Protein AF-0000000066252227 (afdb_homodimer)

pLDDT: mean 91.84, std 10.35, range [28.05, 98.81]

Secondary structure (DSSP, 8-state):
-B-GGG----GGG---------HHHHHHHHHHTTSS-TT-HHHHHHHHHHHTHHHHH-TT--HHHHHHHHHHHHHHHHHHHHHHTS-S-HHHHHHHHHHHHHHHHH----TT--HHHHHHHHHHHHHHHHHTTTTHHHHHHHHHHHHHHHHHHHHHHGGGGGSS--HHHHHHHHHHHT-HHHHHHHHHHH--S---GGGTT-HHHHHHHHHHHHHHHHHHHHHTHHHHHHHHTTTT-HHHHHHHHH---HHHHHHHHHHHHHHHHHHHHHHHHHHHHHSPPPSSHHHHHHHHHHHHHHHHHHHHHHHHHHH-GGG--TT-SBGGGSHHHHHHHHHS--/-B-GGG----GGG---------HHHHHHHHHHTTSS-TT-HHHHHHHHHHHTHHHHH-TT--HHHHHHHHHHHHHHHHHHHHHHTS-S-HHHHHHHHHHHHHHHHH----TT--HHHHHHHHHHHHHHHHHTTTTHHHHHHHHHHHHHHHHHHHHHHGGGGGSS--HHHHHHHHHHHT-HHHHHHHHHHH--S---GGGTT-HHHHHHHHHHHHHHHHHHHHHTHHHHHHHHTTTT-HHHHHHHHH---HHHHHHHHHHHHHHHHHHHHHHHHHHHHHSPPPSSHHHHHHHHHHHHHHHHHHHHHHHHHHH-GGG--TT-SBGGGSHHHHHHHHHS--

InterPro domains:
  IPR008949 Isoprenoid synthase domain superfamily [G3DSA:1.10.600.10] (2-325)
  IPR008949 Isoprenoid synthase domain superfamily [SSF48576] (2-320)
  IPR034686 Terpene cyclase-l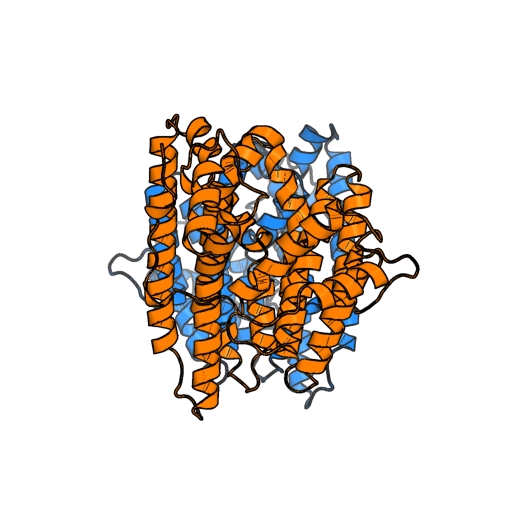ike 2 [PTHR35201] (10-331)

Structure (mmCIF, N/CA/C/O backbone):
data_AF-0000000066252227-model_v1
#
loop_
_entity.id
_entity.type
_entity.pdbx_description
1 polymer 'Terpene synthase 1'
#
loop_
_atom_site.group_PDB
_atom_site.id
_atom_site.type_symbol
_atom_site.label_atom_id
_atom_site.label_alt_id
_atom_site.label_comp_id
_atom_site.label_asym_id
_atom_site.label_entity_id
_atom_site.label_seq_id
_atom_site.pdbx_PDB_ins_code
_atom_site.Cartn_x
_atom_site.Cartn_y
_atom_site.Cartn_z
_atom_site.occupancy
_atom_site.B_iso_or_equiv
_atom_site.auth_seq_id
_atom_site.auth_comp_id
_atom_site.auth_asym_id
_atom_site.auth_atom_id
_atom_site.pdbx_PDB_model_num
ATOM 1 N N . MET A 1 1 ? 24.656 -29.297 1.901 1 84.44 1 MET A N 1
ATOM 2 C CA . MET A 1 1 ? 23.594 -28.812 1.021 1 84.44 1 MET A CA 1
ATOM 3 C C . MET A 1 1 ? 22.375 -28.375 1.827 1 84.44 1 MET A C 1
ATOM 5 O O . MET A 1 1 ? 22.078 -28.938 2.877 1 84.44 1 MET A O 1
ATOM 9 N N . LEU A 1 2 ? 21.781 -27.312 1.463 1 93.44 2 LEU A N 1
ATOM 10 C CA . LEU A 1 2 ? 20.609 -26.781 2.148 1 93.44 2 LEU A CA 1
ATOM 11 C C . LEU A 1 2 ? 19.328 -27.453 1.64 1 93.44 2 LEU A C 1
ATOM 13 O O . LEU A 1 2 ? 19.328 -28.047 0.558 1 93.44 2 LEU A O 1
ATOM 17 N N . SER A 1 3 ? 18.297 -27.406 2.525 1 93.56 3 SER A N 1
ATOM 18 C CA . SER A 1 3 ? 17.047 -28.031 2.133 1 93.56 3 SER A CA 1
ATOM 19 C C . SER A 1 3 ? 15.852 -27.109 2.379 1 93.56 3 SER A C 1
ATOM 21 O O . SER A 1 3 ? 15.719 -26.547 3.465 1 93.56 3 SER A O 1
ATOM 23 N N . LEU A 1 4 ? 15.016 -27.047 1.395 1 92.88 4 LEU A N 1
ATOM 24 C CA . LEU A 1 4 ? 13.812 -26.234 1.499 1 92.88 4 LEU A CA 1
ATOM 25 C C . LEU A 1 4 ? 12.766 -26.922 2.375 1 92.88 4 LEU A C 1
ATOM 27 O O . LEU A 1 4 ? 11.82 -26.281 2.836 1 92.88 4 LEU A O 1
ATOM 31 N N . ASN A 1 5 ? 12.953 -28.172 2.658 1 89.62 5 ASN A N 1
ATOM 32 C CA . ASN A 1 5 ? 11.992 -28.938 3.445 1 89.62 5 ASN A CA 1
ATOM 33 C C . ASN A 1 5 ? 12.117 -28.625 4.934 1 89.62 5 ASN A C 1
ATOM 35 O O . ASN A 1 5 ? 11.273 -29.047 5.73 1 89.62 5 ASN A O 1
ATOM 39 N N . GLU A 1 6 ? 13.078 -27.859 5.277 1 89.12 6 GLU A N 1
ATOM 40 C CA . GLU A 1 6 ? 13.211 -27.375 6.652 1 89.12 6 GLU A CA 1
ATOM 41 C C . GLU A 1 6 ? 12.141 -26.344 6.988 1 89.12 6 GLU A C 1
ATOM 43 O O . GLU A 1 6 ? 11.852 -26.109 8.164 1 89.12 6 GLU A O 1
ATOM 48 N N . ILE A 1 7 ? 11.656 -25.703 5.965 1 93.25 7 ILE A N 1
ATOM 49 C CA . ILE A 1 7 ? 10.578 -24.734 6.164 1 93.25 7 ILE A CA 1
ATOM 50 C C . ILE A 1 7 ? 9.258 -25.469 6.367 1 93.25 7 ILE A C 1
ATOM 52 O O . ILE A 1 7 ? 8.781 -26.172 5.473 1 93.25 7 ILE A O 1
ATOM 56 N N . LYS A 1 8 ? 8.695 -25.234 7.512 1 91.38 8 LYS A N 1
ATOM 57 C CA . LYS A 1 8 ? 7.477 -25.969 7.852 1 91.38 8 LYS A CA 1
ATOM 58 C C . LYS A 1 8 ? 6.277 -25.031 7.945 1 91.38 8 LYS A C 1
ATOM 60 O O . LYS A 1 8 ? 6.387 -23.922 8.5 1 91.38 8 LYS A O 1
ATOM 65 N N . PHE A 1 9 ? 5.203 -25.469 7.336 1 94.81 9 PHE A N 1
ATOM 66 C CA . PHE A 1 9 ? 3.914 -24.797 7.449 1 94.81 9 PHE A CA 1
ATOM 67 C C . PHE A 1 9 ? 2.902 -25.688 8.172 1 94.81 9 PHE A C 1
ATOM 69 O O . PHE A 1 9 ? 3.088 -26.906 8.266 1 94.81 9 PHE A O 1
ATOM 76 N N . PRO A 1 10 ? 1.893 -25.141 8.789 1 95.38 10 PRO A N 1
ATOM 77 C CA . PRO A 1 10 ? 0.848 -25.969 9.398 1 95.38 10 PRO A CA 1
ATOM 78 C C . PRO A 1 10 ? 0.289 -27.016 8.438 1 95.38 10 PRO A C 1
ATOM 80 O O . PRO A 1 10 ? 0.124 -26.734 7.246 1 95.38 10 PRO A O 1
ATOM 83 N N . VAL A 1 11 ? -0.108 -28.094 8.938 1 93.81 11 VAL A N 1
ATOM 84 C CA . VAL A 1 11 ? -0.539 -29.234 8.148 1 93.81 11 VAL A CA 1
ATOM 85 C C . VAL A 1 11 ? -1.815 -28.891 7.387 1 93.81 11 VAL A C 1
ATOM 87 O O . VAL A 1 11 ? -2.004 -29.328 6.25 1 93.81 11 VAL A O 1
ATOM 90 N N . HIS A 1 12 ? -2.576 -28.109 7.98 1 93.31 12 HIS A N 1
ATOM 91 C CA . HIS A 1 12 ? -3.869 -27.812 7.375 1 93.31 12 HIS A CA 1
ATOM 92 C C . HIS A 1 12 ? -3.719 -26.875 6.188 1 93.31 12 HIS A C 1
ATOM 94 O O . HIS A 1 12 ? -4.695 -26.578 5.496 1 93.31 12 HIS A O 1
ATOM 100 N N . TRP A 1 13 ? -2.469 -26.422 5.918 1 96.12 13 TRP A N 1
ATOM 101 C CA . TRP A 1 13 ? -2.215 -25.594 4.738 1 96.12 13 TRP A CA 1
ATOM 102 C C . TRP A 1 13 ? -1.919 -26.469 3.521 1 96.12 13 TRP A C 1
ATOM 104 O O . TRP A 1 13 ? -1.823 -25.969 2.398 1 96.12 13 TRP A O 1
ATOM 114 N N . ASN A 1 14 ? -1.814 -27.797 3.697 1 93.69 14 ASN A N 1
ATOM 115 C CA . ASN A 1 14 ? -1.529 -28.703 2.59 1 93.69 14 ASN A CA 1
ATOM 116 C C . ASN A 1 14 ? -2.637 -28.672 1.54 1 93.69 14 ASN A C 1
ATOM 118 O O . ASN A 1 14 ? -3.809 -28.484 1.874 1 93.69 14 ASN A O 1
ATOM 122 N N . LEU A 1 15 ? -2.195 -28.828 0.284 1 94.81 15 LEU A N 1
ATOM 123 C CA . LEU A 1 15 ? -3.178 -28.781 -0.792 1 94.81 15 LEU A CA 1
ATOM 124 C C . LEU A 1 15 ? -2.951 -29.891 -1.799 1 94.81 15 LEU A C 1
ATOM 126 O O . LEU A 1 15 ? -1.868 -30.484 -1.849 1 94.81 15 LEU A O 1
ATOM 130 N N . LYS A 1 16 ? -4.004 -30.25 -2.424 1 96.31 16 LYS A N 1
ATOM 131 C CA . LYS A 1 16 ? -3.965 -31.062 -3.637 1 96.31 16 LYS A CA 1
ATOM 132 C C . LYS A 1 16 ? -4.305 -30.219 -4.867 1 96.31 16 LYS A C 1
ATOM 134 O O . LYS A 1 16 ? -5.371 -29.609 -4.926 1 96.31 16 LYS A O 1
ATOM 139 N N . PRO A 1 17 ? -3.377 -30.203 -5.793 1 97 17 PRO A N 1
ATOM 140 C CA . PRO A 1 17 ? -3.637 -29.344 -6.953 1 97 17 PRO A CA 1
ATOM 141 C C . PRO A 1 17 ? -4.953 -29.672 -7.648 1 97 17 PRO A C 1
ATOM 143 O O . PRO A 1 17 ? -5.387 -30.828 -7.641 1 97 17 PRO A O 1
ATOM 146 N N . ASN A 1 18 ? -5.555 -28.672 -8.203 1 98 18 ASN A N 1
ATOM 147 C CA . ASN A 1 18 ? -6.773 -28.859 -8.984 1 98 18 ASN A CA 1
ATOM 148 C C . ASN A 1 18 ? -6.535 -29.812 -10.156 1 98 18 ASN A C 1
ATOM 150 O O . ASN A 1 18 ? -5.664 -29.562 -10.992 1 98 18 ASN A O 1
ATOM 154 N N . PRO A 1 19 ? -7.25 -30.859 -10.289 1 96.31 19 PRO A N 1
ATOM 155 C CA . PRO A 1 19 ? -6.996 -31.859 -11.328 1 96.31 19 PRO A CA 1
ATOM 156 C C . PRO A 1 19 ? -7.574 -31.469 -12.688 1 96.31 19 PRO A C 1
ATOM 158 O O . PRO A 1 19 ? -7.309 -32.125 -13.695 1 96.31 19 PRO A O 1
ATOM 161 N N . THR A 1 20 ? -8.344 -30.453 -12.75 1 94.19 20 THR A N 1
ATOM 162 C CA . THR A 1 20 ? -9.047 -30.047 -13.953 1 94.19 20 THR A CA 1
ATOM 163 C C . THR A 1 20 ? -8.055 -29.656 -15.055 1 94.19 20 THR A C 1
ATOM 165 O O . THR A 1 20 ? -7.066 -28.969 -14.789 1 94.19 20 THR A O 1
ATOM 168 N N . SER A 1 21 ? -8.312 -30.047 -16.312 1 95.94 21 SER A N 1
ATOM 169 C CA . SER A 1 21 ? -7.496 -29.703 -17.469 1 95.94 21 SER A CA 1
ATOM 170 C C . SER A 1 21 ? -7.922 -28.359 -18.062 1 95.94 21 SER A C 1
ATOM 172 O O . SER A 1 21 ? -8.984 -28.266 -18.688 1 95.94 21 SER A O 1
ATOM 174 N N . TYR A 1 22 ? -7.199 -27.297 -17.875 1 97.56 22 TYR A N 1
ATOM 175 C CA . TYR A 1 22 ? -7.562 -25.953 -18.297 1 97.56 22 TYR A CA 1
ATOM 176 C C . TYR A 1 22 ? -6.406 -25.281 -19.047 1 97.56 22 TYR A C 1
ATOM 178 O O . TYR A 1 22 ? -6.598 -24.266 -19.719 1 97.56 22 TYR A O 1
ATOM 186 N N . VAL A 1 23 ? -5.23 -25.812 -18.969 1 97.5 23 VAL A N 1
ATOM 187 C CA . VAL A 1 23 ? -4 -25.188 -19.438 1 97.5 23 VAL A CA 1
ATOM 188 C C . VAL A 1 23 ? -4.062 -24.969 -20.938 1 97.5 23 VAL A C 1
ATOM 190 O O . VAL A 1 23 ? -3.713 -23.906 -21.438 1 97.5 23 VAL A O 1
ATOM 193 N N . ASP A 1 24 ? -4.594 -25.953 -21.641 1 96.5 24 ASP A N 1
ATOM 194 C CA . ASP A 1 24 ? -4.707 -25.859 -23.094 1 96.5 24 ASP A CA 1
ATOM 195 C C . ASP A 1 24 ? -5.703 -24.766 -23.5 1 96.5 24 ASP A C 1
ATOM 197 O O . ASP A 1 24 ? -5.52 -24.094 -24.516 1 96.5 24 ASP A O 1
ATOM 201 N N . HIS A 1 25 ? -6.766 -24.719 -22.75 1 97.69 25 HIS A N 1
ATOM 202 C CA . HIS A 1 25 ? -7.758 -23.672 -23.016 1 97.69 25 HIS A CA 1
ATOM 203 C C . HIS A 1 25 ? -7.137 -22.281 -22.938 1 97.69 25 HIS A C 1
ATOM 205 O O . HIS A 1 25 ? -7.348 -21.453 -23.812 1 97.69 25 HIS A O 1
ATOM 211 N N . VAL A 1 26 ? -6.367 -22.031 -21.938 1 98.31 26 VAL A N 1
ATOM 212 C CA . VAL A 1 26 ? -5.723 -20.734 -21.734 1 98.31 26 VAL A CA 1
ATOM 213 C C . VAL A 1 26 ? -4.648 -20.516 -22.797 1 98.31 26 VAL A C 1
ATOM 215 O O . VAL A 1 26 ? -4.414 -19.391 -23.25 1 98.31 26 VAL A O 1
ATOM 218 N N . TYR A 1 27 ? -4.023 -21.609 -23.219 1 97.81 27 TYR A N 1
ATOM 219 C CA . TYR A 1 27 ? -3.025 -21.516 -24.281 1 97.81 27 TYR A CA 1
ATOM 220 C C . TYR A 1 27 ? -3.652 -21 -25.562 1 97.81 27 TYR A C 1
ATOM 222 O O . TYR A 1 27 ? -3.084 -20.141 -26.25 1 97.81 27 TYR A O 1
ATOM 230 N N . GLN A 1 28 ? -4.801 -21.531 -25.891 1 97.38 28 GLN A N 1
ATOM 231 C CA . GLN A 1 28 ? -5.496 -21.109 -27.109 1 97.38 28 GLN A CA 1
ATOM 232 C C . GLN A 1 28 ? -5.859 -19.625 -27.047 1 97.38 28 GLN A C 1
ATOM 234 O O . GLN A 1 28 ? -5.742 -18.906 -28.031 1 97.38 28 GLN A O 1
ATOM 239 N N . GLU A 1 29 ? -6.234 -19.188 -25.906 1 97.06 29 GLU A N 1
ATOM 240 C CA . GLU A 1 29 ? -6.484 -17.75 -25.719 1 97.06 29 GLU A CA 1
ATOM 241 C C . GLU A 1 29 ? -5.211 -16.938 -25.922 1 97.06 29 GLU A C 1
ATOM 243 O O . GLU A 1 29 ? -5.238 -15.883 -26.562 1 97.06 29 GLU A O 1
ATOM 248 N N . GLY A 1 30 ? -4.129 -17.453 -25.375 1 97.44 30 GLY A N 1
ATOM 249 C CA . GLY A 1 30 ? -2.846 -16.781 -25.547 1 97.44 30 GLY A CA 1
ATOM 250 C C . GLY A 1 30 ? -2.436 -16.672 -27 1 97.44 30 GLY A C 1
ATOM 251 O O . GLY A 1 30 ? -1.85 -15.656 -27.406 1 97.44 30 GLY A O 1
ATOM 252 N N . LEU A 1 31 ? -2.791 -17.672 -27.75 1 97.38 31 LEU A N 1
ATOM 253 C CA . LEU A 1 31 ? -2.518 -17.641 -29.188 1 97.38 31 LEU A CA 1
ATOM 254 C C . LEU A 1 31 ? -3.396 -16.594 -29.875 1 97.38 31 LEU A C 1
ATOM 256 O O . LEU A 1 31 ? -2.908 -15.797 -30.672 1 97.38 31 LEU A O 1
ATOM 260 N N . GLU A 1 32 ? -4.621 -16.594 -29.547 1 96.88 32 GLU A N 1
ATOM 261 C CA . GLU A 1 32 ? -5.59 -15.68 -30.141 1 96.88 32 GLU A CA 1
ATOM 262 C C . GLU A 1 32 ? -5.227 -14.227 -29.875 1 96.88 32 GLU A C 1
ATOM 264 O O . GLU A 1 32 ? -5.379 -13.367 -30.75 1 96.88 32 GLU A O 1
ATOM 269 N N . PHE A 1 33 ? -4.664 -13.961 -28.688 1 97.06 33 PHE A N 1
ATOM 270 C CA . PHE A 1 33 ? -4.383 -12.602 -28.266 1 97.06 33 PHE A CA 1
ATOM 271 C C . PHE A 1 33 ? -2.973 -12.188 -28.688 1 97.06 33 PHE A C 1
ATOM 273 O O . PHE A 1 33 ? -2.57 -11.039 -28.484 1 97.06 33 PHE A O 1
ATOM 280 N N . GLY A 1 34 ? -2.213 -13.148 -29.203 1 95.62 34 GLY A N 1
ATOM 281 C CA . GLY A 1 34 ? -0.873 -12.828 -29.656 1 95.62 34 GLY A CA 1
ATOM 282 C C . GLY A 1 34 ? 0.153 -12.797 -28.547 1 95.62 34 GLY A C 1
ATOM 283 O O . GLY A 1 34 ? 1.187 -12.133 -28.672 1 95.62 34 GLY A O 1
ATOM 284 N N . VAL A 1 35 ? -0.156 -13.43 -27.422 1 96.44 35 VAL A N 1
ATOM 285 C CA . VAL A 1 35 ? 0.813 -13.555 -26.344 1 96.44 35 VAL A CA 1
ATOM 286 C C . VAL A 1 35 ? 1.912 -14.531 -26.734 1 96.44 35 VAL A C 1
ATOM 288 O O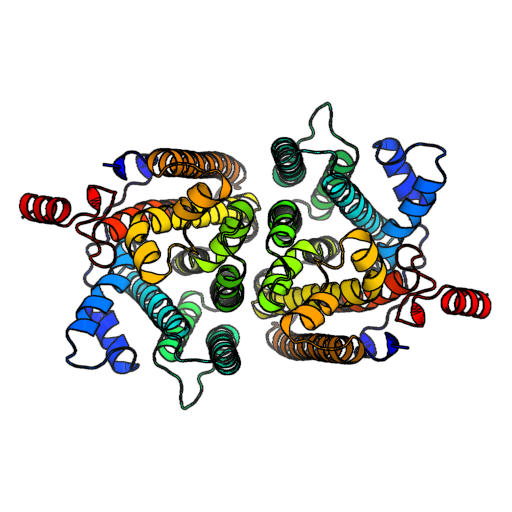 . VAL A 1 35 ? 3.096 -14.281 -26.5 1 96.44 35 VAL A O 1
ATOM 291 N N . TRP A 1 36 ? 1.39 -15.641 -27.266 1 95.88 36 TRP A N 1
ATOM 292 C CA . TRP A 1 36 ? 2.299 -16.703 -27.688 1 95.88 36 TRP A CA 1
ATOM 293 C C . TRP A 1 36 ? 2.344 -16.812 -29.203 1 95.88 36 TRP A C 1
ATOM 295 O O . TRP A 1 36 ? 1.38 -16.469 -29.891 1 95.88 36 TRP A O 1
ATOM 305 N N . ARG A 1 37 ? 3.514 -17.344 -29.75 1 92.56 37 ARG A N 1
ATOM 306 C CA . ARG A 1 37 ? 3.656 -17.641 -31.172 1 92.56 37 ARG A CA 1
ATOM 307 C C . ARG A 1 37 ? 3.145 -19.031 -31.484 1 92.56 37 ARG A C 1
ATOM 309 O O . ARG A 1 37 ? 3.375 -19.984 -30.719 1 92.56 37 ARG A O 1
ATOM 316 N N . PRO A 1 38 ? 2.482 -19.172 -32.469 1 91.88 38 PRO A N 1
ATOM 317 C CA . PRO A 1 38 ? 2.014 -20.5 -32.812 1 91.88 38 PRO A CA 1
ATOM 318 C C . PRO A 1 38 ? 3.16 -21.484 -33.062 1 91.88 38 PRO A C 1
ATOM 320 O O . PRO A 1 38 ? 4.195 -21.094 -33.625 1 91.88 38 PRO A O 1
ATOM 323 N N . ASP A 1 39 ? 3.01 -22.688 -32.719 1 90.56 39 ASP A N 1
ATOM 324 C CA . ASP A 1 39 ? 3.898 -23.812 -33 1 90.56 39 ASP A CA 1
ATOM 325 C C . ASP A 1 39 ? 5.301 -23.547 -32.438 1 90.56 39 ASP A C 1
ATOM 327 O O . ASP A 1 39 ? 6.297 -23.891 -33.094 1 90.56 39 ASP A O 1
ATOM 331 N N . ASN A 1 40 ? 5.383 -22.828 -31.422 1 94.06 40 ASN A N 1
ATOM 332 C CA . ASN A 1 40 ? 6.648 -22.578 -30.75 1 94.06 40 ASN A CA 1
ATOM 333 C C . ASN A 1 40 ? 6.773 -23.375 -29.453 1 94.06 40 ASN A C 1
ATOM 335 O O . ASN A 1 40 ? 6.102 -23.094 -28.469 1 94.06 40 ASN A O 1
ATOM 339 N N . LYS A 1 41 ? 7.668 -24.297 -29.438 1 92.69 41 LYS A N 1
ATOM 340 C CA . LYS A 1 41 ? 7.816 -25.25 -28.344 1 92.69 41 LYS A CA 1
ATOM 341 C C . LYS A 1 41 ? 8.227 -24.531 -27.062 1 92.69 41 LYS A C 1
ATOM 343 O O . LYS A 1 41 ? 7.77 -24.891 -25.969 1 92.69 41 LYS A O 1
ATOM 348 N N . ARG A 1 42 ? 9.023 -23.578 -27.188 1 90.94 42 ARG A N 1
ATOM 349 C CA . ARG A 1 42 ? 9.461 -22.828 -26.031 1 90.94 42 ARG A CA 1
ATOM 350 C C . ARG A 1 42 ? 8.297 -22.094 -25.375 1 90.94 42 ARG A C 1
ATOM 352 O O . ARG A 1 42 ? 8.195 -22.047 -24.156 1 90.94 42 ARG A O 1
ATOM 359 N N . ASP A 1 43 ? 7.457 -21.562 -26.234 1 93.56 43 ASP A N 1
ATOM 360 C CA . ASP A 1 43 ? 6.289 -20.844 -25.719 1 93.56 43 ASP A CA 1
ATOM 361 C C . ASP A 1 43 ? 5.312 -21.797 -25.047 1 93.56 43 ASP A C 1
ATOM 363 O O . ASP A 1 43 ? 4.703 -21.438 -24.031 1 93.56 43 ASP A O 1
ATOM 367 N N . ILE A 1 44 ? 5.23 -22.969 -25.562 1 94.25 44 ILE A N 1
ATOM 368 C CA . ILE A 1 44 ? 4.344 -23.969 -24.969 1 94.25 44 ILE A CA 1
ATOM 369 C C . ILE A 1 44 ? 4.848 -24.344 -23.594 1 94.25 44 ILE A C 1
ATOM 371 O O . ILE A 1 44 ? 4.066 -24.422 -22.641 1 94.25 44 ILE A O 1
ATOM 375 N N . VAL A 1 45 ? 6.09 -24.531 -23.453 1 91.25 45 VAL A N 1
ATOM 376 C CA . VAL A 1 45 ? 6.699 -24.906 -22.188 1 91.25 45 VAL A CA 1
ATOM 377 C C . VAL A 1 45 ? 6.535 -23.75 -21.188 1 91.25 45 VAL A C 1
ATOM 379 O O . VAL A 1 45 ? 6.152 -23.969 -20.031 1 91.25 45 VAL A O 1
ATOM 382 N N . ALA A 1 46 ? 6.789 -22.594 -21.672 1 91.5 46 ALA A N 1
ATOM 383 C CA . ALA A 1 46 ? 6.637 -21.406 -20.812 1 91.5 46 ALA A CA 1
ATOM 384 C C . ALA A 1 46 ? 5.195 -21.266 -20.344 1 91.5 46 ALA A C 1
ATOM 386 O O . ALA A 1 46 ? 4.945 -21.031 -19.156 1 91.5 46 ALA A O 1
ATOM 387 N N . HIS A 1 47 ? 4.32 -21.469 -21.266 1 95.38 47 HIS A N 1
ATOM 388 C CA . HIS A 1 47 ? 2.896 -21.375 -20.953 1 95.38 47 HIS A CA 1
ATOM 389 C C . HIS A 1 47 ? 2.492 -22.391 -19.891 1 95.38 47 HIS A C 1
ATOM 391 O O . HIS A 1 47 ? 1.852 -22.031 -18.906 1 95.38 47 HIS A O 1
ATOM 397 N N . ASN A 1 48 ? 2.867 -23.594 -20.109 1 93.75 48 ASN A N 1
ATOM 398 C CA . ASN A 1 48 ? 2.516 -24.656 -19.172 1 93.75 48 ASN A CA 1
ATOM 399 C C . ASN A 1 48 ? 3.064 -24.375 -17.766 1 93.75 48 ASN A C 1
ATOM 401 O O . ASN A 1 48 ? 2.383 -24.609 -16.766 1 93.75 48 ASN A O 1
ATOM 405 N N . ASN A 1 49 ? 4.191 -23.875 -17.75 1 91.31 49 ASN A N 1
ATOM 406 C CA . ASN A 1 49 ? 4.84 -23.578 -16.469 1 91.31 49 ASN A CA 1
ATOM 407 C C . ASN A 1 49 ? 4.109 -22.469 -15.711 1 91.31 49 ASN A C 1
ATOM 409 O O . ASN A 1 49 ? 3.783 -22.625 -14.531 1 91.31 49 ASN A O 1
ATOM 413 N N . VAL A 1 50 ? 3.768 -21.422 -16.375 1 94.25 50 VAL A N 1
ATOM 414 C CA . VAL A 1 50 ? 3.256 -20.266 -15.664 1 94.25 50 VAL A CA 1
ATOM 415 C C . VAL A 1 50 ? 1.771 -20.453 -15.359 1 94.25 50 VAL A C 1
ATOM 417 O O . VAL A 1 50 ? 1.306 -20.125 -14.266 1 94.25 50 VAL A O 1
ATOM 420 N N . VAL A 1 51 ? 1.03 -21.062 -16.25 1 97.5 51 VAL A N 1
ATOM 421 C CA . VAL A 1 51 ? -0.416 -21.172 -16.109 1 97.5 51 VAL A CA 1
ATOM 422 C C . VAL A 1 51 ? -0.739 -22.266 -15.086 1 97.5 51 VAL A C 1
ATOM 424 O O . VAL A 1 51 ? -1.73 -22.172 -14.352 1 97.5 51 VAL A O 1
ATOM 427 N N . SER A 1 52 ? 0.175 -23.234 -14.977 1 96.5 52 SER A N 1
ATOM 428 C CA . SER A 1 52 ? -0.072 -24.344 -14.07 1 96.5 52 SER A CA 1
ATOM 429 C C . SER A 1 52 ? -0.057 -23.891 -12.617 1 96.5 52 SER A C 1
ATOM 431 O O . SER A 1 52 ? -0.578 -24.578 -11.734 1 96.5 52 SER A O 1
ATOM 433 N N . LEU A 1 53 ? 0.486 -22.766 -12.32 1 97.44 53 LEU A N 1
ATOM 434 C CA . LEU A 1 53 ? 0.532 -22.234 -10.961 1 97.44 53 LEU A CA 1
ATOM 435 C C . LEU A 1 53 ? -0.874 -22.078 -10.391 1 97.44 53 LEU A C 1
ATOM 437 O O . LEU A 1 53 ? -1.083 -22.266 -9.188 1 97.44 53 LEU A O 1
ATOM 441 N N . SER A 1 54 ? -1.853 -21.812 -11.234 1 98.31 54 SER A N 1
ATOM 442 C CA . SER A 1 54 ? -3.211 -21.516 -10.789 1 98.31 54 SER A CA 1
ATOM 443 C C . SER A 1 54 ? -3.863 -22.75 -10.164 1 98.31 54 SER A C 1
ATOM 445 O O . SER A 1 54 ? -4.691 -22.625 -9.258 1 98.31 54 SER A O 1
ATOM 447 N N . LYS A 1 55 ? -3.492 -23.938 -10.57 1 98.12 55 LYS A N 1
ATOM 448 C CA . LYS A 1 55 ? -4.125 -25.141 -10.008 1 98.12 55 LYS A CA 1
ATOM 449 C C . LYS A 1 55 ? -3.715 -25.344 -8.555 1 98.12 55 LYS A C 1
ATOM 451 O O . LYS A 1 55 ? -4.395 -26.047 -7.809 1 98.12 55 LYS A O 1
ATOM 456 N N . PHE A 1 56 ? -2.592 -24.75 -8.195 1 98.19 56 PHE A N 1
ATOM 457 C CA . PHE A 1 56 ? -2.133 -24.828 -6.812 1 98.19 56 PHE A CA 1
ATOM 458 C C . PHE A 1 56 ? -2.791 -23.734 -5.965 1 98.19 56 PHE A C 1
ATOM 460 O O . PHE A 1 56 ? -3.066 -23.953 -4.785 1 98.19 56 PHE A O 1
ATOM 467 N N . PHE A 1 57 ? -3.055 -22.578 -6.523 1 98.5 57 PHE A N 1
ATOM 468 C CA . PHE A 1 57 ? -3.66 -21.469 -5.801 1 98.5 57 PHE A CA 1
ATOM 469 C C . PHE A 1 57 ? -5.156 -21.688 -5.617 1 98.5 57 PHE A C 1
ATOM 471 O O . PHE A 1 57 ? -5.738 -21.234 -4.629 1 98.5 57 PHE A O 1
ATOM 478 N N . TRP A 1 58 ? -5.773 -22.359 -6.582 1 98.56 58 TRP A N 1
ATOM 479 C CA . TRP A 1 58 ? -7.215 -22.578 -6.547 1 98.56 58 TRP A CA 1
ATOM 480 C C . TRP A 1 58 ? -7.539 -24.047 -6.781 1 98.56 58 TRP A C 1
ATOM 482 O O . TRP A 1 58 ? -8.18 -24.406 -7.773 1 98.56 58 TRP A O 1
ATOM 492 N N . PRO A 1 59 ? -7.242 -24.859 -5.816 1 98.06 59 PRO A N 1
ATOM 493 C CA . PRO A 1 59 ? -7.367 -26.312 -5.992 1 98.06 59 PRO A CA 1
ATOM 494 C C . PRO A 1 59 ? -8.82 -26.781 -6.016 1 98.06 59 PRO A C 1
ATOM 496 O O . PRO A 1 59 ? -9.102 -27.922 -6.398 1 98.06 59 PRO A O 1
ATOM 499 N N . THR A 1 60 ? -9.828 -25.953 -5.652 1 96.94 60 THR A N 1
ATOM 500 C CA . THR A 1 60 ? -11.172 -26.469 -5.445 1 96.94 60 THR A CA 1
ATOM 501 C C . THR A 1 60 ? -12.18 -25.75 -6.328 1 96.94 60 THR A C 1
ATOM 503 O O . THR A 1 60 ? -13.391 -25.953 -6.207 1 96.94 60 THR A O 1
ATOM 506 N N . VAL A 1 61 ? -11.742 -24.859 -7.137 1 98.06 61 VAL A N 1
ATOM 507 C CA . VAL A 1 61 ? -12.695 -24.062 -7.906 1 98.06 61 VAL A CA 1
ATOM 508 C C . VAL A 1 61 ? -13.078 -24.812 -9.18 1 98.06 61 VAL A C 1
ATOM 510 O O . VAL A 1 61 ? -12.398 -25.766 -9.586 1 98.06 61 VAL A O 1
ATOM 513 N N . ASP A 1 62 ? -14.148 -24.375 -9.805 1 97.69 62 ASP A N 1
ATOM 514 C CA . ASP A 1 62 ? -14.609 -25 -11.039 1 97.69 62 ASP A CA 1
ATOM 515 C C . ASP A 1 62 ? -13.797 -24.531 -12.242 1 97.69 62 ASP A C 1
ATOM 517 O O . ASP A 1 62 ? -12.875 -23.719 -12.094 1 97.69 62 ASP A O 1
ATOM 521 N N . PHE A 1 63 ? -14.07 -25 -13.398 1 98.31 63 PHE A N 1
ATOM 522 C CA . PHE A 1 63 ? -13.312 -24.797 -14.625 1 98.31 63 PHE A CA 1
ATOM 523 C C . PHE A 1 63 ? -13.227 -23.312 -14.969 1 98.31 63 PHE A C 1
ATOM 525 O O . PHE A 1 63 ? -12.141 -22.781 -15.227 1 98.31 63 PHE A O 1
ATOM 532 N N . GLU A 1 64 ? -14.336 -22.609 -14.945 1 97.81 64 GLU A N 1
ATOM 533 C CA . GLU A 1 64 ? -14.383 -21.203 -15.344 1 97.81 64 GLU A CA 1
ATOM 534 C C . GLU A 1 64 ? -13.477 -20.359 -14.461 1 97.81 64 GLU A C 1
ATOM 536 O O . GLU A 1 64 ? -12.695 -19.547 -14.961 1 97.81 64 GLU A O 1
ATOM 541 N N . ARG A 1 65 ? -13.57 -20.609 -13.195 1 98.31 65 ARG A N 1
ATOM 542 C CA . ARG A 1 65 ? -12.758 -19.875 -12.227 1 98.31 65 ARG A CA 1
ATOM 543 C C . ARG A 1 65 ? -11.289 -20.25 -12.352 1 98.31 65 ARG A C 1
ATOM 545 O O . ARG A 1 65 ? -10.414 -19.391 -12.266 1 98.31 65 ARG A O 1
ATOM 552 N N . LEU A 1 66 ? -11.055 -21.453 -12.57 1 98.75 66 LEU A N 1
ATOM 553 C CA . LEU A 1 66 ? -9.68 -21.906 -12.734 1 98.75 66 LEU A CA 1
ATOM 554 C C . LEU A 1 66 ? -9.047 -21.297 -13.984 1 98.75 66 LEU A C 1
ATOM 556 O O . LEU A 1 66 ? -7.879 -20.906 -13.969 1 98.75 66 LEU A O 1
ATOM 560 N N . VAL A 1 67 ? -9.797 -21.203 -15.055 1 98.56 67 VAL A N 1
ATOM 561 C CA . VAL A 1 67 ? -9.344 -20.547 -16.281 1 98.56 67 VAL A CA 1
ATOM 562 C C . VAL A 1 67 ? -8.977 -19.094 -15.984 1 98.56 67 VAL A C 1
ATOM 564 O O . VAL A 1 67 ? -7.934 -18.625 -16.438 1 98.56 67 VAL A O 1
ATOM 567 N N . MET A 1 68 ? -9.805 -18.422 -15.211 1 98.75 68 MET A N 1
ATOM 568 C CA . MET A 1 68 ? -9.516 -17.047 -14.852 1 98.75 68 MET A CA 1
ATOM 569 C C . MET A 1 68 ? -8.219 -16.953 -14.055 1 98.75 68 MET A C 1
ATOM 571 O O . MET A 1 68 ? -7.434 -16.016 -14.242 1 98.75 68 MET A O 1
ATOM 575 N N . GLY A 1 69 ? -8.008 -17.938 -13.172 1 98.75 69 GLY A N 1
ATOM 576 C CA . GLY A 1 69 ? -6.727 -18 -12.492 1 98.75 69 GLY A CA 1
ATOM 577 C C . GLY A 1 69 ? -5.555 -18.172 -13.438 1 98.75 69 GLY A C 1
ATOM 578 O O . GLY A 1 69 ? -4.52 -17.516 -13.281 1 98.75 69 GLY A O 1
ATOM 579 N N . GLY A 1 70 ? -5.73 -19.031 -14.391 1 98.62 70 GLY A N 1
ATOM 580 C CA . GLY A 1 70 ? -4.715 -19.234 -15.414 1 98.62 70 GLY A CA 1
ATOM 581 C C . GLY A 1 70 ? -4.441 -17.984 -16.234 1 98.62 70 GLY A C 1
ATOM 582 O O . GLY A 1 70 ? -3.291 -17.688 -16.562 1 98.62 70 GLY A O 1
ATOM 583 N N . GLU A 1 71 ? -5.488 -17.297 -16.594 1 98.69 71 GLU A N 1
ATOM 584 C CA . GLU A 1 71 ? -5.355 -16.047 -17.328 1 98.69 71 GLU A CA 1
ATOM 585 C C . GLU A 1 71 ? -4.59 -15 -16.516 1 98.69 71 GLU A C 1
ATOM 587 O O . GLU A 1 71 ? -3.773 -14.258 -17.062 1 98.69 71 GLU A O 1
ATOM 592 N N . LEU A 1 72 ? -4.875 -14.945 -15.211 1 98.81 72 LEU A N 1
ATOM 593 C CA . LEU A 1 72 ? -4.152 -14.031 -14.328 1 98.81 72 LEU A CA 1
ATOM 594 C C . LEU A 1 72 ? -2.658 -14.336 -14.336 1 98.81 72 LEU A C 1
ATOM 596 O O . LEU A 1 72 ? -1.833 -13.422 -14.438 1 98.81 72 LEU A O 1
ATOM 600 N N . MET A 1 73 ? -2.303 -15.609 -14.258 1 98.38 73 MET A N 1
ATOM 601 C CA . MET A 1 73 ? -0.896 -16 -14.273 1 98.38 73 MET A CA 1
ATOM 602 C C . MET A 1 73 ? -0.254 -15.672 -15.609 1 98.38 73 MET A C 1
ATOM 604 O O . MET A 1 73 ? 0.87 -15.172 -15.664 1 98.38 73 MET A O 1
ATOM 608 N N . LEU A 1 74 ? -0.994 -15.969 -16.625 1 98.19 74 LEU A N 1
ATOM 609 C CA . LEU A 1 74 ? -0.5 -15.641 -17.969 1 98.19 74 LEU A CA 1
ATOM 610 C C . LEU A 1 74 ? -0.198 -14.156 -18.078 1 98.19 74 LEU A C 1
ATOM 612 O O . LEU A 1 74 ? 0.865 -13.766 -18.578 1 98.19 74 LEU A O 1
ATOM 616 N N . TRP A 1 75 ? -1.133 -13.359 -17.625 1 98.44 75 TRP A N 1
ATOM 617 C CA . TRP A 1 75 ? -0.97 -11.906 -17.672 1 98.44 75 TRP A CA 1
ATOM 618 C C . TRP A 1 75 ? 0.226 -11.469 -16.844 1 98.44 75 TRP A C 1
ATOM 620 O O . TRP A 1 75 ? 1.101 -10.75 -17.328 1 98.44 75 TRP A O 1
ATOM 630 N N . PHE A 1 76 ? 0.33 -11.945 -15.562 1 97.06 76 PHE A N 1
ATOM 631 C CA . PHE A 1 76 ? 1.41 -11.586 -14.656 1 97.06 76 PHE A CA 1
ATOM 632 C C . PHE A 1 76 ? 2.768 -11.812 -15.305 1 97.06 76 PHE A C 1
ATOM 634 O O . PHE A 1 76 ? 3.574 -10.891 -15.422 1 97.06 76 PHE A O 1
ATOM 641 N N . PHE A 1 77 ? 2.973 -13.008 -15.727 1 94.44 77 PHE A N 1
ATOM 642 C CA . PHE A 1 77 ? 4.305 -13.438 -16.141 1 94.44 77 PHE A CA 1
ATOM 643 C C . PHE A 1 77 ? 4.688 -12.797 -17.469 1 94.44 77 PHE A C 1
ATOM 645 O O . PHE A 1 77 ? 5.816 -12.328 -17.641 1 94.44 77 PHE A O 1
ATOM 652 N N . THR A 1 78 ? 3.766 -12.648 -18.344 1 95.5 78 THR A N 1
ATOM 653 C CA . THR A 1 78 ? 4.109 -12.125 -19.656 1 95.5 78 THR A CA 1
ATOM 654 C C . THR A 1 78 ? 4.27 -10.602 -19.609 1 95.5 78 THR A C 1
ATOM 656 O O . THR A 1 78 ? 5.121 -10.039 -20.297 1 95.5 78 THR A O 1
ATOM 659 N N . PHE A 1 79 ? 3.473 -9.953 -18.797 1 96.31 79 PHE A N 1
ATOM 660 C CA . PHE A 1 79 ? 3.592 -8.508 -18.656 1 96.31 79 PHE A CA 1
ATOM 661 C C . PHE A 1 79 ? 4.887 -8.141 -17.938 1 96.31 79 PHE A C 1
ATOM 663 O O . PHE A 1 79 ? 5.621 -7.258 -18.391 1 96.31 79 PHE A O 1
ATOM 670 N N . ASP A 1 80 ? 5.152 -8.852 -16.875 1 92.62 80 ASP A N 1
ATOM 671 C CA . ASP A 1 80 ? 6.363 -8.617 -16.094 1 92.62 80 ASP A CA 1
ATOM 672 C C . ASP A 1 80 ? 7.613 -8.922 -16.922 1 92.62 80 ASP A C 1
ATOM 674 O O . ASP A 1 80 ? 8.57 -8.148 -16.906 1 92.62 80 ASP A O 1
ATOM 678 N N . ASP A 1 81 ? 7.617 -10.031 -17.594 1 87 81 ASP A N 1
ATOM 679 C CA . ASP A 1 81 ? 8.75 -10.422 -18.422 1 87 81 ASP A CA 1
ATOM 680 C C . ASP A 1 81 ? 9.023 -9.391 -19.516 1 87 81 ASP A C 1
ATOM 682 O O . ASP A 1 81 ? 10.172 -9.125 -19.844 1 87 81 ASP A O 1
ATOM 686 N N . ALA A 1 82 ? 7.98 -8.859 -20.047 1 88.38 82 ALA A N 1
ATOM 687 C CA . ALA A 1 82 ? 8.141 -7.84 -21.078 1 88.38 82 ALA A CA 1
ATOM 688 C C . ALA A 1 82 ? 8.844 -6.605 -20.531 1 88.38 82 ALA A C 1
ATOM 690 O O . ALA A 1 82 ? 9.742 -6.059 -21.172 1 88.38 82 ALA A O 1
ATOM 691 N N . LEU A 1 83 ? 8.531 -6.238 -19.359 1 90 83 LEU A N 1
ATOM 692 C CA . LEU A 1 83 ? 9.109 -5.047 -18.75 1 90 83 LEU A CA 1
ATOM 69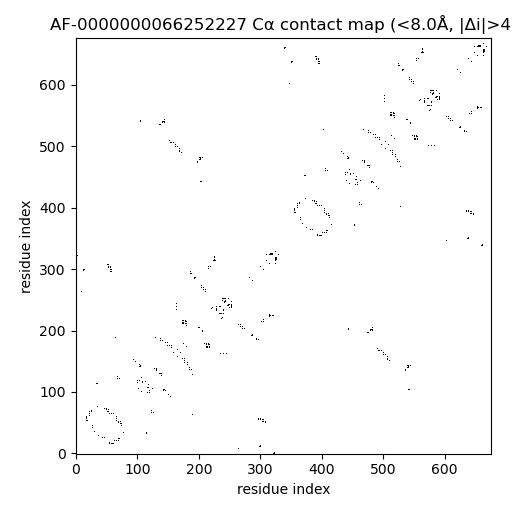3 C C . LEU A 1 83 ? 10.523 -5.32 -18.234 1 90 83 LEU A C 1
ATOM 695 O O . LEU A 1 83 ? 11.359 -4.422 -18.219 1 90 83 LEU A O 1
ATOM 699 N N . ASP A 1 84 ? 10.836 -6.516 -17.984 1 82.81 84 ASP A N 1
ATOM 700 C CA . ASP A 1 84 ? 12.141 -6.91 -17.469 1 82.81 84 ASP A CA 1
ATOM 701 C C . ASP A 1 84 ? 13.109 -7.234 -18.594 1 82.81 84 ASP A C 1
ATOM 703 O O . ASP A 1 84 ? 14.305 -7.426 -18.375 1 82.81 84 ASP A O 1
ATOM 707 N N . SER A 1 85 ? 12.617 -7.336 -19.797 1 80.19 85 SER A N 1
ATOM 708 C CA . SER A 1 85 ? 13.43 -7.781 -20.922 1 80.19 85 SER A CA 1
ATOM 709 C C . SER A 1 85 ? 14.555 -6.789 -21.219 1 80.19 85 SER A C 1
ATOM 711 O O . SER A 1 85 ? 15.523 -7.129 -21.906 1 80.19 85 SER A O 1
ATOM 713 N N . GLY A 1 86 ? 14.352 -5.586 -20.75 1 79.19 86 GLY A N 1
ATOM 714 C CA . GLY A 1 86 ? 15.391 -4.59 -20.969 1 79.19 86 GLY A CA 1
ATOM 715 C C . GLY A 1 86 ? 15.312 -3.938 -22.328 1 79.19 86 GLY A C 1
ATOM 716 O O . GLY A 1 86 ? 16.141 -3.084 -22.672 1 79.19 86 GLY A O 1
ATOM 717 N N . ILE A 1 87 ? 14.312 -4.297 -23.016 1 84.44 87 ILE A N 1
ATOM 718 C CA . ILE A 1 87 ? 14.234 -3.791 -24.391 1 84.44 87 ILE A CA 1
ATOM 719 C C . ILE A 1 87 ? 13.602 -2.398 -24.391 1 84.44 87 ILE A C 1
ATOM 721 O O . ILE A 1 87 ? 13.758 -1.643 -25.344 1 84.44 87 ILE A O 1
ATOM 725 N N . TYR A 1 88 ? 13 -2.018 -23.312 1 89.81 88 TYR A N 1
ATOM 726 C CA . TYR A 1 88 ? 12.336 -0.721 -23.25 1 89.81 88 TYR A CA 1
ATOM 727 C C . TYR A 1 88 ? 13.133 0.259 -22.391 1 89.81 88 TYR A C 1
ATOM 729 O O . TYR A 1 88 ? 13.688 -0.118 -21.359 1 89.81 88 TYR A O 1
ATOM 737 N N . ASP A 1 89 ? 13.172 1.451 -22.906 1 89.88 89 ASP A N 1
ATOM 738 C CA . ASP A 1 89 ? 13.727 2.498 -22.062 1 89.88 89 ASP A CA 1
ATOM 739 C C . ASP A 1 89 ? 12.711 2.955 -21.016 1 89.88 89 ASP A C 1
ATOM 741 O O . ASP A 1 89 ? 11.578 2.453 -20.984 1 89.88 89 ASP A O 1
ATOM 745 N N . ASP A 1 90 ? 13.07 3.85 -20.203 1 85.19 90 ASP A N 1
ATOM 746 C CA . ASP A 1 90 ? 12.242 4.297 -19.094 1 85.19 90 ASP A CA 1
ATOM 747 C C . ASP A 1 90 ? 10.938 4.922 -19.594 1 85.19 90 ASP A C 1
ATOM 749 O O . ASP A 1 90 ? 9.867 4.676 -19.031 1 85.19 90 ASP A O 1
ATOM 753 N N . THR A 1 91 ? 11.062 5.691 -20.578 1 89.75 91 THR A N 1
ATOM 754 C CA . THR A 1 91 ? 9.898 6.379 -21.109 1 89.75 91 THR A CA 1
ATOM 755 C C . THR A 1 91 ? 8.875 5.379 -21.656 1 89.75 91 THR A C 1
ATOM 757 O O . THR A 1 91 ? 7.688 5.465 -21.344 1 89.75 91 THR A O 1
ATOM 760 N N . LYS A 1 92 ? 9.352 4.438 -22.375 1 92.56 92 LYS A N 1
ATOM 761 C CA . LYS A 1 92 ? 8.477 3.422 -22.938 1 92.56 92 LYS A CA 1
ATOM 762 C C . LYS A 1 92 ? 7.902 2.52 -21.844 1 92.56 92 LYS A C 1
ATOM 764 O O . LYS A 1 92 ? 6.734 2.129 -21.906 1 92.56 92 LYS A O 1
ATOM 769 N N . SER A 1 93 ? 8.688 2.172 -20.922 1 93.38 93 SER A N 1
ATOM 770 C CA . SER A 1 93 ? 8.203 1.367 -19.797 1 93.38 93 SER A CA 1
ATOM 771 C C . SER A 1 93 ? 7.059 2.061 -19.062 1 93.38 93 SER A C 1
ATOM 773 O O . SER A 1 93 ? 6.055 1.428 -18.734 1 93.38 93 SER A O 1
ATOM 775 N N . LEU A 1 94 ? 7.215 3.332 -18.906 1 91.81 94 LEU A N 1
ATOM 776 C CA . LEU A 1 94 ? 6.176 4.113 -18.234 1 91.81 94 LEU A CA 1
ATOM 777 C C . LEU A 1 94 ? 4.902 4.145 -19.078 1 91.81 94 LEU A C 1
ATOM 779 O O . LEU A 1 94 ? 3.797 4.07 -18.531 1 91.81 94 LEU A O 1
ATOM 783 N N . GLU A 1 95 ? 5.078 4.246 -20.281 1 93.31 95 GLU A N 1
ATOM 784 C CA . GLU A 1 95 ? 3.934 4.25 -21.188 1 93.31 95 GLU A CA 1
ATOM 785 C C . GLU A 1 95 ? 3.182 2.922 -21.125 1 93.31 95 GLU A C 1
ATOM 787 O O . GLU A 1 95 ? 1.949 2.902 -21.078 1 93.31 95 GLU A O 1
ATOM 792 N N . ILE A 1 96 ? 3.924 1.834 -21.141 1 94.62 96 ILE A N 1
ATOM 793 C CA . ILE A 1 96 ? 3.342 0.497 -21.109 1 94.62 96 ILE A CA 1
ATOM 794 C C . ILE A 1 96 ? 2.57 0.302 -19.797 1 94.62 96 ILE A C 1
ATOM 796 O O . ILE A 1 96 ? 1.445 -0.204 -19.812 1 94.62 96 ILE A O 1
ATOM 800 N N . VAL A 1 97 ? 3.15 0.748 -18.75 1 95.62 97 VAL A N 1
ATOM 801 C CA . VAL A 1 97 ? 2.521 0.642 -17.438 1 95.62 97 VAL A CA 1
ATOM 802 C C . VAL A 1 97 ? 1.249 1.484 -17.406 1 95.62 97 VAL A C 1
ATOM 804 O O . VAL A 1 97 ? 0.207 1.026 -16.922 1 95.62 97 VAL A O 1
ATOM 807 N N . ARG A 1 98 ? 1.299 2.65 -17.938 1 93.75 98 ARG A N 1
ATOM 808 C CA . ARG A 1 98 ? 0.14 3.535 -17.969 1 93.75 98 ARG A CA 1
ATOM 809 C C . ARG A 1 98 ? -0.988 2.926 -18.797 1 93.75 98 ARG A C 1
ATOM 811 O O . ARG A 1 98 ? -2.154 2.977 -18.406 1 93.75 98 ARG A O 1
ATOM 818 N N . ARG A 1 99 ? -0.641 2.383 -19.875 1 95.94 99 ARG A N 1
ATOM 819 C CA . ARG A 1 99 ? -1.634 1.771 -20.75 1 95.94 99 ARG A CA 1
ATOM 820 C C . ARG A 1 99 ? -2.311 0.587 -20.062 1 95.94 99 ARG A C 1
ATOM 822 O O . ARG A 1 99 ? -3.529 0.425 -20.156 1 95.94 99 ARG A O 1
ATOM 829 N N . MET A 1 100 ? -1.479 -0.21 -19.438 1 97.69 100 MET A N 1
ATOM 830 C CA . MET A 1 100 ? -2.051 -1.368 -18.75 1 97.69 100 MET A CA 1
ATOM 831 C C . MET A 1 100 ? -2.965 -0.934 -17.609 1 97.69 100 MET A C 1
ATOM 833 O O . MET A 1 100 ? -4.016 -1.537 -17.391 1 97.69 100 MET A O 1
ATOM 837 N N . SER A 1 101 ? -2.568 0.095 -16.891 1 96.19 101 SER A N 1
ATOM 838 C CA . SER A 1 101 ? -3.426 0.645 -15.852 1 96.19 101 SER A CA 1
ATOM 839 C C . SER A 1 101 ? -4.77 1.094 -16.422 1 96.19 101 SER A C 1
ATOM 841 O O . SER A 1 101 ? -5.812 0.865 -15.805 1 96.19 101 SER A O 1
ATOM 843 N N . ALA A 1 102 ? -4.758 1.678 -17.562 1 95.31 102 ALA A N 1
ATOM 844 C CA . ALA A 1 102 ? -5.98 2.141 -18.203 1 95.31 102 ALA A CA 1
ATOM 845 C C . ALA A 1 102 ? -6.871 0.967 -18.594 1 95.31 102 ALA A C 1
ATOM 847 O O . ALA A 1 102 ? -8.102 1.062 -18.531 1 95.31 102 ALA A O 1
ATOM 848 N N . VAL A 1 103 ? -6.242 -0.108 -19 1 97.94 103 VAL A N 1
ATOM 849 C CA . VAL A 1 103 ? -7 -1.31 -19.344 1 97.94 103 VAL A CA 1
ATOM 850 C C . VAL A 1 103 ? -7.832 -1.744 -18.125 1 97.94 103 VAL A C 1
ATOM 852 O O . VAL A 1 103 ? -9.031 -2.008 -18.266 1 97.94 103 VAL A O 1
ATOM 855 N N . PHE A 1 104 ? -7.242 -1.731 -16.984 1 97.94 104 PHE A N 1
ATOM 856 C CA . PHE A 1 104 ? -7.938 -2.203 -15.797 1 97.94 104 PHE A CA 1
ATOM 857 C C . PHE A 1 104 ? -8.867 -1.123 -15.25 1 97.94 104 PHE A C 1
ATOM 859 O O . PHE A 1 104 ? -10.008 -1.407 -14.883 1 97.94 104 PHE A O 1
ATOM 866 N N . MET A 1 105 ? -8.508 0.106 -15.234 1 95.56 105 MET A N 1
ATOM 867 C CA . MET A 1 105 ? -9.273 1.182 -14.609 1 95.56 105 MET A CA 1
ATOM 868 C C . MET A 1 105 ? -10.469 1.563 -15.477 1 95.56 105 MET A C 1
ATOM 870 O O . MET A 1 105 ? -11.578 1.724 -14.961 1 95.56 105 MET A O 1
ATOM 874 N N . GLU A 1 106 ? -10.234 1.646 -16.797 1 93.94 106 GLU A N 1
ATOM 875 C CA . GLU A 1 106 ? -11.234 2.221 -17.688 1 93.94 106 GLU A CA 1
ATOM 876 C C . GLU A 1 106 ? -11.883 1.148 -18.562 1 93.94 106 GLU A C 1
ATOM 878 O O . GLU A 1 106 ? -12.945 1.368 -19.141 1 93.94 106 GLU A O 1
ATOM 883 N N . GLY A 1 107 ? -11.258 0.04 -18.719 1 95.31 107 GLY A N 1
ATOM 884 C CA . GLY A 1 107 ? -11.773 -0.975 -19.625 1 95.31 107 GLY A CA 1
ATOM 885 C C . GLY A 1 107 ? -11.633 -0.592 -21.094 1 95.31 107 GLY A C 1
ATOM 886 O O . GLY A 1 107 ? -12.539 -0.834 -21.891 1 95.31 107 GLY A O 1
ATOM 887 N N . THR A 1 108 ? -10.5 0.034 -21.344 1 93 108 THR A N 1
ATOM 888 C CA . THR A 1 108 ? -10.242 0.465 -22.719 1 93 108 THR A CA 1
ATOM 889 C C . THR A 1 108 ? -9.023 -0.254 -23.297 1 93 108 THR A C 1
ATOM 891 O O . THR A 1 108 ? -8.039 -0.484 -22.578 1 93 108 THR A O 1
ATOM 894 N N . LEU A 1 109 ? -9.164 -0.613 -24.562 1 95 109 LEU A N 1
ATOM 895 C CA . LEU A 1 109 ? -8.07 -1.237 -25.297 1 95 109 LEU A CA 1
ATOM 896 C C . LEU A 1 109 ? -7.684 -0.391 -26.516 1 95 109 LEU A C 1
ATOM 898 O O . LEU A 1 109 ? -8.547 0.02 -27.297 1 95 109 LEU A O 1
ATOM 902 N N . CYS A 1 110 ? -6.473 -0.128 -26.609 1 94.44 110 CYS A N 1
ATOM 903 C CA . CYS A 1 110 ? -5.992 0.56 -27.812 1 94.44 110 CYS A CA 1
ATOM 904 C C . CYS A 1 110 ? -6.027 -0.363 -29.016 1 94.44 110 CYS A C 1
ATOM 906 O O . CYS A 1 110 ? -6.031 -1.587 -28.875 1 94.44 110 CYS A O 1
ATOM 908 N N . ASP A 1 111 ? -5.973 0.255 -30.203 1 94.69 111 ASP A N 1
ATOM 909 C CA . ASP A 1 111 ? -6.027 -0.507 -31.438 1 94.69 111 ASP A CA 1
ATOM 910 C C . ASP A 1 111 ? -4.805 -1.41 -31.578 1 94.69 111 ASP A C 1
ATOM 912 O O . ASP A 1 111 ? -4.898 -2.51 -32.125 1 94.69 111 ASP A O 1
ATOM 916 N N . ASP A 1 112 ? -3.75 -0.958 -31.078 1 96.38 112 ASP A N 1
ATOM 917 C CA . ASP A 1 112 ? -2.508 -1.712 -31.203 1 96.38 112 ASP A CA 1
ATOM 918 C C . ASP A 1 112 ? -2.162 -2.424 -29.891 1 96.38 112 ASP A C 1
ATOM 920 O O . ASP A 1 112 ? -0.985 -2.625 -29.594 1 96.38 112 ASP A O 1
ATOM 924 N N . ALA A 1 113 ? -3.115 -2.824 -29.203 1 96.94 113 ALA A N 1
ATOM 925 C CA . ALA A 1 113 ? -2.92 -3.439 -27.891 1 96.94 113 ALA A CA 1
ATOM 926 C C . ALA A 1 113 ? -2.049 -4.688 -28 1 96.94 113 ALA A C 1
ATOM 928 O O . ALA A 1 113 ? -2.193 -5.477 -28.938 1 96.94 113 ALA A O 1
ATOM 929 N N . SER A 1 114 ? -1.145 -4.844 -27.078 1 95.5 114 SER A N 1
ATOM 930 C CA . SER A 1 114 ? -0.289 -6.023 -26.984 1 95.5 114 SER A CA 1
ATOM 931 C C . SER A 1 114 ? -1.062 -7.227 -26.469 1 95.5 114 SER A C 1
ATOM 933 O O . SER A 1 114 ? -2.195 -7.09 -26 1 95.5 114 SER A O 1
ATOM 935 N N . GLY A 1 115 ? -0.503 -8.383 -26.5 1 96.38 115 GLY A N 1
ATOM 936 C CA . GLY A 1 115 ? -1.096 -9.602 -25.969 1 96.38 115 GLY A CA 1
ATOM 937 C C . GLY A 1 115 ? -1.479 -9.5 -24.516 1 96.38 115 GLY A C 1
ATOM 938 O O . GLY A 1 115 ? -2.643 -9.695 -24.156 1 96.38 115 GLY A O 1
ATOM 939 N N . PRO A 1 116 ? -0.531 -9.117 -23.688 1 96.81 116 PRO A N 1
ATOM 940 C CA . PRO A 1 116 ? -0.83 -8.977 -22.266 1 96.81 116 PRO A CA 1
ATOM 941 C C . PRO A 1 116 ? -1.96 -7.984 -21.984 1 96.81 116 PRO A C 1
ATOM 943 O O . PRO A 1 116 ? -2.781 -8.211 -21.094 1 96.81 116 PRO A O 1
ATOM 946 N N . GLU A 1 117 ? -2.049 -6.898 -22.734 1 97.88 117 GLU A N 1
ATOM 947 C CA . GLU A 1 117 ? -3.145 -5.949 -22.578 1 97.88 117 GLU A CA 1
ATOM 948 C C . GLU A 1 117 ? -4.492 -6.605 -22.875 1 97.88 117 GLU A C 1
ATOM 950 O O . GLU A 1 117 ? -5.469 -6.375 -22.156 1 97.88 117 GLU A O 1
ATOM 955 N N . LYS A 1 118 ? -4.516 -7.43 -23.891 1 98.25 118 LYS A N 1
ATOM 956 C CA . LYS A 1 118 ? -5.75 -8.117 -24.266 1 98.25 118 LYS A CA 1
ATOM 957 C C . LYS A 1 118 ? -6.152 -9.133 -23.188 1 98.25 118 LYS A C 1
ATOM 959 O O . LYS A 1 118 ? -7.336 -9.273 -22.875 1 98.25 118 LYS A O 1
ATOM 964 N N . VAL A 1 119 ? -5.184 -9.844 -22.641 1 98.31 119 VAL A N 1
ATOM 965 C CA . VAL A 1 119 ? -5.465 -10.789 -21.578 1 98.31 119 VAL A CA 1
ATOM 966 C C . VAL A 1 119 ? -6.031 -10.055 -20.359 1 98.31 119 VAL A C 1
ATOM 968 O O . VAL A 1 119 ? -7.027 -10.484 -19.781 1 98.31 119 VAL A O 1
ATOM 971 N N . GLY A 1 120 ? -5.359 -8.93 -20.016 1 98.25 120 GLY A N 1
ATOM 972 C CA . GLY A 1 120 ? -5.855 -8.125 -18.906 1 98.25 120 GLY A CA 1
ATOM 973 C C . GLY A 1 120 ? -7.27 -7.625 -19.109 1 98.25 120 GLY A C 1
ATOM 974 O O . GLY A 1 120 ? -8.086 -7.652 -18.188 1 98.25 120 GLY A O 1
ATOM 975 N N . TYR A 1 121 ? -7.547 -7.23 -20.281 1 98.38 121 TYR A N 1
ATOM 976 C CA . TYR A 1 121 ? -8.875 -6.746 -20.641 1 98.38 121 TYR A CA 1
ATOM 977 C C . TYR A 1 121 ? -9.914 -7.848 -20.484 1 98.38 121 TYR A C 1
ATOM 979 O O . TYR A 1 121 ? -10.992 -7.621 -19.922 1 98.38 121 TYR A O 1
ATOM 987 N N . ARG A 1 122 ? -9.617 -8.992 -20.969 1 97.69 122 ARG A N 1
ATOM 988 C CA . ARG A 1 122 ? -10.531 -10.125 -20.875 1 97.69 122 ARG A CA 1
ATOM 989 C C . ARG A 1 122 ? -10.797 -10.484 -19.422 1 97.69 122 ARG A C 1
ATOM 991 O O . ARG A 1 122 ? -11.945 -10.734 -19.031 1 97.69 122 ARG A O 1
ATOM 998 N N . LEU A 1 123 ? -9.75 -10.539 -18.672 1 98.31 123 LEU A N 1
ATOM 999 C CA . LEU A 1 123 ? -9.883 -10.836 -17.25 1 98.31 123 LEU A CA 1
ATOM 1000 C C . LEU A 1 123 ? -10.773 -9.805 -16.562 1 98.31 123 LEU A C 1
ATOM 1002 O O . LEU A 1 123 ? -11.648 -10.164 -15.781 1 98.31 123 LEU A O 1
ATOM 1006 N N . ARG A 1 124 ? -10.547 -8.531 -16.844 1 98.31 124 ARG A N 1
ATOM 1007 C CA . ARG A 1 124 ? -11.383 -7.461 -16.312 1 98.31 124 ARG A CA 1
ATOM 1008 C C . ARG A 1 124 ? -12.852 -7.688 -16.656 1 98.31 124 ARG A C 1
ATOM 1010 O O . ARG A 1 124 ? -13.727 -7.531 -15.797 1 98.31 124 ARG A O 1
ATOM 1017 N N . GLN A 1 125 ? -13.125 -8.031 -17.906 1 97.94 125 GLN A N 1
ATOM 1018 C CA . GLN A 1 125 ? -14.5 -8.227 -18.375 1 97.94 125 GLN A CA 1
ATOM 1019 C C . GLN A 1 125 ? -15.156 -9.398 -17.656 1 97.94 125 GLN A C 1
ATOM 1021 O O . GLN A 1 125 ? -16.312 -9.305 -17.234 1 97.94 125 GLN A O 1
ATOM 1026 N N . LYS A 1 126 ? -14.438 -10.43 -17.516 1 98.25 126 LYS A N 1
ATOM 1027 C CA . LYS A 1 126 ? -14.984 -11.602 -16.828 1 98.25 126 LYS A CA 1
ATOM 1028 C C . LYS A 1 126 ? -15.281 -11.289 -15.367 1 98.25 126 LYS A C 1
ATOM 1030 O O . LYS A 1 126 ? -16.297 -11.727 -14.828 1 98.25 126 LYS A O 1
ATOM 1035 N N . CYS A 1 127 ? -14.375 -10.555 -14.742 1 98.06 127 CYS A N 1
ATOM 1036 C CA . CYS A 1 127 ? -14.586 -10.164 -13.352 1 98.06 127 CYS A CA 1
ATOM 1037 C C . CYS A 1 127 ? -15.82 -9.273 -13.219 1 98.06 127 CYS A C 1
ATOM 1039 O O . CYS A 1 127 ? -16.625 -9.445 -12.297 1 98.06 127 CYS A O 1
ATOM 1041 N N . LEU A 1 128 ? -15.914 -8.336 -14.172 1 97.06 128 LEU A N 1
ATOM 1042 C CA . LEU A 1 128 ? -17.078 -7.457 -14.172 1 97.06 128 LEU A CA 1
ATOM 1043 C C . LEU A 1 128 ? -18.359 -8.258 -14.305 1 97.06 128 LEU A C 1
ATOM 1045 O O . LEU A 1 128 ? -19.328 -8.008 -13.578 1 97.06 128 LEU A O 1
ATOM 1049 N N . GLU A 1 129 ? -18.375 -9.188 -15.18 1 96.94 129 GLU A N 1
ATOM 1050 C CA . GLU A 1 129 ? -19.547 -10.023 -15.422 1 96.94 129 GLU A CA 1
ATOM 1051 C C . GLU A 1 129 ? -19.875 -10.875 -14.195 1 96.94 129 GLU A C 1
ATOM 1053 O O . GLU A 1 129 ? -21.031 -10.977 -13.789 1 96.94 129 GLU A O 1
ATOM 1058 N N . MET A 1 130 ? -18.906 -11.438 -13.594 1 96.5 130 MET A N 1
ATOM 1059 C CA . MET A 1 130 ? -19.109 -12.328 -12.461 1 96.5 130 MET A CA 1
ATOM 1060 C C . MET A 1 130 ? -19.578 -11.562 -11.234 1 96.5 130 MET A C 1
ATOM 1062 O O . MET A 1 130 ? -20.406 -12.055 -10.461 1 96.5 130 MET A O 1
ATOM 1066 N N . CYS A 1 131 ? -19.047 -10.398 -11.008 1 94.75 131 CYS A N 1
ATOM 1067 C CA . CYS A 1 131 ? -19.438 -9.586 -9.859 1 94.75 131 CYS A CA 1
ATOM 1068 C C . CYS A 1 131 ? -20.828 -8.992 -10.062 1 94.75 131 CYS A C 1
ATOM 1070 O O . CYS A 1 131 ? -21.625 -8.945 -9.125 1 94.75 131 CYS A O 1
ATOM 1072 N N . GLY A 1 132 ? -21.141 -8.555 -11.336 1 91.25 132 GLY A N 1
ATOM 1073 C CA . GLY A 1 132 ? -22.391 -7.863 -11.617 1 91.25 132 GLY A CA 1
ATOM 1074 C C . GLY A 1 132 ? -22.5 -6.527 -10.914 1 91.25 132 GLY A C 1
ATOM 1075 O O . GLY A 1 132 ? -21.5 -6.004 -10.398 1 91.25 132 GLY A O 1
ATOM 1076 N N . LYS A 1 133 ? -23.688 -6.004 -10.797 1 85 133 LYS A N 1
ATOM 1077 C CA . LYS A 1 133 ? -23.922 -4.68 -10.227 1 85 133 LYS A CA 1
ATOM 1078 C C . LYS A 1 133 ? -23.938 -4.734 -8.703 1 85 133 LYS A C 1
ATOM 1080 O O . LYS A 1 133 ? -23.578 -3.758 -8.039 1 85 133 LYS A O 1
ATOM 1085 N N . ARG A 1 134 ? -24.25 -5.859 -8.211 1 86.94 134 ARG A N 1
ATOM 1086 C CA . ARG A 1 134 ? -24.469 -5.98 -6.773 1 86.94 134 ARG A CA 1
ATOM 1087 C C . ARG A 1 134 ? -23.141 -6.086 -6.02 1 86.94 134 ARG A C 1
ATOM 1089 O O . ARG A 1 134 ? -23.078 -5.793 -4.824 1 86.94 134 ARG A O 1
ATOM 1096 N N . ARG A 1 135 ? -22.125 -6.543 -6.703 1 93.56 135 ARG A N 1
ATOM 1097 C CA . ARG A 1 135 ? -20.828 -6.73 -6.051 1 93.56 135 ARG A CA 1
ATOM 1098 C C . ARG A 1 135 ? -19.766 -5.836 -6.684 1 93.56 135 ARG A C 1
ATOM 1100 O O . ARG A 1 135 ? -18.656 -6.293 -6.973 1 93.56 135 ARG A O 1
ATOM 1107 N N . ARG A 1 136 ? -20.156 -4.574 -6.848 1 92.62 136 ARG A N 1
ATOM 1108 C CA . ARG A 1 136 ? -19.25 -3.584 -7.441 1 92.62 136 ARG A CA 1
ATOM 1109 C C . ARG A 1 136 ? -18.016 -3.379 -6.578 1 92.62 136 ARG A C 1
ATOM 1111 O O . ARG A 1 136 ? -16.922 -3.143 -7.102 1 92.62 136 ARG A O 1
ATOM 1118 N N . ASP A 1 137 ? -18.172 -3.486 -5.316 1 94.31 137 ASP A N 1
ATOM 1119 C CA . ASP A 1 137 ? -17.031 -3.33 -4.402 1 94.31 137 ASP A CA 1
ATOM 1120 C C . ASP A 1 137 ? -15.992 -4.422 -4.629 1 94.31 137 ASP A C 1
ATOM 1122 O O . ASP A 1 137 ? -14.789 -4.152 -4.609 1 94.31 137 ASP A O 1
ATOM 1126 N N . THR A 1 138 ? -16.453 -5.648 -4.875 1 96.56 138 THR A N 1
ATOM 1127 C CA . THR A 1 138 ? -15.562 -6.762 -5.164 1 96.56 138 THR A CA 1
ATOM 1128 C C . THR A 1 138 ? -14.797 -6.52 -6.457 1 96.56 138 THR A C 1
ATOM 1130 O O . THR A 1 138 ? -13.57 -6.684 -6.5 1 96.56 138 THR A O 1
ATOM 1133 N N . PHE A 1 139 ? -15.523 -6.078 -7.434 1 96.94 139 PHE A N 1
ATOM 1134 C CA . PHE A 1 139 ? -14.906 -5.734 -8.703 1 96.94 139 PHE A CA 1
ATOM 1135 C C . PHE A 1 139 ? -13.859 -4.641 -8.523 1 96.94 139 PHE A C 1
ATOM 1137 O O . PHE A 1 139 ? -12.734 -4.758 -9.016 1 96.94 139 PHE A O 1
ATOM 1144 N N . ASN A 1 140 ? -14.203 -3.615 -7.785 1 96.81 140 ASN A N 1
ATOM 1145 C CA . ASN A 1 140 ? -13.305 -2.492 -7.547 1 96.81 140 ASN A CA 1
ATOM 1146 C C . ASN A 1 140 ? -12.031 -2.934 -6.824 1 96.81 140 ASN A C 1
ATOM 1148 O O . ASN A 1 140 ? -10.938 -2.494 -7.168 1 96.81 140 ASN A O 1
ATOM 1152 N N . ARG A 1 141 ? -12.211 -3.781 -5.859 1 97.19 141 ARG A N 1
ATOM 1153 C CA . ARG A 1 141 ? -11.039 -4.238 -5.125 1 97.19 141 ARG A CA 1
ATOM 1154 C C . ARG A 1 141 ? -10.102 -5.039 -6.027 1 97.19 141 ARG A C 1
ATOM 1156 O O . ARG A 1 141 ? -8.883 -4.922 -5.93 1 97.19 141 ARG A O 1
ATOM 1163 N N . PHE A 1 142 ? -10.648 -5.863 -6.953 1 98.56 142 PHE A N 1
ATOM 1164 C CA . PHE A 1 142 ? -9.812 -6.602 -7.891 1 98.56 142 PHE A CA 1
ATOM 1165 C C . PHE A 1 142 ? -9.047 -5.645 -8.797 1 98.56 142 PHE A C 1
ATOM 1167 O O . PHE A 1 142 ? -7.82 -5.742 -8.922 1 98.56 142 PHE A O 1
ATOM 1174 N N . ILE A 1 143 ? -9.742 -4.695 -9.344 1 98.62 143 ILE A N 1
ATOM 1175 C CA . ILE A 1 143 ? -9.117 -3.74 -10.258 1 98.62 143 ILE A CA 1
ATOM 1176 C C . ILE A 1 143 ? -8.047 -2.943 -9.516 1 98.62 143 ILE A C 1
ATOM 1178 O O . ILE A 1 143 ? -6.938 -2.768 -10.016 1 98.62 143 ILE A O 1
ATOM 1182 N N . THR A 1 144 ? -8.367 -2.52 -8.336 1 98.12 144 THR A N 1
ATOM 1183 C CA . THR A 1 144 ? -7.438 -1.724 -7.543 1 98.12 144 THR A CA 1
ATOM 1184 C C . THR A 1 144 ? -6.164 -2.512 -7.254 1 98.12 144 THR A C 1
ATOM 1186 O O . THR A 1 144 ? -5.059 -1.98 -7.371 1 98.12 144 THR A O 1
ATOM 1189 N N . SER A 1 145 ? -6.316 -3.766 -6.898 1 98.38 145 SER A N 1
ATOM 1190 C CA . SER A 1 145 ? -5.145 -4.578 -6.598 1 98.38 145 SER A CA 1
ATOM 1191 C C . SER A 1 145 ? -4.281 -4.789 -7.836 1 98.38 145 SER A C 1
ATOM 1193 O O . SER A 1 145 ? -3.053 -4.824 -7.746 1 98.38 145 SER A O 1
ATOM 1195 N N . CYS A 1 146 ? -4.895 -4.902 -8.977 1 98.56 146 CYS A N 1
ATOM 1196 C CA . CYS A 1 146 ? -4.152 -5.043 -10.219 1 98.56 146 CYS A CA 1
ATOM 1197 C C . CYS A 1 146 ? -3.383 -3.77 -10.547 1 98.56 146 CYS A C 1
ATOM 1199 O O . CYS A 1 146 ? -2.199 -3.822 -10.883 1 98.56 146 CYS A O 1
ATOM 1201 N N . VAL A 1 147 ? -4.031 -2.695 -10.367 1 97.94 147 VAL A N 1
ATOM 1202 C CA . VAL A 1 147 ? -3.408 -1.412 -10.672 1 97.94 147 VAL A CA 1
ATOM 1203 C C . VAL A 1 147 ? -2.25 -1.158 -9.711 1 97.94 147 VAL A C 1
ATOM 1205 O O . VAL A 1 147 ? -1.191 -0.675 -10.117 1 97.94 147 VAL A O 1
ATOM 1208 N N . GLN A 1 148 ? -2.449 -1.486 -8.477 1 97.25 148 GLN A N 1
ATOM 1209 C CA . GLN A 1 148 ? -1.383 -1.322 -7.496 1 97.25 148 GLN A CA 1
ATOM 1210 C C . GLN A 1 148 ? -0.172 -2.182 -7.848 1 97.25 148 GLN A C 1
ATOM 1212 O O . GLN A 1 148 ? 0.971 -1.749 -7.688 1 97.25 148 GLN A O 1
ATOM 1217 N N . TRP A 1 149 ? -0.443 -3.357 -8.305 1 98.12 149 TRP A N 1
ATOM 1218 C CA . TRP A 1 149 ? 0.651 -4.223 -8.727 1 98.12 149 TRP A CA 1
ATOM 1219 C C . TRP A 1 149 ? 1.385 -3.623 -9.922 1 98.12 149 TRP A C 1
ATOM 1221 O O . TRP A 1 149 ? 2.615 -3.555 -9.938 1 98.12 149 TRP A O 1
ATOM 1231 N N . ILE A 1 150 ? 0.671 -3.129 -10.898 1 97.5 150 ILE A N 1
ATOM 1232 C CA . ILE A 1 150 ? 1.238 -2.521 -12.094 1 97.5 150 ILE A CA 1
ATOM 1233 C C . ILE A 1 150 ? 2.119 -1.336 -11.703 1 97.5 150 ILE A C 1
ATOM 1235 O O . ILE A 1 150 ? 3.26 -1.227 -12.164 1 97.5 150 ILE A O 1
ATOM 1239 N N . ASP A 1 151 ? 1.624 -0.573 -10.812 1 95.38 151 ASP A N 1
ATOM 1240 C CA . ASP A 1 151 ? 2.301 0.653 -10.398 1 95.38 151 ASP A CA 1
ATOM 1241 C C . ASP A 1 151 ? 3.572 0.34 -9.609 1 95.38 151 ASP A C 1
ATOM 1243 O O . ASP A 1 151 ? 4.449 1.194 -9.477 1 95.38 151 ASP A O 1
ATOM 1247 N N . SER A 1 152 ? 3.676 -0.825 -9.094 1 96 152 SER A N 1
ATOM 1248 C CA . SER A 1 152 ? 4.801 -1.18 -8.234 1 96 152 SER A CA 1
ATOM 1249 C C . SER A 1 152 ? 6 -1.642 -9.055 1 96 152 SER A C 1
ATOM 1251 O O . SER A 1 152 ? 7.117 -1.731 -8.539 1 96 152 SER A O 1
ATOM 1253 N N . ILE A 1 153 ? 5.812 -1.914 -10.312 1 94.62 153 ILE A N 1
ATOM 1254 C CA . ILE A 1 153 ? 6.816 -2.602 -11.117 1 94.62 153 ILE A CA 1
ATOM 1255 C C . ILE A 1 153 ? 8.023 -1.688 -11.328 1 94.62 153 ILE A C 1
ATOM 1257 O O . ILE A 1 153 ? 9.156 -2.068 -11.031 1 94.62 153 ILE A O 1
ATOM 1261 N N . ILE A 1 154 ? 7.777 -0.487 -11.734 1 92.75 154 ILE A N 1
ATOM 1262 C CA . ILE A 1 154 ? 8.875 0.414 -12.062 1 92.75 154 ILE A CA 1
ATOM 1263 C C . ILE A 1 154 ? 9.617 0.815 -10.789 1 92.75 154 ILE A C 1
ATOM 1265 O O . ILE A 1 154 ? 10.844 0.714 -10.727 1 92.75 154 ILE A O 1
ATOM 1269 N N . PRO A 1 155 ? 8.922 1.24 -9.742 1 92.19 155 PRO A N 1
ATOM 1270 C CA . PRO A 1 155 ? 9.625 1.554 -8.492 1 92.19 155 PRO A CA 1
ATOM 1271 C C . PRO A 1 155 ? 10.469 0.39 -7.988 1 92.19 155 PRO A C 1
ATOM 1273 O O . PRO A 1 155 ? 11.602 0.596 -7.531 1 92.19 155 PRO A O 1
ATOM 1276 N N . PHE A 1 156 ? 9.969 -0.779 -8.078 1 90.81 156 PHE A N 1
ATOM 1277 C CA . PHE A 1 156 ? 10.711 -1.929 -7.582 1 90.81 156 PHE A CA 1
ATOM 1278 C C . PHE A 1 156 ? 11.969 -2.162 -8.414 1 90.81 156 PHE A C 1
ATOM 1280 O O . PHE A 1 156 ? 13.016 -2.518 -7.875 1 90.81 156 PHE A O 1
ATOM 1287 N N . ASN A 1 157 ? 11.844 -1.998 -9.695 1 87.19 157 ASN A N 1
ATOM 1288 C CA . ASN A 1 157 ? 12.984 -2.189 -10.586 1 87.19 157 ASN A CA 1
ATOM 1289 C C . ASN A 1 157 ? 14.109 -1.201 -10.273 1 87.19 157 ASN A C 1
ATOM 1291 O O . ASN A 1 157 ? 15.273 -1.461 -10.578 1 87.19 157 ASN A O 1
ATOM 1295 N N . LYS A 1 158 ? 13.758 -0.119 -9.602 1 87 158 LYS A N 1
ATOM 1296 C CA . LYS A 1 158 ? 14.75 0.902 -9.289 1 87 158 LYS A CA 1
ATOM 1297 C C . LYS A 1 158 ? 15.531 0.544 -8.031 1 87 158 LYS A C 1
ATOM 1299 O O . LYS A 1 158 ? 16.578 1.136 -7.746 1 87 158 LYS A O 1
ATOM 1304 N N . VAL A 1 159 ? 15.109 -0.389 -7.301 1 84.56 159 VAL A N 1
ATOM 1305 C CA . VAL A 1 159 ? 15.781 -0.819 -6.082 1 84.56 159 VAL A CA 1
ATOM 1306 C C . VAL A 1 159 ? 17.141 -1.411 -6.426 1 84.56 159 VAL A C 1
ATOM 1308 O O . VAL A 1 159 ? 18.109 -1.263 -5.668 1 84.56 159 VAL A O 1
ATOM 1311 N N . LYS A 1 160 ? 17.281 -2.033 -7.555 1 75.44 160 LYS A N 1
ATOM 1312 C CA . LYS A 1 160 ? 18.5 -2.719 -7.98 1 75.44 160 LYS A CA 1
ATOM 1313 C C . LYS A 1 160 ? 19.641 -1.73 -8.188 1 75.44 160 LYS A C 1
ATOM 1315 O O . LYS A 1 160 ? 20.812 -2.104 -8.109 1 75.44 160 LYS A O 1
ATOM 1320 N N . ASP A 1 161 ? 19.312 -0.568 -8.383 1 74.75 161 ASP A N 1
ATOM 1321 C CA . ASP A 1 161 ? 20.328 0.436 -8.703 1 74.75 161 ASP A CA 1
ATOM 1322 C C . ASP A 1 161 ? 21.062 0.893 -7.445 1 74.75 161 ASP A C 1
ATOM 1324 O O . ASP A 1 161 ? 22.156 1.441 -7.527 1 74.75 161 ASP A O 1
ATOM 1328 N N . GLY A 1 162 ? 20.531 0.709 -6.242 1 70.25 162 GLY A N 1
ATOM 1329 C CA . GLY A 1 162 ? 21.109 1.221 -5.016 1 70.25 162 GLY A CA 1
ATOM 1330 C C . GLY A 1 162 ? 21.906 0.177 -4.254 1 70.25 162 GLY A C 1
ATOM 1331 O O . GLY A 1 162 ? 22.297 0.398 -3.104 1 70.25 162 GLY A O 1
ATOM 1332 N N . GLY A 1 163 ? 22.234 -0.95 -4.852 1 75 163 GLY A N 1
ATOM 1333 C CA . GLY A 1 163 ? 22.891 -2.006 -4.109 1 75 163 GLY A CA 1
ATOM 1334 C C . GLY A 1 163 ? 21.938 -2.924 -3.381 1 75 163 GLY A C 1
ATOM 1335 O O . GLY A 1 163 ? 20.766 -3.035 -3.762 1 75 163 GLY A O 1
ATOM 1336 N N . SER A 1 164 ? 22.484 -3.596 -2.318 1 80.44 164 SER A N 1
ATOM 1337 C CA . SER A 1 164 ? 21.656 -4.535 -1.563 1 80.44 164 SER A CA 1
ATOM 1338 C C . SER A 1 164 ? 20.75 -3.807 -0.577 1 80.44 164 SER A C 1
ATOM 1340 O O . SER A 1 164 ? 21.234 -3.191 0.377 1 80.44 164 SER A O 1
ATOM 1342 N N . PRO A 1 165 ? 19.516 -3.865 -0.841 1 87.88 165 PRO A N 1
ATOM 1343 C CA . PRO A 1 165 ? 18.609 -3.182 0.084 1 87.88 165 PRO A CA 1
ATOM 1344 C C . PRO A 1 165 ? 18.484 -3.896 1.428 1 87.88 165 PRO A C 1
ATOM 1346 O O . PRO A 1 165 ? 18.766 -5.094 1.521 1 87.88 165 PRO A O 1
ATOM 1349 N N . HIS A 1 166 ? 18.125 -3.117 2.436 1 89.69 166 HIS A N 1
ATOM 1350 C CA . HIS A 1 166 ? 17.766 -3.736 3.707 1 89.69 166 HIS A CA 1
ATOM 1351 C C . HIS A 1 166 ? 16.5 -4.586 3.568 1 89.69 166 HIS A C 1
ATOM 1353 O O . HIS A 1 166 ? 15.594 -4.246 2.801 1 89.69 166 HIS A O 1
ATOM 1359 N N . ILE A 1 167 ? 16.422 -5.656 4.332 1 92.44 167 ILE A N 1
ATOM 1360 C CA . ILE A 1 167 ? 15.352 -6.645 4.23 1 92.44 167 ILE A CA 1
ATOM 1361 C C . ILE A 1 167 ? 14.008 -5.984 4.559 1 92.44 167 ILE A C 1
ATOM 1363 O O . ILE A 1 167 ? 12.977 -6.344 3.982 1 92.44 167 ILE A O 1
ATOM 1367 N N . GLU A 1 168 ? 14 -4.957 5.438 1 91.69 168 GLU A N 1
ATOM 1368 C CA . GLU A 1 168 ? 12.773 -4.258 5.809 1 91.69 168 GLU A CA 1
ATOM 1369 C C . GLU A 1 168 ? 12.195 -3.486 4.621 1 91.69 168 GLU A C 1
ATOM 1371 O O . GLU A 1 168 ? 10.992 -3.539 4.363 1 91.69 168 GLU A O 1
ATOM 1376 N N . LEU A 1 169 ? 13.094 -2.816 3.891 1 92.25 169 LEU A N 1
ATOM 1377 C CA . LEU A 1 169 ? 12.688 -2.09 2.693 1 92.25 169 LEU A CA 1
ATOM 1378 C C . LEU A 1 169 ? 12.258 -3.053 1.592 1 92.25 169 LEU A C 1
ATOM 1380 O O . LEU A 1 169 ? 11.219 -2.863 0.965 1 92.25 169 LEU A O 1
ATOM 1384 N N . TYR A 1 170 ? 13.039 -4.086 1.401 1 93.56 170 TYR A N 1
ATOM 1385 C CA . TYR A 1 170 ? 12.773 -5.078 0.363 1 93.56 170 TYR A CA 1
ATOM 1386 C C . TYR A 1 170 ? 11.414 -5.734 0.567 1 93.56 170 TYR A C 1
ATOM 1388 O O . TYR A 1 170 ? 10.602 -5.793 -0.358 1 93.56 170 TYR A O 1
ATOM 1396 N N . SER A 1 171 ? 11.125 -6.133 1.785 1 93.94 171 SER A N 1
ATOM 1397 C CA . SER A 1 171 ? 9.867 -6.809 2.09 1 93.94 171 SER A CA 1
ATOM 1398 C C . SER A 1 171 ? 8.68 -5.867 1.919 1 93.94 171 SER A C 1
ATOM 1400 O O . SER A 1 171 ? 7.617 -6.281 1.449 1 93.94 171 SER A O 1
ATOM 1402 N N . PHE A 1 172 ? 8.859 -4.66 2.273 1 94.06 172 PHE A N 1
ATOM 1403 C CA . PHE A 1 172 ? 7.809 -3.656 2.178 1 94.06 172 PHE A CA 1
ATOM 1404 C C . PHE A 1 172 ? 7.406 -3.434 0.725 1 94.06 172 PHE A C 1
ATOM 1406 O O . PHE A 1 172 ? 6.223 -3.266 0.421 1 94.06 172 PHE A O 1
ATOM 1413 N N . LEU A 1 173 ? 8.391 -3.455 -0.163 1 93.88 173 LEU A N 1
ATOM 1414 C CA . LEU A 1 173 ? 8.141 -3.252 -1.585 1 93.88 173 LEU A CA 1
ATOM 1415 C C . LEU A 1 173 ? 7.613 -4.531 -2.232 1 93.88 173 LEU A C 1
ATOM 1417 O O . LEU A 1 173 ? 6.664 -4.492 -3.016 1 93.88 173 LEU A O 1
ATOM 1421 N N . ARG A 1 174 ? 8.133 -5.57 -1.814 1 94.12 174 ARG A N 1
ATOM 1422 C CA . ARG A 1 174 ? 7.879 -6.852 -2.463 1 94.12 174 ARG A CA 1
ATOM 1423 C C . ARG A 1 174 ? 6.477 -7.363 -2.143 1 94.12 174 ARG A C 1
ATOM 1425 O O . ARG A 1 174 ? 5.875 -8.086 -2.939 1 94.12 174 ARG A O 1
ATOM 1432 N N . LYS A 1 175 ? 5.934 -6.922 -0.999 1 95.38 175 LYS A N 1
ATOM 1433 C CA . LYS A 1 175 ? 4.621 -7.453 -0.643 1 95.38 175 LYS A CA 1
ATOM 1434 C C . LYS A 1 175 ? 3.568 -7.047 -1.67 1 95.38 175 LYS A C 1
ATOM 1436 O O . LYS A 1 175 ? 2.566 -7.742 -1.848 1 95.38 175 LYS A O 1
ATOM 1441 N N . ILE A 1 176 ? 3.803 -5.949 -2.369 1 95.5 176 ILE A N 1
ATOM 1442 C CA . ILE A 1 176 ? 2.898 -5.539 -3.438 1 95.5 176 ILE A CA 1
ATOM 1443 C C . ILE A 1 176 ? 3.35 -6.152 -4.762 1 95.5 176 ILE A C 1
ATOM 1445 O O . ILE A 1 176 ? 2.541 -6.727 -5.492 1 95.5 176 ILE A O 1
ATOM 1449 N N . ASN A 1 177 ? 4.629 -6.156 -4.961 1 95.44 177 ASN A N 1
ATOM 1450 C CA . ASN A 1 177 ? 5.211 -6.469 -6.262 1 95.44 177 ASN A CA 1
ATOM 1451 C C . ASN A 1 177 ? 5.137 -7.965 -6.559 1 95.44 177 ASN A C 1
ATOM 1453 O O . ASN A 1 177 ? 5.176 -8.375 -7.723 1 95.44 177 ASN A O 1
ATOM 1457 N N . ILE A 1 178 ? 4.988 -8.797 -5.527 1 96.5 178 ILE A N 1
ATOM 1458 C CA . ILE A 1 178 ? 5 -10.242 -5.73 1 96.5 178 ILE A CA 1
ATOM 1459 C C . ILE A 1 178 ? 3.705 -10.68 -6.406 1 96.5 178 ILE A C 1
ATOM 1461 O O . ILE A 1 178 ? 3.604 -11.812 -6.895 1 96.5 178 ILE A O 1
ATOM 1465 N N . GLY A 1 179 ? 2.633 -9.875 -6.375 1 97.25 179 GLY A N 1
ATOM 1466 C CA . GLY A 1 179 ? 1.405 -10.164 -7.094 1 97.25 179 GLY A CA 1
ATOM 1467 C C . GLY A 1 179 ? 0.429 -11.008 -6.293 1 97.25 179 GLY A C 1
ATOM 1468 O O . GLY A 1 179 ? -0.477 -11.625 -6.859 1 97.25 179 GLY A O 1
ATOM 1469 N N . ALA A 1 180 ? 0.548 -11.039 -5.012 1 98.19 180 ALA A N 1
ATOM 1470 C CA . ALA A 1 180 ? -0.328 -11.859 -4.176 1 98.19 180 ALA A CA 1
ATOM 1471 C C . ALA A 1 180 ? -1.703 -11.211 -4.027 1 98.19 180 ALA A C 1
ATOM 1473 O O . ALA A 1 180 ? -2.721 -11.906 -3.977 1 98.19 180 ALA A O 1
ATOM 1474 N N . TYR A 1 181 ? -1.773 -9.883 -4.012 1 98.25 181 TYR A N 1
ATOM 1475 C CA . TYR A 1 181 ? -3.023 -9.188 -3.727 1 98.25 181 TYR A CA 1
ATOM 1476 C C . TYR A 1 181 ? -4.035 -9.398 -4.844 1 98.25 181 TYR A C 1
ATOM 1478 O O . TYR A 1 181 ? -5.195 -9.727 -4.586 1 98.25 181 TYR A O 1
ATOM 1486 N N . PRO A 1 182 ? -3.643 -9.312 -6.09 1 98.69 182 PRO A N 1
ATOM 1487 C CA . PRO A 1 182 ? -4.598 -9.633 -7.152 1 98.69 182 PRO A CA 1
ATOM 1488 C C . PRO A 1 182 ? -5.113 -11.062 -7.074 1 98.69 182 PRO A C 1
ATOM 1490 O O . PRO A 1 182 ? -6.266 -11.328 -7.422 1 98.69 182 PRO A O 1
ATOM 1493 N N . CYS A 1 183 ? -4.266 -11.977 -6.648 1 98.75 183 CYS A N 1
ATOM 1494 C CA . CYS A 1 183 ? -4.723 -13.359 -6.48 1 98.75 183 CYS A CA 1
ATOM 1495 C C . CYS A 1 183 ? -5.797 -13.445 -5.406 1 98.75 183 CYS A C 1
ATOM 1497 O O . CYS A 1 183 ? -6.805 -14.133 -5.586 1 98.75 183 CYS A O 1
ATOM 1499 N N . VAL A 1 184 ? -5.609 -12.727 -4.34 1 98.62 184 VAL A N 1
ATOM 1500 C CA . VAL A 1 184 ? -6.566 -12.734 -3.238 1 98.62 184 VAL A CA 1
ATOM 1501 C C . VAL A 1 184 ? -7.883 -12.117 -3.695 1 98.62 184 VAL A C 1
ATOM 1503 O O . VAL A 1 184 ? -8.953 -12.688 -3.471 1 98.62 184 VAL A O 1
ATOM 1506 N N . THR A 1 185 ? -7.824 -10.961 -4.336 1 98.5 185 THR A N 1
ATOM 1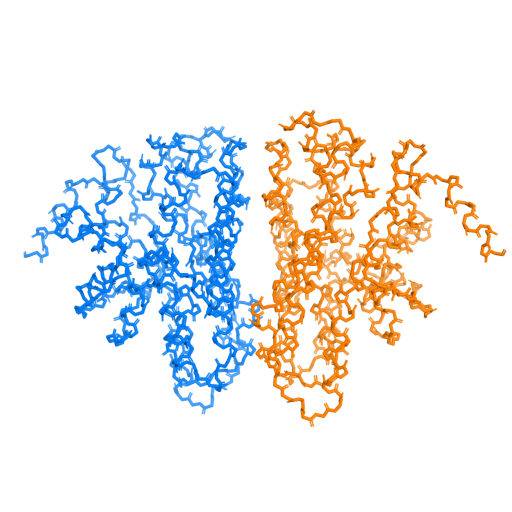507 C CA . THR A 1 185 ? -9.047 -10.258 -4.715 1 98.5 185 THR A CA 1
ATOM 1508 C C . THR A 1 185 ? -9.758 -10.992 -5.852 1 98.5 185 THR A C 1
ATOM 1510 O O . THR A 1 185 ? -10.984 -10.93 -5.961 1 98.5 185 THR A O 1
ATOM 1513 N N . LEU A 1 186 ? -9.016 -11.727 -6.688 1 98.81 186 LEU A N 1
ATOM 1514 C CA . LEU A 1 186 ? -9.68 -12.586 -7.656 1 98.81 186 LEU A CA 1
ATOM 1515 C C . LEU A 1 186 ? -10.484 -13.68 -6.949 1 98.81 186 LEU A C 1
ATOM 1517 O O . LEU A 1 186 ? -11.586 -14.016 -7.383 1 98.81 186 LEU A O 1
ATOM 1521 N N . SER A 1 187 ? -9.938 -14.211 -5.895 1 98.69 187 SER A N 1
ATOM 1522 C CA . SER A 1 187 ? -10.664 -15.211 -5.113 1 98.69 187 SER A CA 1
ATOM 1523 C C . SER A 1 187 ? -11.945 -14.633 -4.531 1 98.69 187 SER A C 1
ATOM 1525 O O . SER A 1 187 ? -12.945 -15.344 -4.398 1 98.69 187 SER A O 1
ATOM 1527 N N . GLU A 1 188 ? -11.898 -13.32 -4.141 1 97.88 188 GLU A N 1
ATOM 1528 C CA . GLU A 1 188 ? -13.133 -12.664 -3.715 1 97.88 188 GLU A CA 1
ATOM 1529 C C . GLU A 1 188 ? -14.188 -12.703 -4.816 1 97.88 188 GLU A C 1
ATOM 1531 O O . GLU A 1 188 ? -15.383 -12.867 -4.539 1 97.88 188 GLU A O 1
ATOM 1536 N N . VAL A 1 189 ? -13.742 -12.531 -6.039 1 98 189 VAL A N 1
ATOM 1537 C CA . VAL A 1 189 ? -14.633 -12.555 -7.188 1 98 189 VAL A CA 1
ATOM 1538 C C . VAL A 1 189 ? -15.281 -13.938 -7.309 1 98 189 VAL A C 1
ATOM 1540 O O . VAL A 1 189 ? -16.422 -14.055 -7.742 1 98 189 VAL A O 1
ATOM 1543 N N . PHE A 1 190 ? -14.617 -14.969 -6.844 1 97.94 190 PHE A N 1
ATOM 1544 C CA . PHE A 1 190 ? -15.047 -16.344 -7.023 1 97.94 190 PHE A CA 1
ATOM 1545 C C . PHE A 1 190 ? -16.109 -16.719 -5.996 1 97.94 190 PHE A C 1
ATOM 1547 O O . PHE A 1 190 ? -16.781 -17.75 -6.133 1 97.94 190 PHE A O 1
ATOM 1554 N N . ILE A 1 191 ? -16.219 -15.883 -4.945 1 95.12 191 ILE A N 1
ATOM 1555 C CA . ILE A 1 191 ? -17.234 -16.234 -3.949 1 95.12 191 ILE A CA 1
ATOM 1556 C C . ILE A 1 191 ? -18.625 -15.898 -4.484 1 95.12 191 ILE A C 1
ATOM 1558 O O . ILE A 1 191 ? -18.781 -14.953 -5.254 1 95.12 191 ILE A O 1
ATOM 1562 N N . ASP A 1 192 ? -19.641 -16.578 -4 1 85.88 192 ASP A N 1
ATOM 1563 C CA . ASP A 1 192 ? -20.984 -16.484 -4.582 1 85.88 192 ASP A CA 1
ATOM 1564 C C . ASP A 1 192 ? -21.938 -15.734 -3.646 1 85.88 192 ASP A C 1
ATOM 1566 O O . ASP A 1 192 ? -23.031 -15.344 -4.055 1 85.88 192 ASP A O 1
ATOM 1570 N N . HIS A 1 193 ? -21.484 -15.594 -2.418 1 85.06 193 HIS A N 1
ATOM 1571 C CA . HIS A 1 193 ? -22.406 -15.016 -1.45 1 85.06 193 HIS A CA 1
ATOM 1572 C C . HIS A 1 193 ? -21.875 -13.703 -0.885 1 85.06 193 HIS A C 1
ATOM 1574 O O . HIS A 1 193 ? -20.672 -13.469 -0.889 1 85.06 193 HIS A O 1
ATOM 1580 N N . TYR A 1 194 ? -22.766 -12.984 -0.48 1 83.5 194 TYR A N 1
ATOM 1581 C CA . TYR A 1 194 ? -22.422 -11.68 0.085 1 83.5 194 TYR A CA 1
ATOM 1582 C C . TYR A 1 194 ? -21.734 -11.836 1.438 1 83.5 194 TYR A C 1
ATOM 1584 O O . TYR A 1 194 ? -22.188 -12.617 2.281 1 83.5 194 TYR A O 1
ATOM 1592 N N . LEU A 1 195 ? -20.688 -11.234 1.606 1 88.56 195 LEU A N 1
ATOM 1593 C CA . LEU A 1 195 ? -20.016 -11.07 2.895 1 88.56 195 LEU A CA 1
ATOM 1594 C C . LEU A 1 195 ? -19.984 -9.602 3.303 1 88.56 195 LEU A C 1
ATOM 1596 O O . LEU A 1 195 ? -19.891 -8.719 2.449 1 88.56 195 LEU A O 1
ATOM 1600 N N . ASP A 1 196 ? -20.125 -9.438 4.559 1 88.62 196 ASP A N 1
ATOM 1601 C CA . ASP A 1 196 ? -20.078 -8.07 5.082 1 88.62 196 ASP A CA 1
ATOM 1602 C C . ASP A 1 196 ? -18.828 -7.336 4.586 1 88.62 196 ASP A C 1
ATOM 1604 O O . ASP A 1 196 ? -17.719 -7.859 4.672 1 88.62 196 ASP A O 1
ATOM 1608 N N . HIS A 1 197 ? -19.016 -6.137 4.16 1 86.69 197 HIS A N 1
ATOM 1609 C CA . HIS A 1 197 ? -17.938 -5.363 3.537 1 86.69 197 HIS A CA 1
ATOM 1610 C C . HIS A 1 197 ? -16.859 -5.02 4.547 1 86.69 197 HIS A C 1
ATOM 1612 O O . HIS A 1 197 ? -15.711 -4.77 4.164 1 86.69 197 HIS A O 1
ATOM 1618 N N . SER A 1 198 ? -17.203 -4.949 5.824 1 90.12 198 SER A N 1
ATOM 1619 C CA . SER A 1 198 ? -16.234 -4.562 6.848 1 90.12 198 SER A CA 1
ATOM 1620 C C . SER A 1 198 ? -15.117 -5.59 6.969 1 90.12 198 SER A C 1
ATOM 1622 O O . SER A 1 198 ? -14.055 -5.293 7.512 1 90.12 198 SER A O 1
ATOM 1624 N N . ILE A 1 199 ? -15.344 -6.746 6.383 1 93.12 199 ILE A N 1
ATOM 1625 C CA . ILE A 1 199 ? -14.367 -7.828 6.449 1 93.12 199 ILE A CA 1
ATOM 1626 C C . ILE A 1 199 ? -13.117 -7.445 5.66 1 93.12 199 ILE A C 1
ATOM 1628 O O . ILE A 1 199 ? -11.992 -7.621 6.141 1 93.12 199 ILE A O 1
ATOM 1632 N N . TRP A 1 200 ? -13.328 -6.828 4.555 1 94.38 200 TRP A N 1
ATOM 1633 C CA . TRP A 1 200 ? -12.242 -6.605 3.611 1 94.38 200 TRP A CA 1
ATOM 1634 C C . TRP A 1 200 ? -11.391 -5.41 4.035 1 94.38 200 TRP A C 1
ATOM 1636 O O . TRP A 1 200 ? -10.25 -5.262 3.58 1 94.38 200 TRP A O 1
ATOM 1646 N N . SER A 1 201 ? -11.977 -4.555 4.918 1 93.94 201 SER A N 1
ATOM 1647 C CA . SER A 1 201 ? -11.234 -3.393 5.406 1 93.94 201 SER A CA 1
ATOM 1648 C C . SER A 1 201 ? -10.625 -3.662 6.777 1 93.94 201 SER A C 1
ATOM 1650 O O . SER A 1 201 ? -9.961 -2.797 7.348 1 93.94 201 SER A O 1
ATOM 1652 N N . SER A 1 202 ? -10.852 -4.855 7.316 1 95.44 202 SER A N 1
ATOM 1653 C CA . SER A 1 202 ? -10.312 -5.207 8.625 1 95.44 202 SER A CA 1
ATOM 1654 C C . SER A 1 202 ? -8.781 -5.141 8.625 1 95.44 202 SER A C 1
ATOM 1656 O O . SER A 1 202 ? -8.133 -5.711 7.75 1 95.44 202 SER A O 1
ATOM 1658 N N . PRO A 1 203 ? -8.227 -4.449 9.617 1 95.81 203 PRO A N 1
ATOM 1659 C CA . PRO A 1 203 ? -6.762 -4.398 9.688 1 95.81 203 PRO A CA 1
ATOM 1660 C C . PRO A 1 203 ? -6.129 -5.785 9.805 1 95.81 203 PRO A C 1
ATOM 1662 O O . PRO A 1 203 ? -5.027 -6.008 9.297 1 95.81 203 PRO A O 1
ATOM 1665 N N . ARG A 1 204 ? -6.852 -6.688 10.406 1 96.81 204 ARG A N 1
ATOM 1666 C CA . ARG A 1 204 ? -6.336 -8.047 10.531 1 96.81 204 ARG A CA 1
ATOM 1667 C C . ARG A 1 204 ? -6.312 -8.75 9.18 1 96.81 204 ARG A C 1
ATOM 1669 O O . ARG A 1 204 ? -5.352 -9.445 8.852 1 96.81 204 ARG A O 1
ATOM 1676 N N . TRP A 1 205 ? -7.387 -8.586 8.406 1 97.94 205 TRP A N 1
ATOM 1677 C CA . TRP A 1 205 ? -7.426 -9.156 7.066 1 97.94 205 TRP A CA 1
ATOM 1678 C C . TRP A 1 205 ? -6.285 -8.617 6.211 1 97.94 205 TRP A C 1
ATOM 1680 O O . TRP A 1 205 ? -5.578 -9.383 5.551 1 97.94 205 TRP A O 1
ATOM 1690 N N . VAL A 1 206 ? -6.078 -7.34 6.281 1 97.25 206 VAL A N 1
ATOM 1691 C CA . VAL A 1 206 ? -5.039 -6.684 5.496 1 97.25 206 VAL A CA 1
ATOM 1692 C C . VAL A 1 206 ? -3.664 -7.184 5.938 1 97.25 206 VAL A C 1
ATOM 1694 O O . VAL A 1 206 ? -2.818 -7.516 5.105 1 97.25 206 VAL A O 1
ATOM 1697 N N . LYS A 1 207 ? -3.463 -7.289 7.238 1 97.25 207 LYS A N 1
ATOM 1698 C CA . LYS A 1 207 ? -2.188 -7.766 7.766 1 97.25 207 LYS A CA 1
ATOM 1699 C C . LYS A 1 207 ? -1.929 -9.211 7.352 1 97.25 207 LYS A C 1
ATOM 1701 O O . LYS A 1 207 ? -0.795 -9.586 7.043 1 97.25 207 LYS A O 1
ATOM 1706 N N . MET A 1 208 ? -2.971 -9.992 7.406 1 98.19 208 MET A N 1
ATOM 1707 C CA . MET A 1 208 ? -2.846 -11.375 6.957 1 98.19 208 MET A CA 1
ATOM 1708 C C . MET A 1 208 ? -2.41 -11.438 5.496 1 98.19 208 MET A C 1
ATOM 1710 O O . MET A 1 208 ? -1.53 -12.219 5.137 1 98.19 208 MET A O 1
ATOM 1714 N N . ASN A 1 209 ? -2.982 -10.617 4.648 1 98.44 209 ASN A N 1
ATOM 1715 C CA . ASN A 1 209 ? -2.584 -10.547 3.248 1 98.44 209 ASN A CA 1
ATOM 1716 C C . ASN A 1 209 ? -1.119 -10.148 3.102 1 98.44 209 ASN A C 1
ATOM 1718 O O . ASN A 1 209 ? -0.396 -10.703 2.275 1 98.44 209 ASN A O 1
ATOM 1722 N N . GLU A 1 210 ? -0.712 -9.203 3.889 1 97.88 210 GLU A N 1
ATOM 1723 C CA . GLU A 1 210 ? 0.673 -8.742 3.854 1 97.88 210 GLU A CA 1
ATOM 1724 C C . GLU A 1 210 ? 1.635 -9.859 4.25 1 97.88 210 GLU A C 1
ATOM 1726 O O . GLU A 1 210 ? 2.658 -10.062 3.596 1 97.88 210 GLU A O 1
ATOM 1731 N N . ASN A 1 211 ? 1.276 -10.516 5.328 1 97.69 211 ASN A N 1
ATOM 1732 C CA . ASN A 1 211 ? 2.113 -11.617 5.797 1 97.69 211 ASN A CA 1
ATOM 1733 C C . ASN A 1 211 ? 2.285 -12.688 4.723 1 97.69 211 ASN A C 1
ATOM 1735 O O . ASN A 1 211 ? 3.4 -13.156 4.477 1 97.69 211 ASN A O 1
ATOM 1739 N N . ILE A 1 212 ? 1.228 -12.977 4.105 1 97.81 212 ILE A N 1
ATOM 1740 C CA . ILE A 1 212 ? 1.247 -14.016 3.08 1 97.81 212 ILE A CA 1
ATOM 1741 C C . ILE A 1 212 ? 2.123 -13.562 1.912 1 97.81 212 ILE A C 1
ATOM 1743 O O . ILE A 1 212 ? 2.965 -14.328 1.432 1 97.81 212 ILE A O 1
ATOM 1747 N N . ALA A 1 213 ? 1.914 -12.391 1.475 1 98.19 213 ALA A N 1
ATOM 1748 C CA . ALA A 1 213 ? 2.695 -11.859 0.36 1 98.19 213 ALA A CA 1
ATOM 1749 C C . ALA A 1 213 ? 4.188 -11.898 0.668 1 98.19 213 ALA A C 1
ATOM 1751 O O . ALA A 1 213 ? 4.996 -12.273 -0.187 1 98.19 213 ALA A O 1
ATOM 1752 N N . ILE A 1 214 ? 4.539 -11.57 1.877 1 97.75 214 ILE A N 1
ATOM 1753 C CA . ILE A 1 214 ? 5.945 -11.539 2.273 1 97.75 214 ILE A CA 1
ATOM 1754 C C . ILE A 1 214 ? 6.5 -12.961 2.301 1 97.75 214 ILE A C 1
ATOM 1756 O O . ILE A 1 214 ? 7.594 -13.219 1.791 1 97.75 214 ILE A O 1
ATOM 1760 N N . VAL A 1 215 ? 5.75 -13.867 2.838 1 97.75 215 VAL A N 1
ATOM 1761 C CA . VAL A 1 215 ? 6.203 -15.25 2.92 1 97.75 215 VAL A CA 1
ATOM 1762 C C . VAL A 1 215 ? 6.352 -15.828 1.515 1 97.75 215 VAL A C 1
ATOM 1764 O O . VAL A 1 215 ? 7.352 -16.484 1.211 1 97.75 215 VAL A O 1
ATOM 1767 N N . VAL A 1 216 ? 5.383 -15.586 0.68 1 97.62 216 VAL A N 1
ATOM 1768 C CA . VAL A 1 216 ? 5.461 -16.031 -0.706 1 97.62 216 VAL A CA 1
ATOM 1769 C C . VAL A 1 216 ? 6.723 -15.477 -1.362 1 97.62 216 VAL A C 1
ATOM 1771 O O . VAL A 1 216 ? 7.43 -16.203 -2.072 1 97.62 216 VAL A O 1
ATOM 1774 N N . THR A 1 217 ? 7.031 -14.25 -1.1 1 96.56 217 THR A N 1
ATOM 1775 C CA . THR A 1 217 ? 8.219 -13.586 -1.638 1 96.56 217 THR A CA 1
ATOM 1776 C C . THR A 1 217 ? 9.484 -14.297 -1.17 1 96.56 217 THR A C 1
ATOM 1778 O O . THR A 1 217 ? 10.359 -14.617 -1.98 1 96.56 217 THR A O 1
ATOM 1781 N N . LEU A 1 218 ? 9.57 -14.516 0.083 1 96.06 218 LEU A N 1
ATOM 1782 C CA . LEU A 1 218 ? 10.781 -15.094 0.657 1 96.06 218 LEU A CA 1
ATOM 1783 C C . LEU A 1 218 ? 11 -16.516 0.146 1 96.06 218 LEU A C 1
ATOM 1785 O O . LEU A 1 218 ? 12.133 -16.906 -0.147 1 96.06 218 LEU A O 1
ATOM 1789 N N . ILE A 1 219 ? 9.938 -17.234 -0.023 1 95 219 ILE A N 1
ATOM 1790 C CA . ILE A 1 219 ? 10.039 -18.578 -0.569 1 95 219 ILE A CA 1
ATOM 1791 C C . ILE A 1 219 ? 10.5 -18.516 -2.021 1 95 219 ILE A C 1
ATOM 1793 O O . ILE A 1 219 ? 11.398 -19.25 -2.428 1 95 219 ILE A O 1
ATOM 1797 N N . ASN A 1 220 ? 9.883 -17.688 -2.748 1 93.81 220 ASN A N 1
ATOM 1798 C CA . ASN A 1 220 ? 10.273 -17.5 -4.141 1 93.81 220 ASN A CA 1
ATOM 1799 C C . ASN A 1 220 ? 11.75 -17.125 -4.262 1 93.81 220 ASN A C 1
ATOM 1801 O O . ASN A 1 220 ? 12.438 -17.594 -5.168 1 93.81 220 ASN A O 1
ATOM 1805 N N . ASP A 1 221 ? 12.227 -16.328 -3.381 1 93.94 221 ASP A N 1
ATOM 1806 C CA . ASP A 1 221 ? 13.617 -15.867 -3.416 1 93.94 221 ASP A CA 1
ATOM 1807 C C . ASP A 1 221 ? 14.57 -17 -3.068 1 93.94 221 ASP A C 1
ATOM 1809 O O . ASP A 1 221 ? 15.695 -17.047 -3.58 1 93.94 221 ASP A O 1
ATOM 1813 N N . LEU A 1 222 ? 14.141 -17.859 -2.221 1 94.06 222 LEU A N 1
ATOM 1814 C CA . LEU A 1 222 ? 14.953 -19.031 -1.911 1 94.06 222 LEU A CA 1
ATOM 1815 C C . LEU A 1 222 ? 15.07 -19.938 -3.123 1 94.06 222 LEU A C 1
ATOM 1817 O O . LEU A 1 222 ? 16.172 -20.312 -3.527 1 94.06 222 LEU A O 1
ATOM 1821 N N . VAL A 1 223 ? 13.961 -20.203 -3.717 1 92.56 223 VAL A N 1
ATOM 1822 C CA . VAL A 1 223 ? 13.93 -21.172 -4.801 1 92.56 223 VAL A CA 1
ATOM 1823 C C . VAL A 1 223 ? 14.617 -20.594 -6.039 1 92.56 223 VAL A C 1
ATOM 1825 O O . VAL A 1 223 ? 15.219 -21.328 -6.824 1 92.56 223 VAL A O 1
ATOM 1828 N N . SER A 1 224 ? 14.578 -19.328 -6.168 1 91.12 224 SER A N 1
ATOM 1829 C CA . SER A 1 224 ? 15.109 -18.688 -7.367 1 91.12 224 SER A CA 1
ATOM 1830 C C . SER A 1 224 ? 16.531 -18.188 -7.145 1 91.12 224 SER A C 1
ATOM 1832 O O . SER A 1 224 ? 17.094 -17.5 -7.988 1 91.12 224 SER A O 1
ATOM 1834 N N . TYR A 1 225 ? 17.125 -18.516 -6.102 1 91.56 225 TYR A N 1
ATOM 1835 C CA . TYR A 1 225 ? 18.406 -17.969 -5.688 1 91.56 225 TYR A CA 1
ATOM 1836 C C . TYR A 1 225 ? 19.453 -18.125 -6.785 1 91.56 225 TYR A C 1
ATOM 1838 O O . TYR A 1 225 ? 20.094 -17.156 -7.195 1 91.56 225 TYR A O 1
ATOM 1846 N N . GLU A 1 226 ? 19.656 -19.281 -7.277 1 87.62 226 GLU A N 1
ATOM 1847 C CA . GLU A 1 226 ? 20.703 -19.531 -8.266 1 87.62 226 GLU A CA 1
ATOM 1848 C C . GLU A 1 226 ? 20.453 -18.734 -9.547 1 87.62 226 GLU A C 1
ATOM 1850 O O . GLU A 1 226 ? 21.375 -18.156 -10.117 1 87.62 226 GLU A O 1
ATOM 1855 N N . LYS A 1 227 ? 19.203 -18.766 -9.93 1 84.56 227 LYS A N 1
ATOM 1856 C CA . LYS A 1 227 ? 18.859 -18 -11.125 1 84.56 227 LYS A CA 1
ATOM 1857 C C . LYS A 1 227 ? 19.172 -16.531 -10.953 1 84.56 227 LYS A C 1
ATOM 1859 O O . LYS A 1 227 ? 19.75 -15.898 -11.844 1 84.56 227 LYS A O 1
ATOM 1864 N N . GLU A 1 228 ? 18.891 -16.016 -9.836 1 83.62 228 GLU A N 1
ATOM 1865 C CA . GLU A 1 228 ? 19.047 -14.578 -9.594 1 83.62 228 GLU A CA 1
ATOM 1866 C C . GLU A 1 228 ? 20.531 -14.211 -9.422 1 83.62 228 GLU A C 1
ATOM 1868 O O . GLU A 1 228 ? 20.953 -13.125 -9.82 1 83.62 228 GLU A O 1
ATOM 1873 N N . VAL A 1 229 ? 21.234 -15.039 -8.789 1 80.75 229 VAL A N 1
ATOM 1874 C CA . VAL A 1 229 ? 22.656 -14.797 -8.617 1 80.75 229 VAL A CA 1
ATOM 1875 C C . VAL A 1 229 ? 23.359 -14.852 -9.969 1 80.75 229 VAL A C 1
ATOM 1877 O O . VAL A 1 229 ? 24.219 -14.023 -10.273 1 80.75 229 VAL A O 1
ATOM 1880 N N . ASN A 1 230 ? 22.953 -15.758 -10.742 1 78.38 230 ASN A N 1
ATOM 1881 C CA . ASN A 1 230 ? 23.547 -15.898 -12.062 1 78.38 230 ASN A CA 1
ATOM 1882 C C . ASN A 1 230 ? 23.109 -14.781 -13.008 1 78.38 230 ASN A C 1
ATOM 1884 O O . ASN A 1 230 ? 23.922 -14.258 -13.773 1 78.38 230 ASN A O 1
ATOM 1888 N N . ASP A 1 231 ? 21.859 -14.406 -12.898 1 72.62 231 ASP A N 1
ATOM 1889 C CA . ASP A 1 231 ? 21.297 -13.453 -13.844 1 72.62 231 ASP A CA 1
ATOM 1890 C C . ASP A 1 231 ? 21.594 -12.016 -13.414 1 72.62 231 ASP A C 1
ATOM 1892 O O . ASP A 1 231 ? 21.812 -11.141 -14.258 1 72.62 231 ASP A O 1
ATOM 1896 N N . ASN A 1 232 ? 21.562 -11.734 -12.117 1 67.44 232 ASN A N 1
ATOM 1897 C CA . ASN A 1 232 ? 21.578 -10.344 -11.672 1 67.44 232 ASN A CA 1
ATOM 1898 C C . ASN A 1 232 ? 22.578 -10.133 -10.539 1 67.44 232 ASN A C 1
ATOM 1900 O O . ASN A 1 232 ? 22.391 -9.266 -9.688 1 67.44 232 ASN A O 1
ATOM 1904 N N . ALA A 1 233 ? 23.438 -11.047 -10.57 1 68.88 233 ALA A N 1
ATOM 1905 C CA . ALA A 1 233 ? 24.484 -10.953 -9.562 1 68.88 233 ALA A CA 1
ATOM 1906 C C . ALA A 1 233 ? 23.906 -10.898 -8.156 1 68.88 233 ALA A C 1
ATOM 1908 O O . ALA A 1 233 ? 24.422 -10.195 -7.285 1 68.88 233 ALA A O 1
ATOM 1909 N N . GLY A 1 234 ? 22.703 -11.375 -8.086 1 71.38 234 GLY A N 1
ATOM 1910 C CA . GLY A 1 234 ? 22.094 -11.555 -6.777 1 71.38 234 GLY A CA 1
ATOM 1911 C C . GLY A 1 234 ? 21.547 -10.266 -6.188 1 71.38 234 GLY A C 1
ATOM 1912 O O . GLY A 1 234 ? 21.188 -10.211 -5.012 1 71.38 234 GLY A O 1
ATOM 1913 N N . ALA A 1 235 ? 21.375 -9.25 -6.934 1 75.19 235 ALA A N 1
ATOM 1914 C CA . ALA A 1 235 ? 21.109 -7.914 -6.418 1 75.19 235 ALA A CA 1
ATOM 1915 C C . ALA A 1 235 ? 19.703 -7.828 -5.824 1 75.19 235 ALA A C 1
ATOM 1917 O O . ALA A 1 235 ? 19.406 -6.914 -5.047 1 75.19 235 ALA A O 1
ATOM 1918 N N . LEU A 1 236 ? 18.844 -8.727 -6.07 1 83.06 236 LEU A N 1
ATOM 1919 C CA . LEU A 1 236 ? 17.469 -8.688 -5.555 1 83.06 236 LEU A CA 1
ATOM 1920 C C . LEU A 1 236 ? 17.125 -9.977 -4.828 1 83.06 236 LEU A C 1
ATOM 1922 O O . LEU A 1 236 ? 16.031 -10.508 -4.988 1 83.06 236 LEU A O 1
ATOM 1926 N N . ASN A 1 237 ? 18.031 -10.438 -4.082 1 91.62 237 ASN A N 1
ATOM 1927 C CA . ASN A 1 237 ? 17.797 -11.656 -3.311 1 91.62 237 ASN A CA 1
ATOM 1928 C C . ASN A 1 237 ? 18.281 -11.508 -1.871 1 91.62 237 ASN A C 1
ATOM 1930 O O . ASN A 1 237 ? 19.469 -11.25 -1.632 1 91.62 237 ASN A O 1
ATOM 1934 N N . PRO A 1 238 ? 17.453 -11.75 -0.957 1 92.62 238 PRO A N 1
ATOM 1935 C CA . PRO A 1 238 ? 17.781 -11.508 0.448 1 92.62 238 PRO A CA 1
ATOM 1936 C C . PRO A 1 238 ? 18.953 -12.359 0.935 1 92.62 238 PRO A C 1
ATOM 1938 O O . PRO A 1 238 ? 19.703 -11.938 1.821 1 92.62 238 PRO A O 1
ATOM 1941 N N . LEU A 1 239 ? 19.141 -13.57 0.417 1 92.38 239 LEU A N 1
ATOM 1942 C CA . LEU A 1 239 ? 20.297 -14.367 0.799 1 92.38 239 LEU A CA 1
ATOM 1943 C C . LEU A 1 239 ? 21.594 -13.625 0.484 1 92.38 239 LEU A C 1
ATOM 1945 O O . LEU A 1 239 ? 22.531 -13.633 1.289 1 92.38 239 LEU A O 1
ATOM 1949 N N . TYR A 1 240 ? 21.547 -13.078 -0.63 1 88.69 240 TYR A N 1
ATOM 1950 C CA . TYR A 1 240 ? 22.703 -12.312 -1.059 1 88.69 240 TYR A CA 1
ATOM 1951 C C . TYR A 1 240 ? 22.875 -11.055 -0.215 1 88.69 240 TYR A C 1
ATOM 1953 O O . TYR A 1 240 ? 23.984 -10.695 0.164 1 88.69 240 TYR A O 1
ATOM 1961 N N . PHE A 1 241 ? 21.703 -10.375 0.119 1 89.62 241 PHE A N 1
ATOM 1962 C CA . PHE A 1 241 ? 21.75 -9.188 0.957 1 89.62 241 PHE A CA 1
ATOM 1963 C C . PHE A 1 241 ? 22.469 -9.477 2.275 1 89.62 241 PHE A C 1
ATOM 1965 O O . PHE A 1 241 ? 23.312 -8.703 2.715 1 89.62 241 PHE A O 1
ATOM 1972 N N . PHE A 1 242 ? 22.094 -10.562 2.863 1 91.94 242 PHE A N 1
ATOM 1973 C CA . PHE A 1 242 ? 22.609 -10.93 4.18 1 91.94 242 PHE A CA 1
ATOM 1974 C C . PHE A 1 242 ? 24.109 -11.219 4.117 1 91.94 242 PHE A C 1
ATOM 1976 O O . PHE A 1 242 ? 24.844 -10.883 5.043 1 91.94 242 PHE A O 1
ATOM 1983 N N . GLN A 1 243 ? 24.5 -11.797 3.072 1 89.94 243 GLN A N 1
ATOM 1984 C CA . GLN A 1 243 ? 25.906 -12.086 2.908 1 89.94 243 GLN A CA 1
ATOM 1985 C C . GLN A 1 243 ? 26.719 -10.805 2.771 1 89.94 243 GLN A C 1
ATOM 1987 O O . GLN A 1 243 ? 27.812 -10.688 3.336 1 89.94 243 GLN A O 1
ATOM 1992 N N . GLN A 1 244 ? 26.203 -9.898 2.104 1 86.12 244 GLN A N 1
ATOM 1993 C CA . GLN A 1 244 ? 26.922 -8.656 1.832 1 86.12 244 GLN A CA 1
ATOM 1994 C C . GLN A 1 244 ? 26.859 -7.711 3.029 1 86.12 244 GLN A C 1
ATOM 1996 O O . GLN A 1 244 ? 27.859 -7.102 3.396 1 86.12 244 GLN A O 1
ATOM 2001 N N . GLN A 1 245 ? 25.781 -7.625 3.662 1 86 245 GLN A N 1
ATOM 2002 C CA . GLN A 1 245 ? 25.562 -6.621 4.695 1 86 245 GLN A CA 1
ATOM 2003 C C . GLN A 1 245 ? 26 -7.133 6.062 1 86 245 GLN A C 1
ATOM 2005 O O . GLN A 1 245 ? 26.531 -6.363 6.875 1 86 245 GLN A O 1
ATOM 2010 N N . ARG A 1 246 ? 25.766 -8.375 6.289 1 88.25 246 ARG A N 1
ATOM 2011 C CA . ARG A 1 246 ? 26.016 -8.922 7.621 1 88.25 246 ARG A CA 1
ATOM 2012 C C . ARG A 1 246 ? 27.219 -9.867 7.605 1 88.25 246 ARG A C 1
ATOM 2014 O O . ARG A 1 246 ? 27.594 -10.414 8.648 1 88.25 246 ARG A O 1
ATOM 2021 N N . LYS A 1 247 ? 27.75 -10.148 6.473 1 91.5 247 LYS A N 1
ATOM 2022 C CA . LYS A 1 247 ? 28.891 -11.031 6.285 1 91.5 247 LYS A CA 1
ATOM 2023 C C . LYS A 1 247 ? 28.578 -12.453 6.734 1 91.5 247 LYS A C 1
ATOM 2025 O O . LYS A 1 247 ? 29.406 -13.109 7.367 1 91.5 247 LYS A O 1
ATOM 2030 N N . PHE A 1 248 ? 27.344 -12.812 6.469 1 92.31 248 PHE A N 1
ATOM 2031 C CA . PHE A 1 248 ? 26.922 -14.195 6.711 1 92.31 248 PHE A CA 1
ATOM 2032 C C . PHE A 1 248 ? 27.406 -15.109 5.59 1 92.31 248 PHE A C 1
ATOM 2034 O O . PHE A 1 248 ? 27.453 -14.695 4.426 1 92.31 248 PHE A O 1
ATOM 2041 N N . ASN A 1 249 ? 27.828 -16.234 5.98 1 94.31 249 ASN A N 1
ATOM 2042 C CA . ASN A 1 249 ? 27.938 -17.234 4.93 1 94.31 249 ASN A CA 1
ATOM 2043 C C . ASN A 1 249 ? 26.578 -17.734 4.469 1 94.31 249 ASN A C 1
ATOM 2045 O O . ASN A 1 249 ? 25.547 -17.344 5.031 1 94.31 249 ASN A O 1
ATOM 2049 N N . LEU A 1 250 ? 26.469 -18.594 3.441 1 93.44 250 LEU A N 1
ATOM 2050 C CA . LEU A 1 250 ? 25.219 -18.984 2.811 1 93.44 250 LEU A CA 1
ATOM 2051 C C . LEU A 1 250 ? 24.344 -19.766 3.785 1 93.44 250 LEU A C 1
ATOM 2053 O O . LEU A 1 250 ? 23.156 -19.469 3.926 1 93.44 250 LEU A O 1
ATOM 2057 N N . PRO A 1 251 ? 24.844 -20.719 4.586 1 95.31 251 PRO A N 1
ATOM 2058 C CA . PRO A 1 251 ? 24.016 -21.438 5.551 1 95.31 251 PRO A CA 1
ATOM 2059 C C . PRO A 1 251 ? 23.422 -20.516 6.621 1 95.31 251 PRO A C 1
ATOM 2061 O O . PRO A 1 251 ? 22.266 -20.688 6.996 1 95.31 251 PRO A O 1
ATOM 2064 N N . ASP A 1 252 ? 24.219 -19.578 7.012 1 96.19 252 ASP A N 1
ATOM 2065 C CA . ASP A 1 252 ? 23.719 -18.641 8.008 1 96.19 252 ASP A CA 1
ATOM 2066 C C . ASP A 1 252 ? 22.641 -17.719 7.426 1 96.19 252 ASP A C 1
ATOM 2068 O O . ASP A 1 252 ? 21.656 -17.406 8.094 1 96.19 252 ASP A O 1
ATOM 2072 N N . SER A 1 253 ? 22.828 -17.312 6.215 1 95.31 253 SER A N 1
ATOM 2073 C CA . SER A 1 253 ? 21.828 -16.516 5.523 1 95.31 253 SER A CA 1
ATOM 2074 C C . SER A 1 253 ? 20.531 -17.297 5.359 1 95.31 253 SER A C 1
ATOM 2076 O O . SER A 1 253 ? 19.438 -16.734 5.559 1 95.31 253 SER A O 1
ATOM 2078 N N . TYR A 1 254 ? 20.672 -18.531 5.051 1 96.25 254 TYR A N 1
ATOM 2079 C CA . TYR A 1 254 ? 19.516 -19.406 4.906 1 96.25 254 TYR A CA 1
ATOM 2080 C C . TYR A 1 254 ? 18.766 -19.547 6.227 1 96.25 254 TYR A C 1
ATOM 2082 O O . TYR A 1 254 ? 17.547 -19.406 6.27 1 96.25 254 TYR A O 1
ATOM 2090 N N . ASN A 1 255 ? 19.453 -19.781 7.254 1 96.19 255 ASN A N 1
ATOM 2091 C CA . ASN A 1 255 ? 18.828 -19.922 8.57 1 96.19 255 ASN A CA 1
ATOM 2092 C C . ASN A 1 255 ? 18.094 -18.641 8.977 1 96.19 255 ASN A C 1
ATOM 2094 O O . ASN A 1 255 ? 17.016 -18.703 9.562 1 96.19 255 ASN A O 1
ATOM 2098 N N . HIS A 1 256 ? 18.734 -17.562 8.656 1 95.5 256 HIS A N 1
ATOM 2099 C CA . HIS A 1 256 ? 18.094 -16.297 8.953 1 95.5 256 HIS A CA 1
ATOM 2100 C C . HIS A 1 256 ? 16.797 -16.125 8.172 1 95.5 256 HIS A C 1
ATOM 2102 O O . HIS A 1 256 ? 15.789 -15.664 8.719 1 95.5 256 HIS A O 1
ATOM 2108 N N . MET A 1 257 ? 16.812 -16.5 6.945 1 95.44 257 MET A N 1
ATOM 2109 C CA . MET A 1 257 ? 15.633 -16.406 6.102 1 95.44 257 MET A CA 1
ATOM 2110 C C . MET A 1 257 ? 14.539 -17.344 6.605 1 95.44 257 MET A C 1
ATOM 2112 O O . MET A 1 257 ? 13.359 -16.984 6.629 1 95.44 257 MET A O 1
ATOM 2116 N N . VAL A 1 258 ? 14.883 -18.484 6.992 1 96.5 258 VAL A N 1
ATOM 2117 C CA . VAL A 1 258 ? 13.93 -19.453 7.531 1 96.5 258 VAL A CA 1
ATOM 2118 C C . VAL A 1 258 ? 13.281 -18.891 8.789 1 96.5 258 VAL A C 1
ATOM 2120 O O . VAL A 1 258 ? 12.062 -18.984 8.969 1 96.5 258 VAL A O 1
ATOM 2123 N N . ASN A 1 259 ? 14.102 -18.281 9.625 1 95.94 259 ASN A N 1
ATOM 2124 C CA . ASN A 1 259 ? 13.578 -17.656 10.844 1 95.94 259 ASN A CA 1
ATOM 2125 C C . ASN A 1 259 ? 12.594 -16.531 10.516 1 95.94 259 ASN A C 1
ATOM 2127 O O . ASN A 1 259 ? 11.578 -16.375 11.195 1 95.94 259 ASN A O 1
ATOM 2131 N N . LEU A 1 260 ? 12.914 -15.797 9.516 1 95.69 260 LEU A N 1
ATOM 2132 C CA . LEU A 1 260 ? 12.039 -14.711 9.094 1 95.69 260 LEU A CA 1
ATOM 2133 C C . LEU A 1 260 ? 10.711 -15.258 8.57 1 95.69 260 LEU A C 1
ATOM 2135 O O . LEU A 1 260 ? 9.648 -14.719 8.883 1 95.69 260 LEU A O 1
ATOM 2139 N N . ILE A 1 261 ? 10.773 -16.281 7.78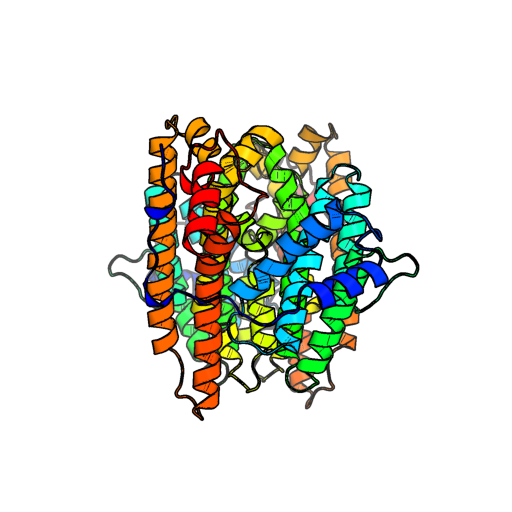9 1 97.19 261 ILE A N 1
ATOM 2140 C CA . ILE A 1 261 ? 9.57 -16.906 7.262 1 97.19 261 ILE A CA 1
ATOM 2141 C C . ILE A 1 261 ? 8.695 -17.406 8.414 1 97.19 261 ILE A C 1
ATOM 2143 O O . ILE A 1 261 ? 7.496 -17.125 8.445 1 97.19 261 ILE A O 1
ATOM 2147 N N . HIS A 1 262 ? 9.281 -18.031 9.375 1 97.19 262 HIS A N 1
ATOM 2148 C CA . HIS A 1 262 ? 8.539 -18.547 10.516 1 97.19 262 HIS A CA 1
ATOM 2149 C C . HIS A 1 262 ? 7.941 -17.422 11.344 1 97.19 262 HIS A C 1
ATOM 2151 O O . HIS A 1 262 ? 6.844 -17.547 11.891 1 97.19 262 HIS A O 1
ATOM 2157 N N . PHE A 1 263 ? 8.633 -16.359 11.414 1 95.69 263 PHE A N 1
ATOM 2158 C CA . PHE A 1 263 ? 8.117 -15.195 12.117 1 95.69 263 PHE A CA 1
ATOM 2159 C C . PHE A 1 263 ? 6.828 -14.703 11.469 1 95.69 263 PHE A C 1
ATOM 2161 O O . PHE A 1 263 ? 5.828 -14.484 12.156 1 95.69 263 PHE A O 1
ATOM 2168 N N . PHE A 1 264 ? 6.828 -14.555 10.195 1 96.69 264 PHE A N 1
ATOM 2169 C CA . PHE A 1 264 ? 5.656 -14.031 9.492 1 96.69 264 PHE A CA 1
ATOM 2170 C C . PHE A 1 264 ? 4.523 -15.047 9.508 1 96.69 264 PHE A C 1
ATOM 2172 O O . PHE A 1 264 ? 3.348 -14.68 9.555 1 96.69 264 PHE A O 1
ATOM 2179 N N . VAL A 1 265 ? 4.84 -16.328 9.484 1 97.62 265 VAL A N 1
ATOM 2180 C CA . VAL A 1 265 ? 3.814 -17.359 9.578 1 97.62 265 VAL A CA 1
ATOM 2181 C C . VAL A 1 265 ? 3.143 -17.297 10.953 1 97.62 265 VAL A C 1
ATOM 2183 O O . VAL A 1 265 ? 1.917 -17.375 11.055 1 97.62 265 VAL A O 1
ATOM 2186 N N . GLN A 1 266 ? 3.932 -17.156 11.977 1 97.31 266 GLN A N 1
ATOM 2187 C CA . GLN A 1 266 ? 3.377 -17.047 13.32 1 97.31 266 GLN A CA 1
ATOM 2188 C C . GLN A 1 266 ? 2.516 -15.797 13.461 1 97.31 266 GLN A C 1
ATOM 2190 O O . GLN A 1 266 ? 1.452 -15.836 14.086 1 97.31 266 GLN A O 1
ATOM 2195 N N . ASP A 1 267 ? 3.006 -14.727 12.945 1 96.38 267 ASP A N 1
ATOM 2196 C CA . ASP A 1 267 ? 2.225 -13.5 12.961 1 96.38 267 ASP A CA 1
ATOM 2197 C C . ASP A 1 267 ? 0.907 -13.672 12.211 1 96.38 267 ASP A C 1
ATOM 2199 O O . ASP A 1 267 ? -0.138 -13.195 12.664 1 96.38 267 ASP A O 1
ATOM 2203 N N . TYR A 1 268 ? 0.94 -14.352 11.062 1 98.06 268 TYR A N 1
ATOM 2204 C CA . TYR A 1 268 ? -0.271 -14.664 10.312 1 98.06 268 TYR A CA 1
ATOM 2205 C C . TYR A 1 268 ? -1.252 -15.461 11.172 1 98.06 268 TYR A C 1
ATOM 2207 O O . TYR A 1 268 ? -2.436 -15.125 11.242 1 98.06 268 TYR A O 1
ATOM 2215 N N . LEU A 1 269 ? -0.763 -16.469 11.789 1 98 269 LEU A N 1
ATOM 2216 C CA . LEU A 1 269 ? -1.617 -17.359 12.578 1 98 269 LEU A CA 1
ATOM 2217 C C . LEU A 1 269 ? -2.273 -16.578 13.727 1 98 269 LEU A C 1
ATOM 2219 O O . LEU A 1 269 ? -3.455 -16.781 14.016 1 98 269 LEU A O 1
ATOM 2223 N N . ALA A 1 270 ? -1.535 -15.727 14.359 1 96.62 270 ALA A N 1
ATOM 2224 C CA . ALA A 1 270 ? -2.086 -14.898 15.43 1 96.62 270 ALA A CA 1
ATOM 2225 C C . ALA A 1 270 ? -3.18 -13.969 14.898 1 96.62 270 ALA A C 1
ATOM 2227 O O . ALA A 1 270 ? -4.234 -13.828 15.523 1 96.62 270 ALA A O 1
ATOM 2228 N N . ASN A 1 271 ? -2.967 -13.375 13.766 1 97 271 ASN A N 1
ATOM 2229 C CA . ASN A 1 271 ? -3.953 -12.5 13.148 1 97 271 ASN A CA 1
ATOM 2230 C C . ASN A 1 271 ? -5.18 -13.273 12.68 1 97 271 ASN A C 1
ATOM 2232 O O . ASN A 1 271 ? -6.305 -12.781 12.766 1 97 271 ASN A O 1
ATOM 2236 N N . GLU A 1 272 ? -4.926 -14.477 12.133 1 97.69 272 GLU A N 1
ATOM 2237 C CA . GLU A 1 272 ? -6.039 -15.312 11.688 1 97.69 272 GLU A CA 1
ATOM 2238 C C . GLU A 1 272 ? -6.965 -15.664 12.852 1 97.69 272 GLU A C 1
ATOM 2240 O O . GLU A 1 272 ? -8.188 -15.57 12.727 1 97.69 272 GLU A O 1
ATOM 2245 N N . GLU A 1 273 ? -6.379 -16 13.945 1 96.75 273 GLU A N 1
ATOM 2246 C CA . GLU A 1 273 ? -7.164 -16.312 15.141 1 96.75 273 GLU A CA 1
ATOM 2247 C C . GLU A 1 273 ? -7.973 -15.102 15.594 1 96.75 273 GLU A C 1
ATOM 2249 O O . GLU A 1 273 ? -9.172 -15.211 15.852 1 96.75 273 GLU A O 1
ATOM 2254 N N . SER A 1 274 ? -7.328 -13.938 15.672 1 95.06 274 SER A N 1
ATOM 2255 C CA . SER A 1 274 ? -7.988 -12.711 16.094 1 95.06 274 SER A CA 1
ATOM 2256 C C . SER A 1 274 ? -9.07 -12.289 15.109 1 95.06 274 SER A C 1
ATOM 2258 O O . SER A 1 274 ? -10.109 -11.766 15.5 1 95.06 274 SER A O 1
ATOM 2260 N N . PHE A 1 275 ? -8.836 -12.508 13.852 1 96.69 275 PHE A N 1
ATOM 2261 C CA . PHE A 1 275 ? -9.773 -12.18 12.789 1 96.69 275 PHE A CA 1
ATOM 2262 C C . PHE A 1 275 ? -11.047 -13.008 12.93 1 96.69 275 PHE A C 1
ATOM 2264 O O . PHE A 1 275 ? -12.156 -12.461 12.914 1 96.69 275 PHE A O 1
ATOM 2271 N N . LEU A 1 276 ? -10.875 -14.281 13.125 1 95.75 276 LEU A N 1
ATOM 2272 C CA . LEU A 1 276 ? -12.023 -15.18 13.258 1 95.75 276 LEU A CA 1
ATOM 2273 C C . LEU A 1 276 ? -12.852 -14.828 14.492 1 95.75 276 LEU A C 1
ATOM 2275 O O . LEU A 1 276 ? -14.078 -14.836 14.438 1 95.75 276 LEU A O 1
ATOM 2279 N N . LYS A 1 277 ? -12.172 -14.43 15.539 1 93.12 277 LYS A N 1
ATOM 2280 C CA . LYS A 1 277 ? -12.859 -14.039 16.766 1 93.12 277 LYS A CA 1
ATOM 2281 C C . LYS A 1 277 ? -13.617 -12.734 16.594 1 93.12 277 LYS A C 1
ATOM 2283 O O . LYS A 1 277 ? -14.609 -12.484 17.281 1 93.12 277 LYS A O 1
ATOM 2288 N N . SER A 1 278 ? -13.18 -11.914 15.68 1 90.06 278 SER A N 1
ATOM 2289 C CA . SER A 1 278 ? -13.758 -10.578 15.508 1 90.06 278 SER A CA 1
ATOM 2290 C C . SER A 1 278 ? -14.961 -10.617 14.578 1 90.06 278 SER A C 1
ATOM 2292 O O . SER A 1 278 ? -15.719 -9.648 14.484 1 90.06 278 SER A O 1
ATOM 2294 N N . LEU A 1 279 ? -15.148 -11.742 13.898 1 91.5 279 LEU A N 1
ATOM 2295 C CA . LEU A 1 279 ? -16.234 -11.836 12.922 1 91.5 279 LEU A CA 1
ATOM 2296 C C . LEU A 1 279 ? -17.578 -11.953 13.617 1 91.5 279 LEU A C 1
ATOM 2298 O O . LEU A 1 279 ? -17.688 -12.633 14.641 1 91.5 279 LEU A O 1
ATOM 2302 N N . GLU A 1 280 ? -18.562 -11.219 13.125 1 86.19 280 GLU A N 1
ATOM 2303 C CA . GLU A 1 280 ? -19.938 -11.406 13.586 1 86.19 280 GLU A CA 1
ATOM 2304 C C . GLU A 1 280 ? -20.469 -12.773 13.18 1 86.19 280 GLU A C 1
ATOM 2306 O O . GLU A 1 280 ? -19.984 -13.383 12.227 1 86.19 280 GLU A O 1
ATOM 2311 N N . PRO A 1 281 ? -21.484 -13.148 13.859 1 88.12 281 PRO A N 1
ATOM 2312 C CA . PRO A 1 281 ? -22.094 -14.422 13.453 1 88.12 281 PRO A CA 1
ATOM 2313 C C . PRO A 1 281 ? -22.609 -14.406 12.016 1 88.12 281 PRO A C 1
ATOM 2315 O O . PRO A 1 281 ? -23.156 -13.398 11.57 1 88.12 281 PRO A O 1
ATOM 2318 N N . PHE A 1 282 ? -22.344 -15.445 11.391 1 88.69 282 PHE A N 1
ATOM 2319 C CA . PHE A 1 282 ? -22.766 -15.555 10 1 88.69 282 PHE A CA 1
ATOM 2320 C C . PHE A 1 282 ? -24.281 -15.742 9.914 1 88.69 282 PHE A C 1
ATOM 2322 O O . PHE A 1 282 ? -24.875 -16.406 10.773 1 88.69 282 PHE A O 1
ATOM 2329 N N . GLU A 1 283 ? -24.812 -15.18 8.938 1 87.44 283 GLU A N 1
ATOM 2330 C CA . GLU A 1 283 ? -26.25 -15.32 8.734 1 87.44 283 GLU A CA 1
ATOM 2331 C C . GLU A 1 283 ? -26.609 -16.734 8.281 1 87.44 283 GLU A C 1
ATOM 2333 O O . GLU A 1 283 ? -27.719 -17.203 8.539 1 87.44 283 GLU A O 1
ATOM 2338 N N . ASN A 1 284 ? -25.734 -17.328 7.508 1 89.12 284 ASN A N 1
ATOM 2339 C CA . ASN A 1 284 ? -25.938 -18.688 7.027 1 89.12 284 ASN A CA 1
ATOM 2340 C C . ASN A 1 284 ? -24.625 -19.422 6.816 1 89.12 284 ASN A C 1
ATOM 2342 O O . ASN A 1 284 ? -23.547 -18.828 6.922 1 89.12 284 ASN A O 1
ATOM 2346 N N . GLU A 1 285 ? -24.75 -20.641 6.492 1 91.5 285 GLU A N 1
ATOM 2347 C CA . GLU A 1 285 ? -23.594 -21.531 6.348 1 91.5 285 GLU A CA 1
ATOM 2348 C C . GLU A 1 285 ? -22.781 -21.172 5.109 1 91.5 285 GLU A C 1
ATOM 2350 O O . GLU A 1 285 ? -21.562 -21.375 5.082 1 91.5 285 GLU A O 1
ATOM 2355 N N . LYS A 1 286 ? -23.406 -20.688 4.199 1 91.94 286 LYS A N 1
ATOM 2356 C CA . LYS A 1 286 ? -22.734 -20.344 2.947 1 91.94 286 LYS A CA 1
ATOM 2357 C C . LYS A 1 286 ? -21.75 -19.203 3.137 1 91.94 286 LYS A C 1
ATOM 2359 O O . LYS A 1 286 ? -20.672 -19.203 2.553 1 91.94 286 LYS A O 1
ATOM 2364 N N . GLN A 1 287 ? -22.125 -18.297 3.977 1 91.12 287 GLN A N 1
ATOM 2365 C CA . GLN A 1 287 ? -21.219 -17.188 4.312 1 91.12 287 GLN A CA 1
ATOM 2366 C C . GLN A 1 287 ? -19.984 -17.688 5.043 1 91.12 287 GLN A C 1
ATOM 2368 O O . GLN A 1 287 ? -18.875 -17.234 4.77 1 91.12 287 GLN A O 1
ATOM 2373 N N . GLN A 1 288 ? -20.234 -18.594 5.848 1 93.31 288 GLN A N 1
ATOM 2374 C CA . GLN A 1 288 ? -19.125 -19.203 6.57 1 93.31 288 GLN A CA 1
ATOM 2375 C C . GLN A 1 288 ? -18.188 -19.938 5.617 1 93.31 288 GLN A C 1
ATOM 2377 O O . GLN A 1 288 ? -16.969 -19.812 5.715 1 93.31 288 GLN A O 1
ATOM 2382 N N . GLN A 1 289 ? -18.766 -20.656 4.738 1 95.19 289 GLN A N 1
ATOM 2383 C CA . GLN A 1 289 ? -17.969 -21.391 3.75 1 95.19 289 GLN A CA 1
ATOM 2384 C C . GLN A 1 289 ? -17.141 -20.438 2.895 1 95.19 289 GLN A C 1
ATOM 2386 O O . GLN A 1 289 ? -15.992 -20.75 2.562 1 95.19 289 GLN A O 1
ATOM 2391 N N . ASP A 1 290 ? -17.672 -19.312 2.602 1 95.69 290 ASP A N 1
ATOM 2392 C CA . ASP A 1 290 ? -16.969 -18.328 1.782 1 95.69 290 ASP A CA 1
ATOM 2393 C C . ASP A 1 290 ? -15.758 -17.766 2.523 1 95.69 290 ASP A C 1
ATOM 2395 O O . ASP A 1 290 ? -14.703 -17.547 1.927 1 95.69 290 ASP A O 1
ATOM 2399 N N . ILE A 1 291 ? -15.914 -17.547 3.816 1 96.19 291 ILE A N 1
ATOM 2400 C CA . ILE A 1 291 ? -14.812 -17.016 4.609 1 96.19 291 ILE A CA 1
ATOM 2401 C C . ILE A 1 291 ? -13.695 -18.062 4.703 1 96.19 291 ILE A C 1
ATOM 2403 O O . ILE A 1 291 ? -12.523 -17.734 4.543 1 96.19 291 ILE A O 1
ATOM 2407 N N . TYR A 1 292 ? -14.062 -19.281 4.852 1 96.06 292 TYR A N 1
ATOM 2408 C CA . TYR A 1 292 ? -13.055 -20.328 4.945 1 96.06 292 TYR A CA 1
ATOM 2409 C C . TYR A 1 292 ? -12.406 -20.578 3.592 1 96.06 292 TYR A C 1
ATOM 2411 O O . TYR A 1 292 ? -11.219 -20.906 3.52 1 96.06 292 TYR A O 1
ATOM 2419 N N . PHE A 1 293 ? -13.164 -20.406 2.555 1 97.44 293 PHE A N 1
ATOM 2420 C CA . PHE A 1 293 ? -12.594 -20.453 1.214 1 97.44 293 PHE A CA 1
ATOM 2421 C C . PHE A 1 293 ? -11.5 -19.406 1.052 1 97.44 293 PHE A C 1
ATOM 2423 O O . PHE A 1 293 ? -10.43 -19.703 0.512 1 97.44 293 PHE A O 1
ATOM 2430 N N . MET A 1 294 ? -11.766 -18.219 1.575 1 97.88 294 MET A N 1
ATOM 2431 C CA . MET A 1 294 ? -10.805 -17.125 1.485 1 97.88 294 MET A CA 1
ATOM 2432 C C . MET A 1 294 ? -9.578 -17.422 2.338 1 97.88 294 MET A C 1
ATOM 2434 O O . MET A 1 294 ? -8.445 -17.156 1.912 1 97.88 294 MET A O 1
ATOM 2438 N N . LEU A 1 295 ? -9.797 -17.938 3.508 1 97.94 295 LEU A N 1
ATOM 2439 C CA . LEU A 1 295 ? -8.688 -18.266 4.395 1 97.94 295 LEU A CA 1
ATOM 2440 C C . LEU A 1 295 ? -7.832 -19.391 3.801 1 97.94 295 LEU A C 1
ATOM 2442 O O . LEU A 1 295 ? -6.602 -19.312 3.822 1 97.94 295 LEU A O 1
ATOM 2446 N N . ASP A 1 296 ? -8.461 -20.359 3.242 1 97.88 296 ASP A N 1
ATOM 2447 C CA . ASP A 1 296 ? -7.742 -21.453 2.57 1 97.88 296 ASP A CA 1
ATOM 2448 C C . ASP A 1 296 ? -6.898 -20.906 1.416 1 97.88 296 ASP A C 1
ATOM 2450 O O . ASP A 1 296 ? -5.762 -21.344 1.216 1 97.88 296 ASP A O 1
ATOM 2454 N N . HIS A 1 297 ? -7.465 -20.047 0.7 1 98.25 297 HIS A N 1
ATOM 2455 C CA . HIS A 1 297 ? -6.723 -19.484 -0.419 1 98.25 297 HIS A CA 1
ATOM 2456 C C . HIS A 1 297 ? -5.434 -18.812 0.055 1 98.25 297 HIS A C 1
ATOM 2458 O O . HIS A 1 297 ? -4.395 -18.938 -0.598 1 98.25 297 HIS A O 1
ATOM 2464 N N . LEU A 1 298 ? -5.527 -18.047 1.151 1 98.38 298 LEU A N 1
ATOM 2465 C CA . LEU A 1 298 ? -4.32 -17.438 1.698 1 98.38 298 LEU A CA 1
ATOM 2466 C C . LEU A 1 298 ? -3.268 -18.5 2.012 1 98.38 298 LEU A C 1
ATOM 2468 O O . LEU A 1 298 ? -2.088 -18.312 1.707 1 98.38 298 LEU A O 1
ATOM 2472 N N . HIS A 1 299 ? -3.732 -19.609 2.533 1 98.44 299 HIS A N 1
ATOM 2473 C CA . HIS A 1 299 ? -2.83 -20.719 2.82 1 98.44 299 HIS A CA 1
ATOM 2474 C C . HIS A 1 299 ? -2.232 -21.281 1.537 1 98.44 299 HIS A C 1
ATOM 2476 O O . HIS A 1 299 ? -1.025 -21.531 1.464 1 98.44 299 HIS A O 1
ATOM 2482 N N . PHE A 1 300 ? -2.998 -21.391 0.564 1 98.31 300 PHE A N 1
ATOM 2483 C CA . PHE A 1 300 ? -2.59 -22.016 -0.687 1 98.31 300 PHE A CA 1
ATOM 2484 C C . PHE A 1 300 ? -1.632 -21.109 -1.457 1 98.31 300 PHE A C 1
ATOM 2486 O O . PHE A 1 300 ? -0.802 -21.609 -2.23 1 98.31 300 PHE A O 1
ATOM 2493 N N . LEU A 1 301 ? -1.728 -19.844 -1.237 1 98.25 301 LEU A N 1
ATOM 2494 C CA . LEU A 1 301 ? -0.752 -18.969 -1.872 1 98.25 301 LEU A CA 1
ATOM 2495 C C . LEU A 1 301 ? 0.663 -19.297 -1.413 1 98.25 301 LEU A C 1
ATOM 2497 O O . LEU A 1 301 ? 1.605 -19.25 -2.207 1 98.25 301 LEU A O 1
ATOM 2501 N N . ILE A 1 302 ? 0.772 -19.703 -0.172 1 97.25 302 ILE A N 1
ATOM 2502 C CA . ILE A 1 302 ? 2.084 -20.047 0.362 1 97.25 302 ILE A CA 1
ATOM 2503 C C . ILE A 1 302 ? 2.455 -21.469 -0.068 1 97.25 302 ILE A C 1
ATOM 2505 O O . ILE A 1 302 ? 3.459 -21.672 -0.756 1 97.25 302 ILE A O 1
ATOM 2509 N N . SER A 1 303 ? 1.596 -22.406 0.232 1 96.44 303 SER A N 1
ATOM 2510 C CA . SER A 1 303 ? 1.906 -23.812 -0.031 1 96.44 303 SER A CA 1
ATOM 2511 C C . SER A 1 303 ? 1.927 -24.109 -1.528 1 96.44 303 SER A C 1
ATOM 2513 O O . SER A 1 303 ? 2.74 -24.906 -2 1 96.44 303 SER A O 1
ATOM 2515 N N . GLY A 1 304 ? 1.011 -23.484 -2.223 1 96.19 304 GLY A N 1
ATOM 2516 C CA . GLY A 1 304 ? 0.968 -23.656 -3.666 1 96.19 304 GLY A CA 1
ATOM 2517 C C . GLY A 1 304 ? 2.182 -23.078 -4.371 1 96.19 304 GLY A C 1
ATOM 2518 O O . GLY A 1 304 ? 2.729 -23.703 -5.281 1 96.19 304 GLY A O 1
ATOM 2519 N N . SER A 1 305 ? 2.578 -21.891 -3.977 1 95.12 305 SER A N 1
ATOM 2520 C CA . SER A 1 305 ? 3.779 -21.297 -4.543 1 95.12 305 SER A CA 1
ATOM 2521 C C . SER A 1 305 ? 5 -22.188 -4.32 1 95.12 305 SER A C 1
ATOM 2523 O O . SER A 1 305 ? 5.809 -22.375 -5.227 1 95.12 305 SER A O 1
ATOM 2525 N N . ARG A 1 306 ? 5.105 -22.672 -3.148 1 93.81 306 ARG A N 1
ATOM 2526 C CA . ARG A 1 306 ? 6.23 -23.547 -2.822 1 93.81 306 ARG A CA 1
ATOM 2527 C C . ARG A 1 306 ? 6.203 -24.812 -3.674 1 93.81 306 ARG A C 1
ATOM 2529 O O . ARG A 1 306 ? 7.207 -25.172 -4.289 1 93.81 306 ARG A O 1
ATOM 2536 N N . MET A 1 307 ? 5.074 -25.438 -3.697 1 93.25 307 MET A N 1
ATOM 2537 C CA . MET A 1 307 ? 4.938 -26.688 -4.441 1 93.25 307 MET A CA 1
ATOM 2538 C C . MET A 1 307 ? 5.223 -26.469 -5.922 1 93.25 307 MET A C 1
ATOM 2540 O O . MET A 1 307 ? 5.977 -27.234 -6.531 1 93.25 307 MET A O 1
ATOM 2544 N N . TRP A 1 308 ? 4.66 -25.484 -6.438 1 94.19 308 TRP A N 1
ATOM 2545 C CA . TRP A 1 308 ? 4.871 -25.156 -7.844 1 94.19 308 TRP A CA 1
ATOM 2546 C C . TRP A 1 308 ? 6.336 -24.844 -8.117 1 94.19 308 TRP A C 1
ATOM 2548 O O . TRP A 1 308 ? 6.918 -25.344 -9.078 1 94.19 308 TRP A O 1
ATOM 2558 N N . SER A 1 309 ? 6.977 -24.031 -7.285 1 90.38 309 SER A N 1
ATOM 2559 C CA . SER A 1 309 ? 8.344 -23.578 -7.492 1 90.38 309 SER A CA 1
ATOM 2560 C C . SER A 1 309 ? 9.328 -24.734 -7.441 1 90.38 309 SER A C 1
ATOM 2562 O O . SER A 1 309 ? 10.352 -24.734 -8.125 1 90.38 309 SER A O 1
ATOM 2564 N N . MET A 1 310 ? 9.023 -25.688 -6.688 1 87.75 310 MET A N 1
ATOM 2565 C CA . MET A 1 310 ? 9.922 -26.828 -6.516 1 87.75 310 MET A CA 1
ATOM 2566 C C . MET A 1 310 ? 9.805 -27.797 -7.691 1 87.75 310 MET A C 1
ATOM 2568 O O . MET A 1 310 ? 10.664 -28.656 -7.875 1 87.75 310 MET A O 1
ATOM 2572 N N . GLN A 1 311 ? 8.766 -27.609 -8.445 1 85.56 311 GLN A N 1
ATOM 2573 C CA . GLN A 1 311 ? 8.539 -28.547 -9.539 1 85.56 311 GLN A CA 1
ATOM 2574 C C . GLN A 1 311 ? 8.805 -27.891 -10.891 1 85.56 311 GLN A C 1
ATOM 2576 O O . GLN A 1 311 ? 8.977 -28.578 -11.898 1 85.56 311 GLN A O 1
ATOM 2581 N N . THR A 1 312 ? 8.859 -26.625 -10.891 1 85.62 312 THR A N 1
ATOM 2582 C CA . THR A 1 312 ? 9 -25.922 -12.156 1 85.62 312 THR A CA 1
ATOM 2583 C C . THR A 1 312 ? 10.453 -25.969 -12.641 1 85.62 312 THR A C 1
ATOM 2585 O O . THR A 1 312 ? 11.375 -25.766 -11.852 1 85.62 312 THR A O 1
ATOM 2588 N N . PRO A 1 313 ? 10.703 -26.203 -13.898 1 84.75 313 PRO A N 1
ATOM 2589 C CA . PRO A 1 313 ? 12.062 -26.188 -14.438 1 84.75 313 PRO A CA 1
ATOM 2590 C C . PRO A 1 313 ? 12.672 -24.781 -14.438 1 84.75 313 PRO A C 1
ATOM 2592 O O . PRO A 1 313 ? 13.891 -24.641 -14.578 1 84.75 313 PRO A O 1
ATOM 2595 N N . ARG A 1 314 ? 11.883 -23.859 -14.242 1 82.31 314 ARG A N 1
ATOM 2596 C CA . ARG A 1 314 ? 12.297 -22.453 -14.266 1 82.31 314 ARG A CA 1
ATOM 2597 C C . ARG A 1 314 ? 13.398 -22.203 -13.25 1 82.31 314 ARG A C 1
ATOM 2599 O O . ARG A 1 314 ? 14.289 -21.375 -13.484 1 82.31 314 ARG A O 1
ATOM 2606 N N . TYR A 1 315 ? 13.445 -22.906 -12.156 1 87.5 315 TYR A N 1
ATOM 2607 C CA . TYR A 1 315 ? 14.344 -22.578 -11.055 1 87.5 315 TYR A CA 1
ATOM 2608 C C . TYR A 1 315 ? 15.32 -23.719 -10.789 1 87.5 315 TYR A C 1
ATOM 2610 O O . TYR A 1 315 ? 16.188 -23.594 -9.922 1 87.5 315 TYR A O 1
ATOM 2618 N N . CYS A 1 316 ? 15.234 -24.734 -11.562 1 86.12 316 CYS A N 1
ATOM 2619 C CA . CYS A 1 316 ? 16.078 -25.891 -11.344 1 86.12 316 CYS A CA 1
ATOM 2620 C C . CYS A 1 316 ? 17.484 -25.672 -11.914 1 86.12 316 CYS A C 1
ATOM 2622 O O . CYS A 1 316 ? 17.625 -25.094 -12.992 1 86.12 316 CYS A O 1
ATOM 2624 N N . SER A 1 317 ? 18.422 -26.094 -11.086 1 86.88 317 SER A N 1
ATOM 2625 C CA . SER A 1 317 ? 19.828 -25.984 -11.5 1 86.88 317 SER A CA 1
ATOM 2626 C C . SER A 1 317 ? 20.672 -27.078 -10.859 1 86.88 317 SER A C 1
ATOM 2628 O O . SER A 1 317 ? 20.516 -27.375 -9.68 1 86.88 317 SER A O 1
ATOM 2630 N N . PRO A 1 318 ? 21.609 -27.547 -11.625 1 87.12 318 PRO A N 1
ATOM 2631 C CA . PRO A 1 318 ? 22.484 -28.578 -11.062 1 87.12 318 PRO A CA 1
ATOM 2632 C C . PRO A 1 318 ? 23.391 -28.047 -9.953 1 87.12 318 PRO A C 1
ATOM 2634 O O . PRO A 1 318 ? 23.922 -28.828 -9.164 1 87.12 318 PRO A O 1
ATOM 2637 N N . THR A 1 319 ? 23.547 -26.766 -9.867 1 88.62 319 THR A N 1
ATOM 2638 C CA . THR A 1 319 ? 24.484 -26.188 -8.898 1 88.62 319 THR A CA 1
ATOM 2639 C C . THR A 1 319 ? 23.719 -25.484 -7.785 1 88.62 319 THR A C 1
ATOM 2641 O O . THR A 1 319 ? 24.312 -24.75 -6.98 1 88.62 319 THR A O 1
ATOM 2644 N N . SER A 1 320 ? 22.438 -25.719 -7.832 1 91.44 320 SER A N 1
ATOM 2645 C CA . SER A 1 320 ? 21.641 -25.109 -6.77 1 91.44 320 SER A CA 1
ATOM 2646 C C . SER A 1 320 ? 22.141 -25.531 -5.391 1 91.44 320 SER A C 1
ATOM 2648 O O . SER A 1 320 ? 22.453 -26.703 -5.18 1 91.44 320 SER A O 1
ATOM 2650 N N . PRO A 1 321 ? 22.203 -24.594 -4.465 1 92.31 321 PRO A N 1
ATOM 2651 C CA . PRO A 1 321 ? 22.578 -24.984 -3.102 1 92.31 321 PRO A CA 1
ATOM 2652 C C . PRO A 1 321 ? 21.469 -25.766 -2.389 1 92.31 321 PRO A C 1
ATOM 2654 O O . PRO A 1 321 ? 21.703 -26.328 -1.314 1 92.31 321 PRO A O 1
ATOM 2657 N N . PHE A 1 322 ? 20.328 -25.797 -2.99 1 93.31 322 PHE A N 1
ATOM 2658 C CA . PHE A 1 322 ? 19.203 -26.531 -2.414 1 93.31 322 PHE A CA 1
ATOM 2659 C C . PHE A 1 322 ? 19 -27.859 -3.111 1 93.31 322 PHE A C 1
ATOM 2661 O O . PHE A 1 322 ? 18.828 -27.922 -4.332 1 93.31 322 PHE A O 1
ATOM 2668 N N . ILE A 1 323 ? 18.891 -28.859 -2.359 1 91.81 323 ILE A N 1
ATOM 2669 C CA . ILE A 1 323 ? 18.875 -30.219 -2.889 1 91.81 323 ILE A CA 1
ATOM 2670 C C . ILE A 1 323 ? 17.609 -30.438 -3.715 1 91.81 323 ILE A C 1
ATOM 2672 O O . ILE A 1 323 ? 17.625 -31.109 -4.742 1 91.81 323 ILE A O 1
ATOM 2676 N N . GLU A 1 324 ? 16.484 -29.844 -3.359 1 90.62 324 GLU A N 1
ATOM 2677 C CA . GLU A 1 324 ? 15.195 -30.031 -4.035 1 90.62 324 GLU A CA 1
ATOM 2678 C C . GLU A 1 324 ? 15.203 -29.359 -5.41 1 90.62 324 GLU A C 1
ATOM 2680 O O . GLU A 1 324 ? 14.359 -29.672 -6.254 1 90.62 324 GLU A O 1
ATOM 2685 N N . MET A 1 325 ? 16.141 -28.453 -5.609 1 91.12 325 MET A N 1
ATOM 2686 C CA . MET A 1 325 ? 16.141 -27.703 -6.855 1 91.12 325 MET A CA 1
ATOM 2687 C C . MET A 1 325 ? 17.141 -28.297 -7.848 1 91.12 325 MET A C 1
ATOM 2689 O O . MET A 1 325 ? 17.359 -27.734 -8.93 1 91.12 325 MET A O 1
ATOM 2693 N N . ARG A 1 326 ? 17.719 -29.328 -7.504 1 89.62 326 ARG A N 1
ATOM 2694 C CA . ARG A 1 326 ? 18.609 -30.031 -8.422 1 89.62 326 ARG A CA 1
ATOM 2695 C C . ARG A 1 326 ? 17.859 -31.078 -9.234 1 89.62 326 ARG A C 1
ATOM 2697 O O . ARG A 1 326 ? 16.938 -31.719 -8.719 1 89.62 326 ARG A O 1
ATOM 2704 N N . PRO A 1 327 ? 18.234 -31.172 -10.508 1 79.06 327 PRO A N 1
ATOM 2705 C CA . PRO A 1 327 ? 17.5 -32.062 -11.398 1 79.06 327 PRO A CA 1
ATOM 2706 C C . PRO A 1 327 ? 17.406 -33.5 -10.844 1 79.06 327 PRO A C 1
ATOM 2708 O O . PRO A 1 327 ? 16.406 -34.188 -11.07 1 79.06 327 PRO A O 1
ATOM 2711 N N . SER A 1 328 ? 18.391 -34.062 -10.297 1 66.06 328 SER A N 1
ATOM 2712 C CA . SER A 1 328 ? 18.375 -35.469 -9.828 1 66.06 328 SER A CA 1
ATOM 2713 C C . SER A 1 328 ? 17.297 -35.656 -8.773 1 66.06 328 SER A C 1
ATOM 2715 O O . SER A 1 328 ? 16.719 -36.75 -8.672 1 66.06 328 SER A O 1
ATOM 2717 N N . PHE A 1 329 ? 17.031 -34.75 -8.055 1 58.47 329 PHE A N 1
ATOM 2718 C CA . PHE A 1 329 ? 16.016 -34.844 -7.027 1 58.47 329 PHE A CA 1
ATOM 2719 C C . PHE A 1 329 ? 14.617 -34.844 -7.652 1 58.47 329 PHE A C 1
ATOM 2721 O O . PHE A 1 329 ? 13.75 -35.625 -7.234 1 58.47 329 PHE A O 1
ATOM 2728 N N . ASN A 1 330 ? 14.375 -34.031 -8.625 1 55.59 330 ASN A N 1
ATOM 2729 C CA . ASN A 1 330 ? 13.07 -33.875 -9.266 1 55.59 330 ASN A CA 1
ATOM 2730 C C . ASN A 1 330 ? 12.789 -35.031 -10.227 1 55.59 330 ASN A C 1
ATOM 2732 O O . ASN A 1 330 ? 11.633 -35.406 -10.422 1 55.59 330 ASN A O 1
ATOM 2736 N N . GLN A 1 331 ? 13.781 -35.562 -10.898 1 49.72 331 GLN A N 1
ATOM 2737 C CA . GLN A 1 331 ? 13.586 -36.75 -11.719 1 49.72 331 GLN A CA 1
ATOM 2738 C C . GLN A 1 331 ? 13.219 -37.969 -10.867 1 49.72 331 GLN A C 1
ATOM 2740 O O . GLN A 1 331 ? 12.414 -38.812 -11.281 1 49.72 331 GLN A O 1
ATOM 2745 N N . GLY A 1 332 ? 13.797 -38.031 -9.805 1 43.66 332 GLY A N 1
ATOM 2746 C CA . GLY A 1 332 ? 13.469 -39.188 -8.961 1 43.66 332 GLY A CA 1
ATOM 2747 C C . GLY A 1 332 ? 12.062 -39.094 -8.391 1 43.66 332 GLY A C 1
ATOM 2748 O O . GLY A 1 332 ? 11.383 -40.125 -8.281 1 43.66 332 GLY A O 1
ATOM 2749 N N . ASN A 1 333 ? 11.695 -37.938 -8.055 1 45.19 333 ASN A N 1
ATOM 2750 C CA . ASN A 1 333 ? 10.344 -37.812 -7.512 1 45.19 333 ASN A CA 1
ATOM 2751 C C . ASN A 1 333 ? 9.289 -37.938 -8.602 1 45.19 333 ASN A C 1
ATOM 2753 O O . ASN A 1 333 ? 8.133 -38.25 -8.32 1 45.19 333 ASN A O 1
ATOM 2757 N N . LEU A 1 334 ? 9.531 -37.5 -9.797 1 40.91 334 LEU A N 1
ATOM 2758 C CA . LEU A 1 334 ? 8.633 -37.781 -10.922 1 40.91 334 LEU A CA 1
ATOM 2759 C C . LEU A 1 334 ? 8.555 -39.281 -11.203 1 40.91 334 LEU A C 1
ATOM 2761 O O . LEU A 1 334 ? 7.488 -39.781 -11.539 1 40.91 334 LEU A O 1
ATOM 2765 N N . MET A 1 335 ? 9.609 -40.031 -11.094 1 36.75 335 MET A N 1
ATOM 2766 C CA . MET A 1 335 ? 9.594 -41.469 -11.344 1 36.75 335 MET A CA 1
ATOM 2767 C C . MET A 1 335 ? 8.883 -42.188 -10.219 1 36.75 335 MET A C 1
ATOM 2769 O O . MET A 1 335 ? 8.406 -43.312 -10.406 1 36.75 335 MET A O 1
ATOM 2773 N N . SER A 1 336 ? 8.977 -41.75 -9.055 1 37.47 336 SER A N 1
ATOM 2774 C CA . SER A 1 336 ? 8.312 -42.5 -8 1 37.47 336 SER A CA 1
ATOM 2775 C C . SER A 1 336 ? 6.805 -42.281 -8.016 1 37.47 336 SER A C 1
ATOM 2777 O O . SER A 1 336 ? 6.059 -42.969 -7.309 1 37.47 336 SER A O 1
ATOM 2779 N N . LYS A 1 337 ? 6.262 -41.312 -8.641 1 36.75 337 LYS A N 1
ATOM 2780 C CA . LYS A 1 337 ? 4.82 -41.094 -8.742 1 36.75 337 LYS A CA 1
ATOM 2781 C C . LYS A 1 337 ? 4.285 -41.625 -10.07 1 36.75 337 LYS A C 1
ATOM 2783 O O . LYS A 1 337 ? 3.102 -41.469 -10.375 1 36.75 337 LYS A O 1
ATOM 2788 N N . LEU A 1 338 ? 5.09 -42.031 -10.961 1 28.38 338 LEU A N 1
ATOM 2789 C CA . LEU A 1 338 ? 4.566 -42.875 -12.023 1 28.38 338 LEU A CA 1
ATOM 2790 C C . LEU A 1 338 ? 4.488 -44.344 -11.57 1 28.38 338 LEU A C 1
ATOM 2792 O O . LEU A 1 338 ? 5.426 -44.844 -10.953 1 28.38 338 LEU A O 1
ATOM 2796 N N . MET B 1 1 ? 16.484 33.812 -7.027 1 84.38 1 MET B N 1
ATOM 2797 C CA . MET B 1 1 ? 15.766 33.156 -5.945 1 84.38 1 MET B CA 1
ATOM 2798 C C . MET B 1 1 ? 14.531 32.438 -6.469 1 84.38 1 MET B C 1
ATOM 2800 O O . MET B 1 1 ? 13.898 32.906 -7.422 1 84.38 1 MET B O 1
ATOM 2804 N N . LEU B 1 2 ? 14.273 31.297 -6.016 1 93.38 2 LEU B N 1
ATOM 2805 C CA . LEU B 1 2 ? 13.125 30.5 -6.434 1 93.38 2 LEU B CA 1
ATOM 2806 C C . LEU B 1 2 ? 11.875 30.875 -5.641 1 93.38 2 LEU B C 1
ATOM 2808 O O . LEU B 1 2 ? 11.984 31.484 -4.574 1 93.38 2 LEU B O 1
ATOM 2812 N N . SER B 1 3 ? 10.711 30.578 -6.262 1 93.5 3 SER B N 1
ATOM 2813 C CA . SER B 1 3 ? 9.461 30.922 -5.582 1 93.5 3 SER B CA 1
ATOM 2814 C C . SER B 1 3 ? 8.492 29.734 -5.582 1 93.5 3 SER B C 1
ATOM 2816 O O . SER B 1 3 ? 8.258 29.125 -6.621 1 93.5 3 SER B O 1
ATOM 2818 N N . LEU B 1 4 ? 7.926 29.516 -4.449 1 92.75 4 LEU B N 1
ATOM 2819 C CA . LEU B 1 4 ? 6.938 28.438 -4.305 1 92.75 4 LEU B CA 1
ATOM 2820 C C . LEU B 1 4 ? 5.602 28.859 -4.906 1 92.75 4 LEU B C 1
ATOM 2822 O O . LEU B 1 4 ? 4.742 28.016 -5.16 1 92.75 4 LEU B O 1
ATOM 2826 N N . ASN B 1 5 ? 5.438 30.109 -5.188 1 89.38 5 ASN B N 1
ATOM 2827 C CA . ASN B 1 5 ? 4.176 30.625 -5.719 1 89.38 5 ASN B CA 1
ATOM 2828 C C . ASN B 1 5 ? 4.023 30.312 -7.203 1 89.38 5 ASN B C 1
ATOM 2830 O O . ASN B 1 5 ? 2.953 30.516 -7.777 1 89.38 5 ASN B O 1
ATOM 2834 N N . GLU B 1 6 ? 5.027 29.75 -7.777 1 88.94 6 GLU B N 1
ATOM 2835 C CA . GLU B 1 6 ? 4.949 29.297 -9.156 1 88.94 6 GLU B CA 1
ATOM 2836 C C . GLU B 1 6 ? 4.09 28.047 -9.273 1 88.94 6 GLU B C 1
ATOM 2838 O O . GLU B 1 6 ? 3.611 27.703 -10.359 1 88.94 6 GLU B O 1
ATOM 2843 N N . ILE B 1 7 ? 3.988 27.328 -8.172 1 93.06 7 ILE B N 1
ATOM 2844 C CA . ILE B 1 7 ? 3.146 26.141 -8.156 1 93.06 7 ILE B CA 1
ATOM 2845 C C . ILE B 1 7 ? 1.68 26.547 -8.031 1 93.06 7 ILE B C 1
ATOM 2847 O O . ILE B 1 7 ? 1.273 27.141 -7.027 1 93.06 7 ILE B O 1
ATOM 2851 N N . LYS B 1 8 ? 0.95 26.188 -9.031 1 91.06 8 LYS B N 1
ATOM 2852 C CA . LYS B 1 8 ? -0.445 26.609 -9.07 1 91.06 8 LYS B CA 1
ATOM 2853 C C . LYS B 1 8 ? -1.39 25.422 -8.914 1 91.06 8 LYS B C 1
ATOM 2855 O O . LYS B 1 8 ? -1.16 24.359 -9.508 1 91.06 8 LYS B O 1
ATOM 2860 N N . PHE B 1 9 ? -2.369 25.625 -8.07 1 94.56 9 PHE B N 1
ATOM 2861 C CA . PHE B 1 9 ? -3.467 24.672 -7.918 1 94.56 9 PHE B CA 1
ATOM 2862 C C . PHE B 1 9 ? -4.785 25.297 -8.367 1 94.56 9 PHE B C 1
ATOM 2864 O O . PHE B 1 9 ? -4.902 26.516 -8.461 1 94.56 9 PHE B O 1
ATOM 2871 N N . PRO B 1 10 ? -5.773 24.516 -8.766 1 95.25 10 PRO B N 1
ATOM 2872 C CA . PRO B 1 10 ? -7.086 25.062 -9.102 1 95.25 10 PRO B CA 1
ATOM 2873 C C . PRO B 1 10 ? -7.637 25.984 -8.016 1 95.25 10 PRO B C 1
ATOM 2875 O O . PRO B 1 10 ? -7.465 25.719 -6.824 1 95.25 10 PRO B O 1
ATOM 2878 N N . VAL B 1 11 ? -8.367 26.938 -8.383 1 93.56 11 VAL B N 1
ATOM 2879 C CA . VAL B 1 11 ? -8.852 27.984 -7.488 1 93.56 11 VAL B CA 1
ATOM 2880 C C . VAL B 1 11 ? -9.82 27.375 -6.465 1 93.56 11 VAL B C 1
ATOM 2882 O O . VAL B 1 11 ? -9.836 27.781 -5.301 1 93.56 11 VAL B O 1
ATOM 2885 N N . HIS B 1 12 ? -10.508 26.438 -6.898 1 93.12 12 HIS B N 1
ATOM 2886 C CA . HIS B 1 12 ? -11.531 25.875 -6.027 1 93.12 12 HIS B CA 1
ATOM 2887 C C . HIS B 1 12 ? -10.914 25.016 -4.926 1 93.12 12 HIS B C 1
ATOM 2889 O O . HIS B 1 12 ? -11.625 24.516 -4.043 1 93.12 12 HIS B O 1
ATOM 2895 N N . TRP B 1 13 ? -9.578 24.844 -4.961 1 96.06 13 TRP B N 1
ATOM 2896 C CA . TRP B 1 13 ? -8.891 24.141 -3.889 1 96.06 13 TRP B CA 1
ATOM 2897 C C . TRP B 1 13 ? -8.531 25.078 -2.746 1 96.06 13 TRP B C 1
ATOM 2899 O O . TRP B 1 13 ? -8.094 24.641 -1.684 1 96.06 13 TRP B O 1
ATOM 2909 N N . ASN B 1 14 ? -8.75 26.391 -2.92 1 93.62 14 ASN B N 1
ATOM 2910 C CA . ASN B 1 14 ? -8.43 27.375 -1.885 1 93.62 14 ASN B CA 1
ATOM 2911 C C . ASN B 1 14 ? -9.25 27.141 -0.617 1 93.62 14 ASN B C 1
ATOM 2913 O O . ASN B 1 14 ? -10.391 26.688 -0.686 1 93.62 14 ASN B O 1
ATOM 2917 N N . LEU B 1 15 ? -8.586 27.438 0.516 1 94.75 15 LEU B N 1
ATOM 2918 C CA . LEU B 1 15 ? -9.266 27.188 1.78 1 94.75 15 LEU B CA 1
ATOM 2919 C C . LEU B 1 15 ? -9.07 28.359 2.738 1 94.75 15 LEU B C 1
ATOM 2921 O O . LEU B 1 15 ? -8.156 29.172 2.559 1 94.75 15 LEU B O 1
ATOM 2925 N N . LYS B 1 16 ? -10.016 28.5 3.6 1 96.31 16 LYS B N 1
ATOM 2926 C CA . LYS B 1 16 ? -9.883 29.328 4.793 1 96.31 16 LYS B CA 1
ATOM 2927 C C . LYS B 1 16 ? -9.75 28.469 6.047 1 96.31 16 LYS B C 1
ATOM 2929 O O . LYS B 1 16 ? -10.609 27.625 6.328 1 96.31 16 LYS B O 1
ATOM 2934 N N . PRO B 1 17 ? -8.648 28.672 6.742 1 97 17 PRO B N 1
ATOM 2935 C CA . PRO B 1 17 ? -8.445 27.812 7.91 1 97 17 PRO B CA 1
ATOM 2936 C C . PRO B 1 17 ? -9.609 27.875 8.898 1 97 17 PRO B C 1
ATOM 2938 O O . PRO B 1 17 ? -10.266 28.906 9.016 1 97 17 PRO B O 1
ATOM 2941 N N . ASN B 1 18 ? -9.844 26.781 9.547 1 97.94 18 ASN B N 1
ATOM 2942 C CA . ASN B 1 18 ? -10.859 26.719 10.594 1 97.94 18 ASN B CA 1
ATOM 2943 C C . ASN B 1 18 ? -10.578 27.719 11.703 1 97.94 18 ASN B C 1
ATOM 2945 O O . ASN B 1 18 ? -9.508 27.688 12.312 1 97.94 18 ASN B O 1
ATOM 2949 N N . PRO B 1 19 ? -11.461 28.594 12.023 1 96.25 19 PRO B N 1
ATOM 2950 C CA . PRO B 1 19 ? -11.203 29.656 13.008 1 96.25 19 PRO B CA 1
ATOM 2951 C C . PRO B 1 19 ? -11.352 29.172 14.445 1 96.25 19 PRO B C 1
ATOM 2953 O O . PRO B 1 19 ? -11 29.906 15.383 1 96.25 19 PRO B O 1
ATOM 2956 N N . THR B 1 20 ? -11.844 28.016 14.648 1 94 20 THR B N 1
ATOM 2957 C CA . THR B 1 20 ? -12.148 27.484 15.977 1 94 20 THR B CA 1
ATOM 2958 C C . THR B 1 20 ? -10.875 27.359 16.812 1 94 20 THR B C 1
ATOM 2960 O O . THR B 1 20 ? -9.844 26.906 16.312 1 94 20 THR B O 1
ATOM 2963 N N . SER B 1 21 ? -10.938 27.734 18.109 1 95.81 21 SER B N 1
ATOM 2964 C CA . SER B 1 21 ? -9.828 27.594 19.047 1 95.81 21 SER B CA 1
ATOM 2965 C C . SER B 1 21 ? -9.805 26.219 19.688 1 95.81 21 SER B C 1
ATOM 2967 O O . SER B 1 21 ? -10.648 25.906 20.516 1 95.81 21 SER B O 1
ATOM 2969 N N . TYR B 1 22 ? -8.914 25.328 19.312 1 97.5 22 TYR B N 1
ATOM 2970 C CA . TYR B 1 22 ? -8.859 23.953 19.781 1 97.5 22 TYR B CA 1
ATOM 2971 C C . TYR B 1 22 ? -7.453 23.578 20.219 1 97.5 22 TYR B C 1
ATOM 2973 O O . TYR B 1 22 ? -7.262 22.562 20.906 1 97.5 22 TYR B O 1
ATOM 2981 N N . VAL B 1 23 ? -6.461 24.344 19.906 1 97.5 23 VAL B N 1
ATOM 2982 C CA . VAL B 1 23 ? -5.051 24.016 20.062 1 97.5 23 VAL B CA 1
ATOM 2983 C C . VAL B 1 23 ? -4.727 23.828 21.547 1 97.5 23 VAL B C 1
ATOM 2985 O O . VAL B 1 23 ? -4.043 22.875 21.922 1 97.5 23 VAL B O 1
ATOM 2988 N N . ASP B 1 24 ? -5.297 24.688 22.375 1 96.62 24 ASP B N 1
ATOM 2989 C CA . ASP B 1 24 ? -5.059 24.609 23.812 1 96.62 24 ASP B CA 1
ATOM 2990 C C . ASP B 1 24 ? -5.676 23.344 24.391 1 96.62 24 ASP B C 1
ATOM 2992 O O . ASP B 1 24 ? -5.125 22.75 25.328 1 96.62 24 ASP B O 1
ATOM 2996 N N . HIS B 1 25 ? -6.832 23.016 23.906 1 97.62 25 HIS B N 1
ATOM 2997 C CA . HIS B 1 25 ? -7.484 21.797 24.375 1 97.62 25 HIS B CA 1
ATOM 2998 C C . HIS B 1 25 ? -6.609 20.578 24.109 1 97.62 25 HIS B C 1
ATOM 3000 O O . HIS B 1 25 ? -6.426 19.734 25 1 97.62 25 HIS B O 1
ATOM 3006 N N . VAL B 1 26 ? -6.055 20.469 22.953 1 98.31 26 VAL B N 1
ATOM 3007 C CA . VAL B 1 26 ? -5.203 19.344 22.578 1 98.31 26 VAL B CA 1
ATOM 3008 C C . VAL B 1 26 ? -3.896 19.406 23.375 1 98.31 26 VAL B C 1
ATOM 3010 O O . VAL B 1 26 ? -3.328 18.375 23.719 1 98.31 26 VAL B O 1
ATOM 3013 N N . TYR B 1 27 ? -3.447 20.625 23.672 1 97.81 27 TYR B N 1
ATOM 3014 C CA . TYR B 1 27 ? -2.242 20.781 24.469 1 97.81 27 TYR B CA 1
ATOM 3015 C C . TYR B 1 27 ? -2.434 20.172 25.859 1 97.81 27 TYR B C 1
ATOM 3017 O O . TYR B 1 27 ? -1.553 19.484 26.375 1 97.81 27 TYR B O 1
ATOM 3025 N N . GLN B 1 28 ? -3.57 20.438 26.438 1 97.38 28 GLN B N 1
ATOM 3026 C CA . GLN B 1 28 ? -3.869 19.906 27.766 1 97.38 28 GLN B CA 1
ATOM 3027 C C . GLN B 1 28 ? -3.9 18.375 27.75 1 97.38 28 GLN B C 1
ATOM 3029 O O . GLN B 1 28 ? -3.412 17.734 28.688 1 97.38 28 GLN B O 1
ATOM 3034 N N . GLU B 1 29 ? -4.414 17.828 26.719 1 97.12 29 GLU B N 1
ATOM 3035 C CA . GLU B 1 29 ? -4.375 16.375 26.562 1 97.12 29 GLU B CA 1
ATOM 3036 C C . GLU B 1 29 ? -2.939 15.867 26.453 1 97.12 29 GLU B C 1
ATOM 3038 O O . GLU B 1 29 ? -2.594 14.852 27.062 1 97.12 29 GLU B O 1
ATOM 3043 N N . GLY B 1 30 ? -2.141 16.594 25.688 1 97.5 30 GLY B N 1
ATOM 3044 C CA . GLY B 1 30 ? -0.735 16.25 25.562 1 97.5 30 GLY B CA 1
ATOM 3045 C C . GLY B 1 30 ? 0.003 16.25 26.891 1 97.5 30 GLY B C 1
ATOM 3046 O O . GLY B 1 30 ? 0.872 15.406 27.125 1 97.5 30 GLY B O 1
ATOM 3047 N N . LEU B 1 31 ? -0.384 17.172 27.734 1 97.38 31 LEU B N 1
ATOM 3048 C CA . LEU B 1 31 ? 0.204 17.234 29.062 1 97.38 31 LEU B CA 1
ATOM 3049 C C . LEU B 1 31 ? -0.253 16.047 29.906 1 97.38 31 LEU B C 1
ATOM 3051 O O . LEU B 1 31 ? 0.564 15.391 30.562 1 97.38 31 LEU B O 1
ATOM 3055 N N . GLU B 1 32 ? -1.493 15.75 29.844 1 97 32 GLU B N 1
ATOM 3056 C CA . GLU B 1 32 ? -2.08 14.664 30.625 1 97 32 GLU B CA 1
ATOM 3057 C C . GLU B 1 32 ? -1.478 13.32 30.234 1 97 32 GLU B C 1
ATOM 3059 O O . GLU B 1 32 ? -1.245 12.469 31.094 1 97 32 GLU B O 1
ATOM 3064 N N . PHE B 1 33 ? -1.148 13.156 28.953 1 97.06 33 PHE B N 1
ATOM 3065 C CA . PHE B 1 33 ? -0.673 11.875 28.438 1 97.06 33 PHE B CA 1
ATOM 3066 C C . PHE B 1 33 ? 0.846 11.789 28.516 1 97.06 33 PHE B C 1
ATOM 3068 O O . PHE B 1 33 ? 1.433 10.75 28.203 1 97.06 33 PHE B O 1
ATOM 3075 N N . GLY B 1 34 ? 1.474 12.93 28.875 1 95.69 34 GLY B N 1
ATOM 3076 C CA . GLY B 1 34 ? 2.92 12.922 29.016 1 95.69 34 GLY B CA 1
ATOM 3077 C C . GLY B 1 34 ? 3.65 13.07 27.703 1 95.69 34 GLY B C 1
ATOM 3078 O O . GLY B 1 34 ? 4.797 12.641 27.562 1 95.69 34 GLY B O 1
ATOM 3079 N N . VAL B 1 35 ? 2.963 13.578 26.688 1 96.44 35 VAL B N 1
ATOM 3080 C CA . VAL B 1 35 ? 3.613 13.883 25.422 1 96.44 35 VAL B CA 1
ATOM 3081 C C . VAL B 1 35 ? 4.531 15.094 25.578 1 96.44 35 VAL B C 1
ATOM 3083 O O . VAL B 1 35 ? 5.652 15.109 25.078 1 96.44 35 VAL B O 1
ATOM 3086 N N . TRP B 1 36 ? 3.916 16.078 26.234 1 95.94 36 TRP B N 1
ATOM 3087 C CA . TRP B 1 36 ? 4.637 17.328 26.469 1 95.94 36 TRP B CA 1
ATOM 3088 C C . TRP B 1 36 ? 5.008 17.484 27.938 1 95.94 36 TRP B C 1
ATOM 3090 O O . TRP B 1 36 ? 4.332 16.938 28.812 1 95.94 36 TRP B O 1
ATOM 3100 N N . ARG B 1 37 ? 6.133 18.266 28.219 1 92.69 37 ARG B N 1
ATOM 3101 C CA . ARG B 1 37 ? 6.527 18.625 29.578 1 92.69 37 ARG B CA 1
ATOM 3102 C C . ARG B 1 37 ? 5.805 19.875 30.047 1 92.69 37 ARG B C 1
ATOM 3104 O O . ARG B 1 37 ? 5.633 20.828 29.281 1 92.69 37 ARG B O 1
ATOM 3111 N N . PRO B 1 38 ? 5.367 19.875 31.156 1 92.19 38 PRO B N 1
ATOM 3112 C CA . PRO B 1 38 ? 4.711 21.094 31.656 1 92.19 38 PRO B CA 1
ATOM 3113 C C . PRO B 1 38 ? 5.645 22.297 31.672 1 92.19 38 PRO B C 1
ATOM 3115 O O . PRO B 1 38 ? 6.836 22.172 31.953 1 92.19 38 PRO B O 1
ATOM 3118 N N . ASP B 1 39 ? 5.152 23.453 31.422 1 90.88 39 ASP B N 1
ATOM 3119 C CA . ASP B 1 39 ? 5.809 24.75 31.5 1 90.88 39 ASP B CA 1
ATOM 3120 C C . ASP B 1 39 ? 7.07 24.797 30.641 1 90.88 39 ASP B C 1
ATOM 3122 O O . ASP B 1 39 ? 8.094 25.344 31.062 1 90.88 39 ASP B O 1
ATOM 3126 N N . ASN B 1 40 ? 7.07 24.094 29.594 1 94.25 40 ASN B N 1
ATOM 3127 C CA . ASN B 1 40 ? 8.18 24.109 28.641 1 94.25 40 ASN B CA 1
ATOM 3128 C C . ASN B 1 40 ? 7.828 24.891 27.375 1 94.25 40 ASN B C 1
ATOM 3130 O O . ASN B 1 40 ? 7.031 24.422 26.562 1 94.25 40 ASN B O 1
ATOM 3134 N N . LYS B 1 41 ? 8.477 25.969 27.188 1 92.69 41 LYS B N 1
ATOM 3135 C CA . LYS B 1 41 ? 8.164 26.906 26.109 1 92.69 41 LYS B CA 1
ATOM 3136 C C . LYS B 1 41 ? 8.422 26.266 24.734 1 92.69 41 LYS B C 1
ATOM 3138 O O . LYS B 1 41 ? 7.672 26.5 23.781 1 92.69 41 LYS B O 1
ATOM 3143 N N . ARG B 1 42 ? 9.422 25.516 24.656 1 90.94 42 ARG B N 1
ATOM 3144 C CA . ARG B 1 42 ? 9.75 24.859 23.406 1 90.94 42 ARG B CA 1
ATOM 3145 C C . ARG B 1 42 ? 8.656 23.859 23.016 1 90.94 42 ARG B C 1
ATOM 3147 O O . ARG B 1 42 ? 8.297 23.766 21.828 1 90.94 42 ARG B O 1
ATOM 3154 N N . ASP B 1 43 ? 8.148 23.172 24.016 1 93.62 43 ASP B N 1
ATOM 3155 C CA . ASP B 1 43 ? 7.09 22.203 23.766 1 93.62 43 ASP B CA 1
ATOM 3156 C C . ASP B 1 43 ? 5.797 22.891 23.344 1 93.62 43 ASP B C 1
ATOM 3158 O O . ASP B 1 43 ? 5.07 22.391 22.484 1 93.62 43 ASP B O 1
ATOM 3162 N N . ILE B 1 44 ? 5.578 24.047 23.891 1 94.19 44 ILE B N 1
ATOM 3163 C CA . ILE B 1 44 ? 4.387 24.812 23.547 1 94.19 44 ILE B CA 1
ATOM 3164 C C . ILE B 1 44 ? 4.469 25.25 22.094 1 94.19 44 ILE B C 1
ATOM 3166 O O . ILE B 1 44 ? 3.496 25.141 21.344 1 94.19 44 ILE B O 1
ATOM 3170 N N . VAL B 1 45 ? 5.59 25.719 21.688 1 91.25 45 VAL B N 1
ATOM 3171 C CA . VAL B 1 45 ? 5.801 26.172 20.328 1 91.25 45 VAL B CA 1
ATOM 3172 C C . VAL B 1 45 ? 5.668 25 19.359 1 91.25 45 VAL B C 1
ATOM 3174 O O . VAL B 1 45 ? 4.996 25.094 18.328 1 91.25 45 VAL B O 1
ATOM 3177 N N . ALA B 1 46 ? 6.273 23.906 19.75 1 91.31 46 ALA B N 1
ATOM 3178 C CA . ALA B 1 46 ? 6.191 22.703 18.922 1 91.31 46 ALA B CA 1
ATOM 3179 C C . ALA B 1 46 ? 4.746 22.234 18.781 1 91.31 46 ALA B C 1
ATOM 3181 O O . ALA B 1 46 ? 4.297 21.938 17.672 1 91.31 46 ALA B O 1
ATOM 3182 N N . HIS B 1 47 ? 4.074 22.266 19.875 1 95.38 47 HIS B N 1
ATOM 3183 C CA . HIS B 1 47 ? 2.674 21.859 19.891 1 95.38 47 HIS B CA 1
ATOM 3184 C C . HIS B 1 47 ? 1.828 22.734 18.969 1 95.38 47 HIS B C 1
ATOM 3186 O O . HIS B 1 47 ? 1.076 22.219 18.141 1 95.38 47 HIS B O 1
ATOM 3192 N N . ASN B 1 48 ? 1.972 24 19.125 1 93.75 48 ASN B N 1
ATOM 3193 C CA . ASN B 1 48 ? 1.192 24.922 18.312 1 93.75 48 ASN B CA 1
ATOM 3194 C C . ASN B 1 48 ? 1.463 24.75 16.828 1 93.75 48 ASN B C 1
ATOM 3196 O O . ASN B 1 48 ? 0.541 24.797 16.016 1 93.75 48 ASN B O 1
ATOM 3200 N N . ASN B 1 49 ? 2.637 24.5 16.531 1 91.12 49 ASN B N 1
ATOM 3201 C CA . ASN B 1 49 ? 3.037 24.328 15.148 1 91.12 49 ASN B CA 1
ATOM 3202 C C . ASN B 1 49 ? 2.418 23.062 14.539 1 91.12 49 ASN B C 1
ATOM 3204 O O . ASN B 1 49 ? 1.813 23.125 13.469 1 91.12 49 ASN B O 1
ATOM 3208 N N . VAL B 1 50 ? 2.477 22 15.242 1 94.12 50 VAL B N 1
ATOM 3209 C CA . VAL B 1 50 ? 2.084 20.719 14.633 1 94.12 50 VAL B CA 1
ATOM 3210 C C . VAL B 1 50 ? 0.564 20.578 14.672 1 94.12 50 VAL B C 1
ATOM 3212 O O . VAL B 1 50 ? -0.048 20.141 13.695 1 94.12 50 VAL B O 1
ATOM 3215 N N . VAL B 1 51 ? -0.072 21.016 15.727 1 97.44 51 VAL B N 1
ATOM 3216 C CA . VAL B 1 51 ? -1.506 20.797 15.906 1 97.44 51 VAL B CA 1
ATOM 3217 C C . VAL B 1 51 ? -2.283 21.766 15.016 1 97.44 51 VAL B C 1
ATOM 3219 O O . VAL B 1 51 ? -3.365 21.438 14.531 1 97.44 51 VAL B O 1
ATOM 3222 N N . SER B 1 52 ? -1.659 22.922 14.734 1 96.44 52 SER B N 1
ATOM 3223 C CA . SER B 1 52 ? -2.346 23.922 13.938 1 96.44 52 SER B CA 1
ATOM 3224 C C . SER B 1 52 ? -2.557 23.453 12.5 1 96.44 52 SER B C 1
ATOM 3226 O O . SER B 1 52 ? -3.4 23.984 11.781 1 96.44 52 SER B O 1
ATOM 3228 N N . LEU B 1 53 ? -1.854 22.484 12.055 1 97.38 53 LEU B N 1
ATOM 3229 C CA . LEU B 1 53 ? -1.999 21.938 10.703 1 97.38 53 LEU B CA 1
ATOM 3230 C C . LEU B 1 53 ? -3.428 21.469 10.461 1 97.38 53 LEU B C 1
ATOM 3232 O O . LEU B 1 53 ? -3.938 21.562 9.344 1 97.38 53 LEU B O 1
ATOM 3236 N N . SER B 1 54 ? -4.105 21 11.5 1 98.25 54 SER B N 1
ATOM 3237 C CA . SER B 1 54 ? -5.43 20.406 11.367 1 98.25 54 SER B CA 1
ATOM 3238 C C . SER B 1 54 ? -6.465 21.438 10.93 1 98.25 54 SER B C 1
ATOM 3240 O O . SER B 1 54 ? -7.426 21.109 10.234 1 98.25 54 SER B O 1
ATOM 3242 N N . LYS B 1 55 ? -6.297 22.703 11.281 1 98.12 55 LYS B N 1
ATOM 3243 C CA . LYS B 1 55 ? -7.289 23.703 10.906 1 98.12 55 LYS B CA 1
ATOM 3244 C C . LYS B 1 55 ? -7.277 23.953 9.398 1 98.12 55 LYS B C 1
ATOM 3246 O O . LYS B 1 55 ? -8.25 24.469 8.844 1 98.12 55 LYS B O 1
ATOM 3251 N N . PHE B 1 56 ? -6.152 23.625 8.789 1 98.19 56 PHE B N 1
ATOM 3252 C CA . PHE B 1 56 ? -6.047 23.766 7.34 1 98.19 56 PHE B CA 1
ATOM 3253 C C . PHE B 1 56 ? -6.621 22.531 6.641 1 98.19 56 PHE B C 1
ATOM 3255 O O . PHE B 1 56 ? -7.211 22.656 5.562 1 98.19 56 PHE B O 1
ATOM 3262 N N . PHE B 1 57 ? -6.48 21.344 7.207 1 98.5 57 PHE B N 1
ATOM 3263 C CA . PHE B 1 57 ? -6.969 20.109 6.613 1 98.5 57 PHE B CA 1
ATOM 3264 C C . PHE B 1 57 ? -8.477 19.984 6.773 1 98.5 57 PHE B C 1
ATOM 3266 O O . PHE B 1 57 ? -9.148 19.391 5.934 1 98.5 57 PHE B O 1
ATOM 3273 N N . TRP B 1 58 ? -9 20.531 7.867 1 98.56 58 TRP B N 1
ATOM 3274 C CA . TRP B 1 58 ? -10.43 20.422 8.164 1 98.56 58 TRP B CA 1
ATOM 3275 C C . TRP B 1 58 ? -11.016 21.781 8.492 1 98.56 58 TRP B C 1
ATOM 3277 O O . TRP B 1 58 ? -11.477 22.016 9.617 1 98.56 58 TRP B O 1
ATOM 3287 N N . PRO B 1 59 ? -11.125 22.609 7.508 1 98 59 PRO B N 1
ATOM 3288 C CA . PRO B 1 59 ? -11.523 24 7.742 1 98 59 PRO B CA 1
ATOM 3289 C C . PRO B 1 59 ? -13.008 24.141 8.102 1 98 59 PRO B C 1
ATOM 3291 O O . PRO B 1 59 ? -13.438 25.188 8.57 1 98 59 PRO B O 1
ATOM 3294 N N . THR B 1 60 ? -13.867 23.094 7.961 1 96.94 60 THR B N 1
ATOM 3295 C CA . THR B 1 60 ? -15.305 23.312 8.07 1 96.94 60 THR B CA 1
ATOM 3296 C C . THR B 1 60 ? -15.906 22.391 9.141 1 96.94 60 THR B C 1
ATOM 3298 O O . THR B 1 60 ? -17.125 22.328 9.289 1 96.94 60 THR B O 1
ATOM 3301 N N . VAL B 1 61 ? -15.109 21.641 9.805 1 98 61 VAL B N 1
ATOM 3302 C CA . VAL B 1 61 ? -15.656 20.672 10.75 1 98 61 VAL B CA 1
ATOM 3303 C C . VAL B 1 61 ? -15.906 21.344 12.094 1 98 61 VAL B C 1
ATOM 3305 O O . VAL B 1 61 ? -15.383 22.438 12.359 1 98 61 VAL B O 1
ATOM 3308 N N . ASP B 1 62 ? -16.688 20.719 12.93 1 97.69 62 ASP B N 1
ATOM 3309 C CA . ASP B 1 62 ? -16.984 21.25 14.25 1 97.69 62 ASP B CA 1
ATOM 3310 C C . ASP B 1 62 ? -15.844 21 15.219 1 97.69 62 ASP B C 1
ATOM 3312 O O . ASP B 1 62 ? -14.82 20.438 14.844 1 97.69 62 ASP B O 1
ATOM 3316 N N . PHE B 1 63 ? -15.945 21.438 16.422 1 98.31 63 PHE B N 1
ATOM 3317 C CA . PHE B 1 63 ? -14.906 21.438 17.438 1 98.31 63 PHE B CA 1
ATOM 3318 C C . PHE B 1 63 ? -14.422 20.031 17.719 1 98.31 63 PHE B C 1
ATOM 3320 O O . PHE B 1 63 ? -13.211 19.766 17.734 1 98.31 63 PHE B O 1
ATOM 3327 N N . GLU B 1 64 ? -15.328 19.109 17.938 1 97.75 64 GLU B N 1
ATOM 3328 C CA . GLU B 1 64 ? -14.969 17.734 18.312 1 97.75 64 GLU B CA 1
ATOM 3329 C C . GLU B 1 64 ? -14.109 17.078 17.219 1 97.75 64 GLU B C 1
ATOM 3331 O O . GLU B 1 64 ? -13.086 16.469 17.531 1 97.75 64 GLU B O 1
ATOM 3336 N N . ARG B 1 65 ? -14.539 17.266 16 1 98.31 65 ARG B N 1
ATOM 3337 C CA . ARG B 1 65 ? -13.82 16.703 14.867 1 98.31 65 ARG B CA 1
ATOM 3338 C C . ARG B 1 65 ? -12.477 17.391 14.664 1 98.31 65 ARG B C 1
ATOM 3340 O O . ARG B 1 65 ? -11.477 16.75 14.359 1 98.31 65 ARG B O 1
ATOM 3347 N N . LEU B 1 66 ? -12.477 18.641 14.859 1 98.75 66 LEU B N 1
ATOM 3348 C CA . LEU B 1 66 ? -11.234 19.391 14.727 1 98.75 66 LEU B CA 1
ATOM 3349 C C . LEU B 1 66 ? -10.219 18.953 15.781 1 98.75 66 LEU B C 1
ATOM 3351 O O . LEU B 1 66 ? -9.023 18.844 15.492 1 98.75 66 LEU B O 1
ATOM 3355 N N . VAL B 1 67 ? -10.68 18.734 16.984 1 98.56 67 VAL B N 1
ATOM 3356 C CA . VAL B 1 67 ? -9.828 18.219 18.062 1 98.56 67 VAL B CA 1
ATOM 3357 C C . VAL B 1 67 ? -9.219 16.891 17.656 1 98.56 67 VAL B C 1
ATOM 3359 O O . VAL B 1 67 ? -8.023 16.656 17.859 1 98.56 67 VAL B O 1
ATOM 3362 N N . MET B 1 68 ? -10.023 16.031 17.078 1 98.75 68 MET B N 1
ATOM 3363 C CA . MET B 1 68 ? -9.523 14.734 16.625 1 98.75 68 MET B CA 1
ATOM 3364 C C . MET B 1 68 ? -8.453 14.914 15.555 1 98.75 68 MET B C 1
ATOM 3366 O O . MET B 1 68 ? -7.461 14.18 15.539 1 98.75 68 MET B O 1
ATOM 3370 N N . GLY B 1 69 ? -8.672 15.891 14.68 1 98.75 69 GLY B N 1
ATOM 3371 C CA . GLY B 1 69 ? -7.629 16.219 13.727 1 98.75 69 GLY B CA 1
ATOM 3372 C C . GLY B 1 69 ? -6.34 16.672 14.391 1 98.75 69 GLY B C 1
ATOM 3373 O O . GLY B 1 69 ? -5.25 16.266 13.992 1 98.75 69 GLY B O 1
ATOM 3374 N N . GLY B 1 70 ? -6.484 17.5 15.391 1 98.62 70 GLY B N 1
ATOM 3375 C CA . GLY B 1 70 ? -5.336 17.953 16.156 1 98.62 70 GLY B CA 1
ATOM 3376 C C . GLY B 1 70 ? -4.617 16.812 16.875 1 98.62 70 GLY B C 1
ATOM 3377 O O . GLY B 1 70 ? -3.385 16.797 16.922 1 98.62 70 GLY B O 1
ATOM 3378 N N . GLU B 1 71 ? -5.371 15.914 17.422 1 98.69 71 GLU B N 1
ATOM 3379 C CA . GLU B 1 71 ? -4.805 14.742 18.078 1 98.69 71 GLU B CA 1
ATOM 3380 C C . GLU B 1 71 ? -4.031 13.875 17.094 1 98.69 71 GLU B C 1
ATOM 3382 O O . GLU B 1 71 ? -2.969 13.344 17.422 1 98.69 71 GLU B O 1
ATOM 3387 N N . LEU B 1 72 ? -4.582 13.711 15.883 1 98.81 72 LEU B N 1
ATOM 3388 C CA . LEU B 1 72 ? -3.889 12.961 14.844 1 98.81 72 LEU B CA 1
ATOM 3389 C C . LEU B 1 72 ? -2.537 13.586 14.523 1 98.81 72 LEU B C 1
ATOM 3391 O O . LEU B 1 72 ? -1.53 12.883 14.414 1 98.81 72 LEU B O 1
ATOM 3395 N N . MET B 1 73 ? -2.5 14.914 14.398 1 98.38 73 MET B N 1
ATOM 3396 C CA . MET B 1 73 ? -1.246 15.602 14.109 1 98.38 73 MET B CA 1
ATOM 3397 C C . MET B 1 73 ? -0.266 15.461 15.266 1 98.38 73 MET B C 1
ATOM 3399 O O . MET B 1 73 ? 0.925 15.227 15.055 1 98.38 73 MET B O 1
ATOM 3403 N N . LEU B 1 74 ? -0.811 15.609 16.438 1 98.19 74 LEU B N 1
ATOM 3404 C CA . LEU B 1 74 ? 0.027 15.438 17.609 1 98.19 74 LEU B CA 1
ATOM 3405 C C . LEU B 1 74 ? 0.67 14.055 17.625 1 98.19 74 LEU B C 1
ATOM 3407 O O . LEU B 1 74 ? 1.873 13.93 17.875 1 98.19 74 LEU B O 1
ATOM 3411 N N . TRP B 1 75 ? -0.142 13.062 17.375 1 98.38 75 TRP B N 1
ATOM 3412 C CA . TRP B 1 75 ? 0.343 11.688 17.344 1 98.38 75 TRP B CA 1
ATOM 3413 C C . TRP B 1 75 ? 1.393 11.492 16.25 1 98.38 75 TRP B C 1
ATOM 3415 O O . TRP B 1 75 ? 2.49 11 16.516 1 98.38 75 TRP B O 1
ATOM 3425 N N . PHE B 1 76 ? 1.111 11.945 14.992 1 96.81 76 PHE B N 1
ATOM 3426 C CA . PHE B 1 76 ? 2.018 11.812 13.859 1 96.81 76 PHE B CA 1
ATOM 3427 C C . PHE B 1 76 ? 3.402 12.352 14.203 1 96.81 76 PHE B C 1
ATOM 3429 O O . PHE B 1 76 ? 4.395 11.625 14.109 1 96.81 76 PHE B O 1
ATOM 3436 N N . PHE B 1 77 ? 3.416 13.57 14.594 1 94.12 77 PHE B N 1
ATOM 3437 C CA . PHE B 1 77 ? 4.68 14.289 14.719 1 94.12 77 PHE B CA 1
ATOM 3438 C C . PHE B 1 77 ? 5.48 13.781 15.906 1 94.12 77 PHE B C 1
ATOM 3440 O O . PHE B 1 77 ? 6.691 13.586 15.812 1 94.12 77 PHE B O 1
ATOM 3447 N N . THR B 1 78 ? 4.84 13.461 16.969 1 95.44 78 THR B N 1
ATOM 3448 C CA . THR B 1 78 ? 5.574 13.062 18.156 1 95.44 78 THR B CA 1
ATOM 3449 C C . THR B 1 78 ? 6.051 11.617 18.047 1 95.44 78 THR B C 1
ATOM 3451 O O . THR B 1 78 ? 7.137 11.273 18.516 1 95.44 78 THR B O 1
ATOM 3454 N N . PHE B 1 79 ? 5.254 10.781 17.391 1 96.25 79 PHE B N 1
ATOM 3455 C CA . PHE B 1 79 ? 5.652 9.391 17.188 1 96.25 79 PHE B CA 1
ATOM 3456 C C . PHE B 1 79 ? 6.805 9.305 16.203 1 96.25 79 PHE B C 1
ATOM 3458 O O . PHE B 1 79 ? 7.793 8.609 16.438 1 96.25 79 PHE B O 1
ATOM 3465 N N . ASP B 1 80 ? 6.672 10.039 15.117 1 92.56 80 ASP B N 1
ATOM 3466 C CA . ASP B 1 80 ? 7.699 10.055 14.086 1 92.56 80 ASP B CA 1
ATOM 3467 C C . ASP B 1 80 ? 9 10.656 14.617 1 92.56 80 ASP B C 1
ATOM 3469 O O . ASP B 1 80 ? 10.086 10.117 14.375 1 92.56 80 ASP B O 1
ATOM 3473 N N . ASP B 1 81 ? 8.914 11.766 15.312 1 86.94 81 ASP B N 1
ATOM 3474 C CA . ASP B 1 81 ? 10.094 12.414 15.875 1 86.94 81 ASP B CA 1
ATOM 3475 C C . ASP B 1 81 ? 10.82 11.492 16.844 1 86.94 81 ASP B C 1
ATOM 3477 O O . ASP B 1 81 ? 12.047 11.5 16.922 1 86.94 81 ASP B O 1
ATOM 3481 N N . ALA B 1 82 ? 10.062 10.75 17.578 1 88.19 82 ALA B N 1
ATOM 3482 C CA . ALA B 1 82 ? 10.672 9.82 18.531 1 88.19 82 ALA B CA 1
ATOM 3483 C C . ALA B 1 82 ? 11.5 8.766 17.797 1 88.19 82 ALA B C 1
ATOM 3485 O O . ALA B 1 82 ? 12.617 8.445 18.219 1 88.19 82 ALA B O 1
ATOM 3486 N N . LEU B 1 83 ? 11.016 8.305 16.719 1 90.12 83 LEU B N 1
ATOM 3487 C CA . LEU B 1 83 ? 11.695 7.258 15.961 1 90.12 83 LEU B CA 1
ATOM 3488 C C . LEU B 1 83 ? 12.867 7.832 15.172 1 90.12 83 LEU B C 1
ATOM 3490 O O . LEU B 1 83 ? 13.867 7.145 14.945 1 90.12 83 LEU B O 1
ATOM 3494 N N . ASP B 1 84 ? 12.844 9.07 14.883 1 82.62 84 ASP B N 1
ATOM 3495 C CA . ASP B 1 84 ? 13.883 9.734 14.102 1 82.62 84 ASP B CA 1
ATOM 3496 C C . ASP B 1 84 ? 14.984 10.289 15.008 1 82.62 84 ASP B C 1
ATOM 3498 O O . ASP B 1 84 ? 16.031 10.734 14.531 1 82.62 84 ASP B O 1
ATOM 3502 N N . SER B 1 85 ? 14.742 10.305 16.297 1 80.25 85 SER B N 1
ATOM 3503 C CA . SER B 1 85 ? 15.664 10.945 17.219 1 80.25 85 SER B CA 1
ATOM 3504 C C . SER B 1 85 ? 17.016 10.234 17.234 1 80.25 85 SER B C 1
ATOM 3506 O O . SER B 1 85 ? 18.016 10.797 17.703 1 80.25 85 SER B O 1
ATOM 3508 N N . GLY B 1 86 ? 17 9.008 16.766 1 79 86 GLY B N 1
ATOM 3509 C CA . GLY B 1 86 ? 18.266 8.273 16.719 1 79 86 GLY B CA 1
ATOM 3510 C C . GLY B 1 86 ? 18.641 7.648 18.047 1 79 86 GLY B C 1
ATOM 3511 O O . GLY B 1 86 ? 19.688 7.016 18.172 1 79 86 GLY B O 1
ATOM 3512 N N . ILE B 1 87 ? 17.75 7.793 18.953 1 84.5 87 ILE B N 1
ATOM 3513 C CA . ILE B 1 87 ? 18.094 7.316 20.297 1 84.5 87 ILE B CA 1
ATOM 3514 C C . ILE B 1 87 ? 17.812 5.82 20.391 1 84.5 87 ILE B C 1
ATOM 3516 O O . ILE B 1 87 ? 18.344 5.137 21.281 1 84.5 87 ILE B O 1
ATOM 3520 N N . TYR B 1 88 ? 17.078 5.293 19.484 1 90.06 88 TYR B N 1
ATOM 3521 C CA . TYR B 1 88 ? 16.719 3.879 19.531 1 90.06 88 TYR B CA 1
ATOM 3522 C C . TYR B 1 88 ? 17.5 3.08 18.5 1 90.06 88 TYR B C 1
ATOM 3524 O O . TYR B 1 88 ? 17.719 3.549 17.391 1 90.06 88 TYR B O 1
ATOM 3532 N N . ASP B 1 89 ? 17.922 1.95 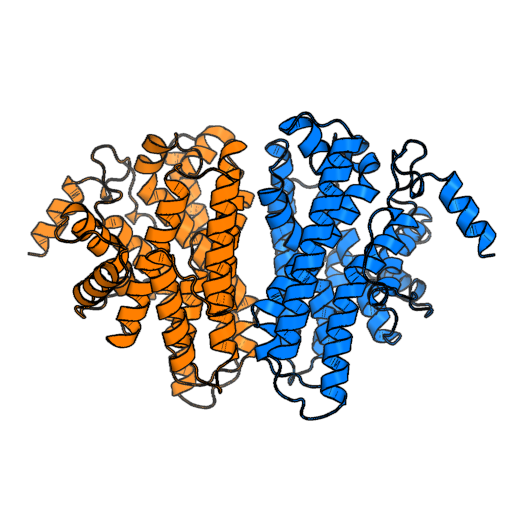18.953 1 89.75 89 ASP B N 1
ATOM 3533 C CA . ASP B 1 89 ? 18.5 1.032 17.969 1 89.75 89 ASP B CA 1
ATOM 3534 C C . ASP B 1 89 ? 17.391 0.334 17.172 1 89.75 89 ASP B C 1
ATOM 3536 O O . ASP B 1 89 ? 16.203 0.566 17.406 1 89.75 89 ASP B O 1
ATOM 3540 N N . ASP B 1 90 ? 17.75 -0.481 16.266 1 85.25 90 ASP B N 1
ATOM 3541 C CA . ASP B 1 90 ? 16.812 -1.127 15.352 1 85.25 90 ASP B CA 1
ATOM 3542 C C . ASP B 1 90 ? 15.82 -2.014 16.109 1 85.25 90 ASP B C 1
ATOM 3544 O O . ASP B 1 90 ? 14.633 -2.025 15.805 1 85.25 90 ASP B O 1
ATOM 3548 N N . THR B 1 91 ? 16.344 -2.709 17.031 1 89.88 91 THR B N 1
ATOM 3549 C CA . THR B 1 91 ? 15.508 -3.627 17.812 1 89.88 91 THR B CA 1
ATOM 3550 C C . THR B 1 91 ? 14.438 -2.863 18.578 1 89.88 91 THR B C 1
ATOM 3552 O O . THR B 1 91 ? 13.258 -3.225 18.547 1 89.88 91 THR B O 1
ATOM 3555 N N . LYS B 1 92 ? 14.836 -1.827 19.203 1 92.75 92 LYS B N 1
ATOM 3556 C CA . LYS B 1 92 ? 13.906 -1.021 19.984 1 92.75 92 LYS B CA 1
ATOM 3557 C C . LYS B 1 92 ? 12.914 -0.293 19.078 1 92.75 92 LYS B C 1
ATOM 3559 O O . LYS B 1 92 ? 11.734 -0.169 19.406 1 92.75 92 LYS B O 1
ATOM 3564 N N . SER B 1 93 ? 13.375 0.198 18 1 93.31 93 SER B N 1
ATOM 3565 C CA . SER B 1 93 ? 12.492 0.851 17.031 1 93.31 93 SER B CA 1
ATOM 3566 C C . SER B 1 93 ? 11.398 -0.095 16.562 1 93.31 93 SER B C 1
ATOM 3568 O O . SER B 1 93 ? 10.227 0.291 16.469 1 93.31 93 SER B O 1
ATOM 3570 N N . LEU B 1 94 ? 11.789 -1.311 16.328 1 91.69 94 LEU B N 1
ATOM 3571 C CA . LEU B 1 94 ? 10.828 -2.318 15.891 1 91.69 94 LEU B CA 1
ATOM 3572 C C . LEU B 1 94 ? 9.812 -2.613 17 1 91.69 94 LEU B C 1
ATOM 3574 O O . LEU B 1 94 ? 8.625 -2.799 16.719 1 91.69 94 LEU B O 1
ATOM 3578 N N . GLU B 1 95 ? 10.281 -2.645 18.125 1 93.31 95 GLU B N 1
ATOM 3579 C CA . GLU B 1 95 ? 9.391 -2.879 19.266 1 93.31 95 GLU B CA 1
ATOM 3580 C C . GLU B 1 95 ? 8.375 -1.754 19.406 1 93.31 95 GLU B C 1
ATOM 3582 O O . GLU B 1 95 ? 7.188 -2.01 19.625 1 93.31 95 GLU B O 1
ATOM 3587 N N . ILE B 1 96 ? 8.844 -0.525 19.281 1 94.62 96 ILE B N 1
ATOM 3588 C CA . ILE B 1 96 ? 7.984 0.649 19.422 1 94.62 96 ILE B CA 1
ATOM 3589 C C . ILE B 1 96 ? 6.918 0.634 18.328 1 94.62 96 ILE B C 1
ATOM 3591 O O . ILE B 1 96 ? 5.738 0.878 18.594 1 94.62 96 ILE B O 1
ATOM 3595 N N . VAL B 1 97 ? 7.332 0.294 17.156 1 95.5 97 VAL B N 1
ATOM 3596 C CA . VAL B 1 97 ? 6.418 0.226 16.016 1 95.5 97 VAL B CA 1
ATOM 3597 C C . VAL B 1 97 ? 5.391 -0.878 16.25 1 95.5 97 VAL B C 1
ATOM 3599 O O . VAL B 1 97 ? 4.191 -0.672 16.031 1 95.5 97 VAL B O 1
ATOM 3602 N N . ARG B 1 98 ? 5.812 -1.998 16.719 1 93.62 98 ARG B N 1
ATOM 3603 C CA . ARG B 1 98 ? 4.918 -3.119 17 1 93.62 98 ARG B CA 1
ATOM 3604 C C . ARG B 1 98 ? 3.9 -2.758 18.062 1 93.62 98 ARG B C 1
ATOM 3606 O O . ARG B 1 98 ? 2.717 -3.08 17.938 1 93.62 98 ARG B O 1
ATOM 3613 N N . ARG B 1 99 ? 4.34 -2.125 19.062 1 95.88 99 ARG B N 1
ATOM 3614 C CA . ARG B 1 99 ? 3.459 -1.728 20.156 1 95.88 99 ARG B CA 1
ATOM 3615 C C . ARG B 1 99 ? 2.398 -0.743 19.672 1 95.88 99 ARG B C 1
ATOM 3617 O O . ARG B 1 99 ? 1.228 -0.854 20.031 1 95.88 99 ARG B O 1
ATOM 3624 N N . MET B 1 100 ? 2.873 0.221 18.891 1 97.62 100 MET B N 1
ATOM 3625 C CA . MET B 1 100 ? 1.92 1.204 18.375 1 97.62 100 MET B CA 1
ATOM 3626 C C . MET B 1 100 ? 0.897 0.547 17.453 1 97.62 100 MET B C 1
ATOM 3628 O O . MET B 1 100 ? -0.286 0.891 17.5 1 97.62 100 MET B O 1
ATOM 3632 N N . SER B 1 101 ? 1.339 -0.389 16.641 1 96.12 101 SER B N 1
ATOM 3633 C CA . SER B 1 101 ? 0.416 -1.144 15.797 1 96.12 101 SER B CA 1
ATOM 3634 C C . SER B 1 101 ? -0.632 -1.867 16.625 1 96.12 101 SER B C 1
ATOM 3636 O O . SER B 1 101 ? -1.812 -1.894 16.281 1 96.12 101 SER B O 1
ATOM 3638 N N . ALA B 1 102 ? -0.233 -2.404 17.719 1 95.19 102 ALA B N 1
ATOM 3639 C CA . ALA B 1 102 ? -1.144 -3.111 18.625 1 95.19 102 ALA B CA 1
ATOM 3640 C C . ALA B 1 102 ? -2.166 -2.156 19.234 1 95.19 102 ALA B C 1
ATOM 3642 O O . ALA B 1 102 ? -3.326 -2.525 19.422 1 95.19 102 ALA B O 1
ATOM 3643 N N . VAL B 1 103 ? -1.721 -0.96 19.516 1 97.94 103 VAL B N 1
ATOM 3644 C CA . VAL B 1 103 ? -2.635 0.048 20.047 1 97.94 103 VAL B CA 1
ATOM 3645 C C . VAL B 1 103 ? -3.791 0.258 19.062 1 97.94 103 VAL B C 1
ATOM 3647 O O . VAL B 1 103 ? -4.957 0.254 19.469 1 97.94 103 VAL B O 1
ATOM 3650 N N . PHE B 1 104 ? -3.482 0.354 17.828 1 97.94 104 PHE B N 1
ATOM 3651 C CA . PHE B 1 104 ? -4.512 0.63 16.828 1 97.94 104 PHE B CA 1
ATOM 3652 C C . PHE B 1 104 ? -5.273 -0.641 16.469 1 97.94 104 PHE B C 1
ATOM 3654 O O . PHE B 1 104 ? -6.504 -0.628 16.375 1 97.94 104 PHE B O 1
ATOM 3661 N N . MET B 1 105 ? -4.656 -1.757 16.344 1 95.56 105 MET B N 1
ATOM 3662 C CA . MET B 1 105 ? -5.285 -2.99 15.875 1 95.56 105 MET B CA 1
ATOM 3663 C C . MET B 1 105 ? -6.145 -3.611 16.969 1 95.56 105 MET B C 1
ATOM 3665 O O . MET B 1 105 ? -7.273 -4.035 16.719 1 95.56 105 MET B O 1
ATOM 3669 N N . GLU B 1 106 ? -5.59 -3.604 18.219 1 93.88 106 GLU B N 1
ATOM 3670 C CA . GLU B 1 106 ? -6.215 -4.363 19.297 1 93.88 106 GLU B CA 1
ATOM 3671 C C . GLU B 1 106 ? -6.887 -3.441 20.297 1 93.88 106 GLU B C 1
ATOM 3673 O O . GLU B 1 106 ? -7.73 -3.879 21.094 1 93.88 106 GLU B O 1
ATOM 3678 N N . GLY B 1 107 ? -6.516 -2.23 20.359 1 95.25 107 GLY B N 1
ATOM 3679 C CA . GLY B 1 107 ? -7.035 -1.331 21.375 1 95.25 107 GLY B CA 1
ATOM 3680 C C . GLY B 1 107 ? -6.504 -1.634 22.766 1 95.25 107 GLY B C 1
ATOM 3681 O O . GLY B 1 107 ? -7.25 -1.581 23.75 1 95.25 107 GLY B O 1
ATOM 3682 N N . THR B 1 108 ? -5.23 -1.979 22.75 1 92.81 108 THR B N 1
ATOM 3683 C CA . THR B 1 108 ? -4.594 -2.301 24.031 1 92.81 108 THR B CA 1
ATOM 3684 C C . THR B 1 108 ? -3.463 -1.323 24.328 1 92.81 108 THR B C 1
ATOM 3686 O O . THR B 1 108 ? -2.729 -0.916 23.422 1 92.81 108 THR B O 1
ATOM 3689 N N . LEU B 1 109 ? -3.395 -0.971 25.594 1 94.94 109 LEU B N 1
ATOM 3690 C CA . LEU B 1 109 ? -2.326 -0.108 26.078 1 94.94 109 LEU B CA 1
ATOM 3691 C C . LEU B 1 109 ? -1.5 -0.817 27.156 1 94.94 109 LEU B C 1
ATOM 3693 O O . LEU B 1 109 ? -2.055 -1.385 28.094 1 94.94 109 LEU B O 1
ATOM 3697 N N . CYS B 1 110 ? -0.261 -0.812 27 1 94.44 110 CYS B N 1
ATOM 3698 C CA . CYS B 1 110 ? 0.611 -1.349 28.031 1 94.44 110 CYS B CA 1
ATOM 3699 C C . CYS B 1 110 ? 0.646 -0.426 29.25 1 94.44 110 CYS B C 1
ATOM 3701 O O . CYS B 1 110 ? 0.331 0.76 29.141 1 94.44 110 CYS B O 1
ATOM 3703 N N . ASP B 1 111 ? 1.078 -0.981 30.359 1 94.75 111 ASP B N 1
ATOM 3704 C CA . ASP B 1 111 ? 1.133 -0.221 31.609 1 94.75 111 ASP B CA 1
ATOM 3705 C C . ASP B 1 111 ? 2.127 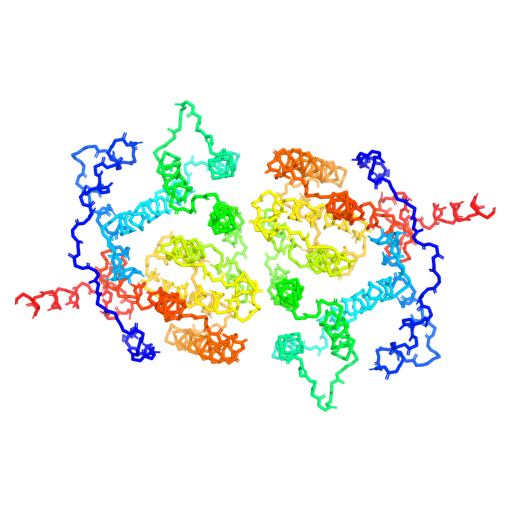0.934 31.5 1 94.75 111 ASP B C 1
ATOM 3707 O O . ASP B 1 111 ? 1.923 1.991 32.094 1 94.75 111 ASP B O 1
ATOM 3711 N N . ASP B 1 112 ? 3.123 0.723 30.766 1 96.44 112 ASP B N 1
ATOM 3712 C CA . ASP B 1 112 ? 4.164 1.737 30.625 1 96.44 112 ASP B CA 1
ATOM 3713 C C . ASP B 1 112 ? 4.047 2.475 29.297 1 96.44 112 ASP B C 1
ATOM 3715 O O . ASP B 1 112 ? 5.051 2.924 28.734 1 96.44 112 ASP B O 1
ATOM 3719 N N . ALA B 1 113 ? 2.887 2.643 28.828 1 97.06 113 ALA B N 1
ATOM 3720 C CA . ALA B 1 113 ? 2.646 3.252 27.516 1 97.06 113 ALA B CA 1
ATOM 3721 C C . ALA B 1 113 ? 3.221 4.664 27.469 1 97.06 113 ALA B C 1
ATOM 3723 O O . ALA B 1 113 ? 3.119 5.426 28.422 1 97.06 113 ALA B O 1
ATOM 3724 N N . SER B 1 114 ? 3.848 5.012 26.391 1 95.56 114 SER B N 1
ATOM 3725 C CA . SER B 1 114 ? 4.379 6.348 26.141 1 95.56 114 SER B CA 1
ATOM 3726 C C . SER B 1 114 ? 3.266 7.336 25.812 1 95.56 114 SER B C 1
ATOM 3728 O O . SER B 1 114 ? 2.115 6.941 25.609 1 95.56 114 SER B O 1
ATOM 3730 N N . GLY B 1 115 ? 3.555 8.586 25.766 1 96.44 115 GLY B N 1
ATOM 3731 C CA . GLY B 1 115 ? 2.607 9.625 25.422 1 96.44 115 GLY B CA 1
ATOM 3732 C C . GLY B 1 115 ? 1.94 9.406 24.078 1 96.44 115 GLY B C 1
ATOM 3733 O O . GLY B 1 115 ? 0.713 9.32 23.984 1 96.44 115 GLY B O 1
ATOM 3734 N N . PRO B 1 116 ? 2.736 9.219 23.047 1 96.81 116 PRO B N 1
ATOM 3735 C CA . PRO B 1 116 ? 2.166 8.977 21.719 1 96.81 116 PRO B CA 1
ATOM 3736 C C . PRO B 1 116 ? 1.253 7.754 21.672 1 96.81 116 PRO B C 1
ATOM 3738 O O . PRO B 1 116 ? 0.225 7.766 21 1 96.81 116 PRO B O 1
ATOM 3741 N N . GLU B 1 117 ? 1.577 6.695 22.406 1 97.81 117 GLU B N 1
ATOM 3742 C CA . GLU B 1 117 ? 0.712 5.52 22.469 1 97.81 117 GLU B CA 1
ATOM 3743 C C . GLU B 1 117 ? -0.648 5.867 23.062 1 97.81 117 GLU B C 1
ATOM 3745 O O . GLU B 1 117 ? -1.682 5.402 22.578 1 97.81 117 GLU B O 1
ATOM 3750 N N . LYS B 1 118 ? -0.63 6.691 24.078 1 98.25 118 LYS B N 1
ATOM 3751 C CA . LYS B 1 118 ? -1.871 7.102 24.734 1 98.25 118 LYS B CA 1
ATOM 3752 C C . LYS B 1 118 ? -2.715 7.973 23.797 1 98.25 118 LYS B C 1
ATOM 3754 O O . LYS B 1 118 ? -3.941 7.844 23.766 1 98.25 118 LYS B O 1
ATOM 3759 N N . VAL B 1 119 ? -2.072 8.867 23.078 1 98.31 119 VAL B N 1
ATOM 3760 C CA . VAL B 1 119 ? -2.789 9.703 22.125 1 98.31 119 VAL B CA 1
ATOM 3761 C C . VAL B 1 119 ? -3.432 8.828 21.047 1 98.31 119 VAL B C 1
ATOM 3763 O O . VAL B 1 119 ? -4.605 9.008 20.703 1 98.31 119 VAL B O 1
ATOM 3766 N N . GLY B 1 120 ? -2.627 7.879 20.516 1 98.25 120 GLY B N 1
ATOM 3767 C CA . GLY B 1 120 ? -3.16 6.953 19.531 1 98.25 120 GLY B CA 1
ATOM 3768 C C . GLY B 1 120 ? -4.348 6.156 20.047 1 98.25 120 GLY B C 1
ATOM 3769 O O . GLY B 1 120 ? -5.336 5.977 19.328 1 98.25 120 GLY B O 1
ATOM 3770 N N . TYR B 1 121 ? -4.266 5.734 21.234 1 98.38 121 TYR B N 1
ATOM 3771 C CA . TYR B 1 121 ? -5.34 4.977 21.875 1 98.38 121 TYR B CA 1
ATOM 3772 C C . TYR B 1 121 ? -6.609 5.816 21.984 1 98.38 121 TYR B C 1
ATOM 3774 O O . TYR B 1 121 ? -7.703 5.344 21.656 1 98.38 121 TYR B O 1
ATOM 3782 N N . ARG B 1 122 ? -6.465 7.008 22.422 1 97.69 122 ARG B N 1
ATOM 3783 C CA . ARG B 1 122 ? -7.602 7.91 22.547 1 97.69 122 ARG B CA 1
ATOM 3784 C C . ARG B 1 122 ? -8.266 8.156 21.203 1 97.69 122 ARG B C 1
ATOM 3786 O O . ARG B 1 122 ? -9.492 8.141 21.094 1 97.69 122 ARG B O 1
ATOM 3793 N N . LEU B 1 123 ? -7.449 8.43 20.234 1 98.25 123 LEU B N 1
ATOM 3794 C CA . LEU B 1 123 ? -7.965 8.656 18.891 1 98.25 123 LEU B CA 1
ATOM 3795 C C . LEU B 1 123 ? -8.734 7.434 18.391 1 98.25 123 LEU B C 1
ATOM 3797 O O . LEU B 1 123 ? -9.82 7.566 17.828 1 98.25 123 LEU B O 1
ATOM 3801 N N . ARG B 1 124 ? -8.172 6.25 18.594 1 98.31 124 ARG B N 1
ATOM 3802 C CA . ARG B 1 124 ? -8.844 5.008 18.234 1 98.31 124 ARG B CA 1
ATOM 3803 C C . ARG B 1 124 ? -10.211 4.91 18.906 1 98.31 124 ARG B C 1
ATOM 3805 O O . ARG B 1 124 ? -11.195 4.539 18.25 1 98.31 124 ARG B O 1
ATOM 3812 N N . GLN B 1 125 ? -10.266 5.219 20.188 1 97.94 125 GLN B N 1
ATOM 3813 C CA . GLN B 1 125 ? -11.508 5.121 20.953 1 97.94 125 GLN B CA 1
ATOM 3814 C C . GLN B 1 125 ? -12.555 6.098 20.422 1 97.94 125 GLN B C 1
ATOM 3816 O O . GLN B 1 125 ? -13.727 5.742 20.266 1 97.94 125 GLN B O 1
ATOM 3821 N N . LYS B 1 126 ? -12.133 7.258 20.156 1 98.25 126 LYS B N 1
ATOM 3822 C CA . LYS B 1 126 ? -13.055 8.266 19.641 1 98.25 126 LYS B CA 1
ATOM 3823 C C . LYS B 1 126 ? -13.594 7.855 18.266 1 98.25 126 LYS B C 1
ATOM 3825 O O . LYS B 1 126 ? -14.781 8.039 17.984 1 98.25 126 LYS B O 1
ATOM 3830 N N . CYS B 1 127 ? -12.711 7.328 17.438 1 98.06 127 CYS B N 1
ATOM 3831 C CA . CYS B 1 127 ? -13.133 6.867 16.125 1 98.06 127 CYS B CA 1
ATOM 3832 C C . CYS B 1 127 ? -14.133 5.719 16.234 1 98.06 127 CYS B C 1
ATOM 3834 O O . CYS B 1 127 ? -15.133 5.688 15.523 1 98.06 127 CYS B O 1
ATOM 3836 N N . LEU B 1 128 ? -13.812 4.805 17.172 1 97.06 128 LEU B N 1
ATOM 3837 C CA . LEU B 1 128 ? -14.719 3.688 17.406 1 97.06 128 LEU B CA 1
ATOM 3838 C C . LEU B 1 128 ? -16.094 4.184 17.844 1 97.06 128 LEU B C 1
ATOM 3840 O O . LEU B 1 128 ? -17.109 3.705 17.344 1 97.06 128 LEU B O 1
ATOM 3844 N N . GLU B 1 129 ? -16.109 5.105 18.719 1 96.94 129 GLU B N 1
ATOM 3845 C CA . GLU B 1 129 ? -17.359 5.664 19.234 1 96.94 129 GLU B CA 1
ATOM 3846 C C . GLU B 1 129 ? -18.125 6.395 18.141 1 96.94 129 GLU B C 1
ATOM 3848 O O . GLU B 1 129 ? -19.344 6.219 18.016 1 96.94 129 GLU B O 1
ATOM 3853 N N . MET B 1 130 ? -17.469 7.145 17.344 1 96.44 130 MET B N 1
ATOM 3854 C CA . MET B 1 130 ? -18.125 7.945 16.312 1 96.44 130 MET B CA 1
ATOM 3855 C C . MET B 1 130 ? -18.672 7.051 15.203 1 96.44 130 MET B C 1
ATOM 3857 O O . MET B 1 130 ? -19.734 7.328 14.648 1 96.44 130 MET B O 1
ATOM 3861 N N . CYS B 1 131 ? -17.953 6.043 14.82 1 94.75 131 CYS B N 1
ATOM 3862 C CA . CYS B 1 131 ? -18.391 5.129 13.766 1 94.75 131 CYS B CA 1
ATOM 3863 C C . CYS B 1 131 ? -19.531 4.246 14.258 1 94.75 131 CYS B C 1
ATOM 3865 O O . CYS B 1 131 ? -20.484 3.998 13.523 1 94.75 131 CYS B O 1
ATOM 3867 N N . GLY B 1 132 ? -19.453 3.781 15.57 1 91.25 132 GLY B N 1
ATOM 3868 C CA . GLY B 1 132 ? -20.422 2.836 16.094 1 91.25 132 GLY B CA 1
ATOM 3869 C C . GLY B 1 132 ? -20.391 1.492 15.398 1 91.25 132 GLY B C 1
ATOM 3870 O O . GLY B 1 132 ? -19.469 1.203 14.641 1 91.25 132 GLY B O 1
ATOM 3871 N N . LYS B 1 133 ? -21.422 0.707 15.547 1 84.88 133 LYS B N 1
ATOM 3872 C CA . LYS B 1 133 ? -21.484 -0.648 15.008 1 84.88 133 LYS B CA 1
ATOM 3873 C C . LYS B 1 133 ? -21.859 -0.633 13.523 1 84.88 133 LYS B C 1
ATOM 3875 O O . LYS B 1 133 ? -21.453 -1.516 12.766 1 84.88 133 LYS B O 1
ATOM 3880 N N . ARG B 1 134 ? -22.531 0.373 13.148 1 86.88 134 ARG B N 1
ATOM 3881 C CA . ARG B 1 134 ? -23.094 0.41 11.805 1 86.88 134 ARG B CA 1
ATOM 3882 C C . ARG B 1 134 ? -22.031 0.79 10.781 1 86.88 134 ARG B C 1
ATOM 3884 O O . ARG B 1 134 ? -22.172 0.495 9.594 1 86.88 134 ARG B O 1
ATOM 3891 N N . ARG B 1 135 ? -21 1.479 11.219 1 93.5 135 ARG B N 1
ATOM 3892 C CA . ARG B 1 135 ? -19.953 1.933 10.305 1 93.5 135 ARG B CA 1
ATOM 3893 C C . ARG B 1 135 ? -18.609 1.319 10.672 1 93.5 135 ARG B C 1
ATOM 3895 O O . ARG B 1 135 ? -17.594 2.021 10.727 1 93.5 135 ARG B O 1
ATOM 3902 N N . ARG B 1 136 ? -18.641 0.004 10.875 1 92.44 136 ARG B N 1
ATOM 3903 C CA . ARG B 1 136 ? -17.438 -0.745 11.234 1 92.44 136 ARG B CA 1
ATOM 3904 C C . ARG B 1 136 ? -16.406 -0.689 10.117 1 92.44 136 ARG B C 1
ATOM 3906 O O . ARG B 1 136 ? -15.203 -0.663 10.383 1 92.44 136 ARG B O 1
ATOM 3913 N N . ASP B 1 137 ? -16.844 -0.656 8.922 1 94.19 137 ASP B N 1
ATOM 3914 C CA . ASP B 1 137 ? -15.938 -0.584 7.777 1 94.19 137 ASP B CA 1
ATOM 3915 C C . ASP B 1 137 ? -15.141 0.719 7.793 1 94.19 137 ASP B C 1
ATOM 3917 O O . ASP B 1 137 ? -13.945 0.726 7.488 1 94.19 137 ASP B O 1
ATOM 3921 N N . THR B 1 138 ? -15.82 1.811 8.156 1 96.5 138 THR B N 1
ATOM 3922 C CA . THR B 1 138 ? -15.156 3.105 8.266 1 96.5 138 THR B CA 1
ATOM 3923 C C . THR B 1 138 ? -14.078 3.072 9.352 1 96.5 138 THR B C 1
ATOM 3925 O O . THR B 1 138 ? -12.953 3.506 9.125 1 96.5 138 THR B O 1
ATOM 3928 N N . PHE B 1 139 ? -14.453 2.512 10.477 1 96.88 139 PHE B N 1
ATOM 3929 C CA . PHE B 1 139 ? -13.5 2.352 11.57 1 96.88 139 PHE B CA 1
ATOM 3930 C C . PHE B 1 139 ? -12.312 1.51 11.133 1 96.88 139 PHE B C 1
ATOM 3932 O O . PHE B 1 139 ? -11.156 1.885 11.367 1 96.88 139 PHE B O 1
ATOM 3939 N N . ASN B 1 140 ? -12.57 0.423 10.461 1 96.75 140 ASN B N 1
ATOM 3940 C CA . ASN B 1 140 ? -11.523 -0.482 10 1 96.75 140 ASN B CA 1
ATOM 3941 C C . ASN B 1 140 ? -10.57 0.21 9.023 1 96.75 140 ASN B C 1
ATOM 3943 O O . ASN B 1 140 ? -9.352 0.033 9.102 1 96.75 140 ASN B O 1
ATOM 3947 N N . ARG B 1 141 ? -11.141 0.97 8.133 1 97.19 141 ARG B N 1
ATOM 3948 C CA . ARG B 1 141 ? -10.289 1.654 7.168 1 97.19 141 ARG B CA 1
ATOM 3949 C C . ARG B 1 141 ? -9.383 2.668 7.859 1 97.19 141 ARG B C 1
ATOM 3951 O O . ARG B 1 141 ? -8.219 2.824 7.488 1 97.19 141 ARG B O 1
ATOM 3958 N N . PHE B 1 142 ? -9.883 3.371 8.898 1 98.56 142 PHE B N 1
ATOM 3959 C CA . PHE B 1 142 ? -9.039 4.301 9.648 1 98.56 142 PHE B CA 1
ATOM 3960 C C . PHE B 1 142 ? -7.898 3.561 10.336 1 98.56 142 PHE B C 1
ATOM 3962 O O . PHE B 1 142 ? -6.73 3.932 10.188 1 98.56 142 PHE B O 1
ATOM 3969 N N . ILE B 1 143 ? -8.227 2.498 11 1 98.62 143 ILE B N 1
ATOM 3970 C CA . ILE B 1 143 ? -7.227 1.727 11.727 1 98.62 143 ILE B CA 1
ATOM 3971 C C . ILE B 1 143 ? -6.195 1.167 10.75 1 98.62 143 ILE B C 1
ATOM 3973 O O . ILE B 1 143 ? -4.988 1.258 10.984 1 98.62 143 ILE B O 1
ATOM 3977 N N . THR B 1 144 ? -6.668 0.656 9.664 1 98.06 144 THR B N 1
ATOM 3978 C CA . THR B 1 144 ? -5.785 0.063 8.672 1 98.06 144 THR B CA 1
ATOM 3979 C C . THR B 1 144 ? -4.816 1.104 8.117 1 98.06 144 THR B C 1
ATOM 3981 O O . THR B 1 144 ? -3.623 0.833 7.965 1 98.06 144 THR B O 1
ATOM 3984 N N . SER B 1 145 ? -5.32 2.287 7.836 1 98.31 145 SER B N 1
ATOM 3985 C CA . SER B 1 145 ? -4.457 3.334 7.297 1 98.31 145 SER B CA 1
ATOM 3986 C C . SER B 1 145 ? -3.408 3.764 8.312 1 98.31 145 SER B C 1
ATOM 3988 O O . SER B 1 145 ? -2.271 4.07 7.953 1 98.31 145 SER B O 1
ATOM 3990 N N . CYS B 1 146 ? -3.752 3.762 9.562 1 98.56 146 CYS B N 1
ATOM 3991 C CA . CYS B 1 146 ? -2.795 4.098 10.609 1 98.56 146 CYS B CA 1
ATOM 3992 C C . CYS B 1 146 ? -1.71 3.033 10.719 1 98.56 146 CYS B C 1
ATOM 3994 O O . CYS B 1 146 ? -0.522 3.355 10.781 1 98.56 146 CYS B O 1
ATOM 3996 N N . VAL B 1 147 ? -2.123 1.84 10.672 1 97.88 147 VAL B N 1
ATOM 3997 C CA . VAL B 1 147 ? -1.179 0.735 10.797 1 97.88 147 VAL B CA 1
ATOM 3998 C C . VAL B 1 147 ? -0.241 0.719 9.594 1 97.88 147 VAL B C 1
ATOM 4000 O O . VAL B 1 147 ? 0.962 0.492 9.734 1 97.88 147 VAL B O 1
ATOM 4003 N N . GLN B 1 148 ? -0.787 0.964 8.445 1 97.25 148 GLN B N 1
ATOM 4004 C CA . GLN B 1 148 ? 0.04 1.02 7.242 1 97.25 148 GLN B CA 1
ATOM 4005 C C . GLN B 1 148 ? 1.083 2.129 7.344 1 97.25 148 GLN B C 1
ATOM 4007 O O . GLN B 1 148 ? 2.227 1.952 6.918 1 97.25 148 GLN B O 1
ATOM 4012 N N . TRP B 1 149 ? 0.661 3.236 7.871 1 98.12 149 TRP B N 1
ATOM 4013 C CA . TRP B 1 149 ? 1.606 4.332 8.062 1 98.12 149 TRP B CA 1
ATOM 4014 C C . TRP B 1 149 ? 2.703 3.938 9.047 1 98.12 149 TRP B C 1
ATOM 4016 O O . TRP B 1 149 ? 3.889 4.145 8.781 1 98.12 149 TRP B O 1
ATOM 4026 N N . ILE B 1 150 ? 2.354 3.32 10.141 1 97.5 150 ILE B N 1
ATOM 4027 C CA . ILE B 1 150 ? 3.295 2.883 11.172 1 97.5 150 ILE B CA 1
ATOM 4028 C C . ILE B 1 150 ? 4.305 1.91 10.562 1 97.5 150 ILE B C 1
ATOM 4030 O O . ILE B 1 150 ? 5.512 2.066 10.75 1 97.5 150 ILE B O 1
ATOM 4034 N N . ASP B 1 151 ? 3.799 1.034 9.781 1 95.31 151 ASP B N 1
ATOM 4035 C CA . ASP B 1 151 ? 4.621 -0.021 9.195 1 95.31 151 ASP B CA 1
ATOM 4036 C C . ASP B 1 151 ? 5.578 0.546 8.156 1 95.31 151 ASP B C 1
ATOM 4038 O O . ASP B 1 151 ? 6.57 -0.096 7.801 1 95.31 151 ASP B O 1
ATOM 4042 N N . SER B 1 152 ? 5.309 1.686 7.648 1 95.88 152 SER B N 1
ATOM 4043 C CA . SER B 1 152 ? 6.105 2.26 6.57 1 95.88 152 SER B CA 1
ATOM 4044 C C . SER B 1 152 ? 7.324 2.994 7.113 1 95.88 152 SER B C 1
ATOM 4046 O O . SER B 1 152 ? 8.25 3.318 6.363 1 95.88 152 SER B O 1
ATOM 4048 N N . ILE B 1 153 ? 7.367 3.264 8.391 1 94.56 153 ILE B N 1
ATOM 4049 C CA . ILE B 1 153 ? 8.352 4.172 8.969 1 94.56 153 ILE B CA 1
ATOM 4050 C C . ILE B 1 153 ? 9.75 3.551 8.875 1 94.56 153 ILE B C 1
ATOM 4052 O O . ILE B 1 153 ? 10.672 4.16 8.336 1 94.56 153 ILE B O 1
ATOM 4056 N N . ILE B 1 154 ? 9.883 2.338 9.289 1 92.75 154 ILE B N 1
ATOM 4057 C CA . ILE B 1 154 ? 11.195 1.708 9.336 1 92.75 154 ILE B CA 1
ATOM 4058 C C . ILE B 1 154 ? 11.703 1.451 7.922 1 92.75 154 ILE B C 1
ATOM 4060 O O . ILE B 1 154 ? 12.82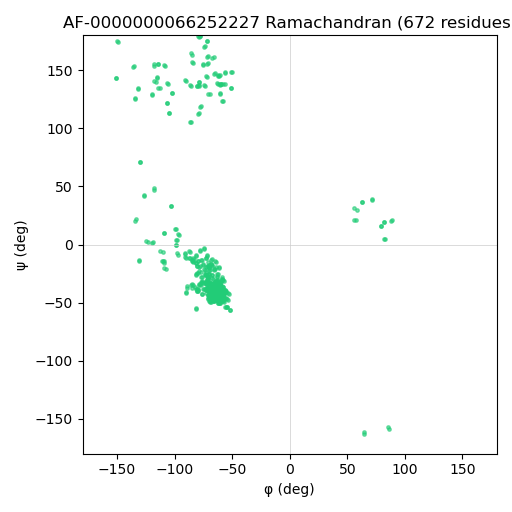8 1.822 7.578 1 92.75 154 ILE B O 1
ATOM 4064 N N . PRO B 1 155 ? 10.891 0.853 7.035 1 92.12 155 PRO B N 1
ATOM 4065 C CA . PRO B 1 155 ? 11.344 0.674 5.656 1 92.12 155 PRO B CA 1
ATOM 4066 C C . PRO B 1 155 ? 11.773 1.985 5 1 92.12 155 PRO B C 1
ATOM 4068 O O . PRO B 1 155 ? 12.789 2.025 4.297 1 92.12 155 PRO B O 1
ATOM 4071 N N . PHE B 1 156 ? 11.062 3.014 5.242 1 90.81 156 PHE B N 1
ATOM 4072 C CA . PHE B 1 156 ? 11.398 4.289 4.625 1 90.81 156 PHE B CA 1
ATOM 4073 C C . PHE B 1 156 ? 12.727 4.816 5.156 1 90.81 156 PHE B C 1
ATOM 4075 O O . PHE B 1 156 ? 13.523 5.379 4.402 1 90.81 156 PHE B O 1
ATOM 4082 N N . ASN B 1 157 ? 12.922 4.664 6.43 1 87.19 157 ASN B N 1
ATOM 4083 C CA . ASN B 1 157 ? 14.164 5.129 7.039 1 87.19 157 ASN B CA 1
ATOM 4084 C C . ASN B 1 157 ? 15.383 4.402 6.461 1 87.19 157 ASN B C 1
ATOM 4086 O O . ASN B 1 157 ? 16.5 4.922 6.512 1 87.19 157 ASN B O 1
ATOM 4090 N N . LYS B 1 158 ? 15.141 3.252 5.855 1 87.06 158 LYS B N 1
ATOM 4091 C CA . LYS B 1 158 ? 16.234 2.469 5.305 1 87.06 158 LYS B CA 1
ATOM 4092 C C . LYS B 1 158 ? 16.609 2.949 3.904 1 87.06 158 LYS B C 1
ATOM 4094 O O . LYS B 1 158 ? 17.672 2.592 3.377 1 87.06 158 LYS B O 1
ATOM 4099 N N . VAL B 1 159 ? 15.844 3.748 3.307 1 84.81 159 VAL B N 1
ATOM 4100 C CA . VAL B 1 159 ? 16.109 4.273 1.97 1 84.81 159 VAL B CA 1
ATOM 4101 C C . VAL B 1 159 ? 17.359 5.148 1.996 1 84.81 159 VAL B C 1
ATOM 4103 O O . VAL B 1 159 ? 18.125 5.18 1.028 1 84.81 159 VAL B O 1
ATOM 4106 N N . LYS B 1 160 ? 17.609 5.84 3.066 1 75.5 160 LYS B N 1
ATOM 4107 C CA . LYS B 1 160 ? 18.719 6.785 3.197 1 75.5 160 LYS B CA 1
ATOM 4108 C C . LYS B 1 160 ? 20.062 6.07 3.146 1 75.5 160 LYS B C 1
ATOM 4110 O O . LYS B 1 160 ? 21.078 6.676 2.814 1 75.5 160 LYS B O 1
ATOM 4115 N N . ASP B 1 161 ? 20.047 4.871 3.412 1 75.19 161 ASP B N 1
ATOM 4116 C CA . ASP B 1 161 ? 21.297 4.121 3.488 1 75.19 161 ASP B CA 1
ATOM 4117 C C . ASP B 1 161 ? 21.812 3.789 2.096 1 75.19 161 ASP B C 1
ATOM 4119 O O . ASP B 1 161 ? 23 3.49 1.931 1 75.19 161 ASP B O 1
ATOM 4123 N N . GLY B 1 162 ? 21.016 3.826 1.037 1 70.62 162 GLY B N 1
ATOM 4124 C CA . GLY B 1 162 ? 21.422 3.416 -0.298 1 70.62 162 GLY B CA 1
ATOM 4125 C C . GLY B 1 162 ? 21.781 4.586 -1.197 1 70.62 162 GLY B C 1
ATOM 4126 O O . GLY B 1 162 ? 21.938 4.418 -2.408 1 70.62 162 GLY B O 1
ATOM 4127 N N . GLY B 1 163 ? 21.969 5.789 -0.655 1 75.38 163 GLY B N 1
ATOM 4128 C CA . GLY B 1 163 ? 22.188 6.945 -1.504 1 75.38 163 GLY B CA 1
ATOM 4129 C C . GLY B 1 163 ? 20.906 7.613 -1.966 1 75.38 163 GLY B C 1
ATOM 4130 O O . GLY B 1 163 ? 19.859 7.449 -1.341 1 75.38 163 GLY B O 1
ATOM 4131 N N . SER B 1 164 ? 21.047 8.375 -3.082 1 81 164 SER B N 1
ATOM 4132 C CA . SER B 1 164 ? 19.875 9.094 -3.602 1 81 164 SER B CA 1
ATOM 4133 C C . SER B 1 164 ? 18.953 8.156 -4.379 1 81 164 SER B C 1
ATOM 4135 O O . SER B 1 164 ? 19.328 7.633 -5.43 1 81 164 SER B O 1
ATOM 4137 N N . PRO B 1 165 ? 17.828 7.953 -3.842 1 88.06 165 PRO B N 1
ATOM 4138 C CA . PRO B 1 165 ? 16.906 7.062 -4.559 1 88.06 165 PRO B CA 1
ATOM 4139 C C . PRO B 1 165 ? 16.344 7.695 -5.824 1 88.06 165 PRO B C 1
ATOM 4141 O O . PRO B 1 165 ? 16.328 8.922 -5.953 1 88.06 165 PRO B O 1
ATOM 4144 N N . HIS B 1 166 ? 15.93 6.824 -6.738 1 89.81 166 HIS B N 1
ATOM 4145 C CA . HIS B 1 166 ? 15.172 7.312 -7.883 1 89.81 166 HIS B CA 1
ATOM 4146 C C . HIS B 1 166 ? 13.82 7.867 -7.449 1 89.81 166 HIS B C 1
ATOM 4148 O O . HIS B 1 166 ? 13.203 7.359 -6.508 1 89.81 166 HIS B O 1
ATOM 4154 N N . ILE B 1 167 ? 13.344 8.875 -8.141 1 92.38 167 ILE B N 1
ATOM 4155 C CA . ILE B 1 167 ? 12.133 9.602 -7.781 1 92.38 167 ILE B CA 1
ATOM 4156 C C . ILE B 1 167 ? 10.93 8.664 -7.816 1 92.38 167 ILE B C 1
ATOM 4158 O O . ILE B 1 167 ? 10.008 8.805 -7.016 1 92.38 167 ILE B O 1
ATOM 4162 N N . GLU B 1 168 ? 10.945 7.629 -8.703 1 91.69 168 GLU B N 1
ATOM 4163 C CA . GLU B 1 168 ? 9.852 6.668 -8.805 1 91.69 168 GLU B CA 1
ATOM 4164 C C . GLU B 1 168 ? 9.734 5.824 -7.539 1 91.69 168 GLU B C 1
ATOM 4166 O O . GLU B 1 168 ? 8.641 5.625 -7.016 1 91.69 168 GLU B O 1
ATOM 4171 N N . LEU B 1 169 ? 10.906 5.387 -7.047 1 92.38 169 LEU B N 1
ATOM 4172 C CA . LEU B 1 169 ? 10.945 4.621 -5.805 1 92.38 169 LEU B CA 1
ATOM 4173 C C . LEU B 1 169 ? 10.57 5.496 -4.613 1 92.38 169 LEU B C 1
ATOM 4175 O O . LEU B 1 169 ? 9.758 5.098 -3.775 1 92.38 169 LEU B O 1
ATOM 4179 N N . TYR B 1 170 ? 11.133 6.676 -4.578 1 93.62 170 TYR B N 1
ATOM 4180 C CA . TYR B 1 170 ? 10.898 7.613 -3.486 1 93.62 170 TYR B CA 1
ATOM 4181 C C . TYR B 1 170 ? 9.414 7.949 -3.369 1 93.62 170 TYR B C 1
ATOM 4183 O O . TYR B 1 170 ? 8.828 7.848 -2.285 1 93.62 170 TYR B O 1
ATOM 4191 N N . SER B 1 171 ? 8.773 8.234 -4.484 1 94 171 SER B N 1
ATOM 4192 C CA . SER B 1 171 ? 7.363 8.609 -4.488 1 94 171 SER B CA 1
ATOM 4193 C C . SER B 1 171 ? 6.48 7.434 -4.078 1 94 171 SER B C 1
ATOM 4195 O O . SER B 1 171 ? 5.484 7.617 -3.373 1 94 171 SER B O 1
ATOM 4197 N N . PHE B 1 172 ? 6.836 6.285 -4.484 1 94.12 172 PHE B N 1
ATOM 4198 C CA . PHE B 1 172 ? 6.078 5.078 -4.176 1 94.12 172 PHE B CA 1
ATOM 4199 C C . PHE B 1 172 ? 6.07 4.809 -2.676 1 94.12 172 PHE B C 1
ATOM 4201 O O . PHE B 1 172 ? 5.051 4.395 -2.121 1 94.12 172 PHE B O 1
ATOM 4208 N N . LEU B 1 173 ? 7.191 5.078 -2.039 1 94 173 LEU B N 1
ATOM 4209 C CA . LEU B 1 173 ? 7.309 4.859 -0.602 1 94 173 LEU B CA 1
ATOM 4210 C C . LEU B 1 173 ? 6.676 6.008 0.177 1 94 173 LEU B C 1
ATOM 4212 O O . LEU B 1 173 ? 5.957 5.777 1.153 1 94 173 LEU B O 1
ATOM 4216 N N . ARG B 1 174 ? 6.848 7.121 -0.318 1 94.06 174 ARG B N 1
ATOM 4217 C CA . ARG B 1 174 ? 6.465 8.328 0.401 1 94.06 174 ARG B CA 1
ATOM 4218 C C . ARG B 1 174 ? 4.949 8.508 0.411 1 94.06 174 ARG B C 1
ATOM 4220 O O . ARG B 1 174 ? 4.395 9.102 1.337 1 94.06 174 ARG B O 1
ATOM 4227 N N . LYS B 1 175 ? 4.277 7.938 -0.604 1 95.44 175 LYS B N 1
ATOM 4228 C CA . LYS B 1 175 ? 2.834 8.148 -0.645 1 95.44 175 LYS B CA 1
ATOM 4229 C C . LYS B 1 175 ? 2.154 7.555 0.584 1 95.44 175 LYS B C 1
ATOM 4231 O O . LYS B 1 175 ? 1.09 8.016 0.998 1 95.44 175 LYS B O 1
ATOM 4236 N N . ILE B 1 176 ? 2.779 6.547 1.191 1 95.5 176 ILE B N 1
ATOM 4237 C CA . ILE B 1 176 ? 2.25 5.98 2.428 1 95.5 176 ILE B CA 1
ATOM 4238 C C . ILE B 1 176 ? 2.844 6.715 3.627 1 95.5 176 ILE B C 1
ATOM 4240 O O . ILE B 1 176 ? 2.117 7.117 4.535 1 95.5 176 ILE B O 1
ATOM 4244 N N . ASN B 1 177 ? 4.102 6.988 3.535 1 95.44 177 ASN B N 1
ATOM 4245 C CA . ASN B 1 177 ? 4.879 7.457 4.676 1 95.44 177 ASN B CA 1
ATOM 4246 C C . ASN B 1 177 ? 4.551 8.906 5.023 1 95.44 177 ASN B C 1
ATOM 4248 O O . ASN B 1 177 ? 4.758 9.336 6.16 1 95.44 177 ASN B O 1
ATOM 4252 N N . ILE B 1 178 ? 4.004 9.672 4.07 1 96.5 178 ILE B N 1
ATOM 4253 C CA . ILE B 1 178 ? 3.742 11.086 4.305 1 96.5 178 ILE B CA 1
ATOM 4254 C C . ILE B 1 178 ? 2.568 11.242 5.27 1 96.5 178 ILE B C 1
ATOM 4256 O O . ILE B 1 178 ? 2.338 12.328 5.805 1 96.5 178 ILE B O 1
ATOM 4260 N N . GLY B 1 179 ? 1.722 10.203 5.457 1 97.19 179 GLY B N 1
ATOM 4261 C CA . GLY B 1 179 ? 0.655 10.234 6.445 1 97.19 179 GLY B CA 1
ATOM 4262 C C . GLY B 1 179 ? -0.638 10.82 5.91 1 97.19 179 GLY B C 1
ATOM 4263 O O . GLY B 1 179 ? -1.506 11.234 6.68 1 97.19 179 GLY B O 1
ATOM 4264 N N . ALA B 1 180 ? -0.827 10.859 4.621 1 98.12 180 ALA B N 1
ATOM 4265 C CA . ALA B 1 180 ? -2.029 11.445 4.031 1 98.12 180 ALA B CA 1
ATOM 4266 C C . ALA B 1 180 ? -3.225 10.508 4.184 1 98.12 180 ALA B C 1
ATOM 4268 O O . ALA B 1 180 ? -4.355 10.961 4.379 1 98.12 180 ALA B O 1
ATOM 4269 N N . TYR B 1 181 ? -3.002 9.195 4.168 1 98.19 181 TYR B N 1
ATOM 4270 C CA . TYR B 1 181 ? -4.098 8.227 4.148 1 98.19 181 TYR B CA 1
ATOM 4271 C C . TYR B 1 181 ? -4.859 8.25 5.469 1 98.19 181 TYR B C 1
ATOM 4273 O O . TYR B 1 181 ? -6.09 8.297 5.48 1 98.19 181 TYR B O 1
ATOM 4281 N N . PRO B 1 182 ? -4.184 8.281 6.59 1 98.69 182 PRO B N 1
ATOM 4282 C CA . PRO B 1 182 ? -4.926 8.406 7.848 1 98.69 182 PRO B CA 1
ATOM 4283 C C . PRO B 1 182 ? -5.75 9.688 7.918 1 98.69 182 PRO B C 1
ATOM 4285 O O . PRO B 1 182 ? -6.824 9.703 8.523 1 98.69 182 PRO B O 1
ATOM 4288 N N . CYS B 1 183 ? -5.246 10.75 7.332 1 98.75 183 CYS B N 1
ATOM 4289 C CA . CYS B 1 183 ? -6.023 11.984 7.301 1 98.75 183 CYS B CA 1
ATOM 4290 C C . CYS B 1 183 ? -7.305 11.805 6.5 1 98.75 183 CYS B C 1
ATOM 4292 O O . CYS B 1 183 ? -8.375 12.25 6.922 1 98.75 183 CYS B O 1
ATOM 4294 N N . VAL B 1 184 ? -7.203 11.125 5.402 1 98.62 184 VAL B N 1
ATOM 4295 C CA . VAL B 1 184 ? -8.359 10.891 4.543 1 98.62 184 VAL B CA 1
ATOM 4296 C C . VAL B 1 184 ? -9.367 10.008 5.266 1 98.62 184 VAL B C 1
ATOM 4298 O O . VAL B 1 184 ? -10.562 10.312 5.301 1 98.62 184 VAL B O 1
ATOM 4301 N N . THR B 1 185 ? -8.914 8.906 5.852 1 98.5 185 THR B N 1
ATOM 4302 C CA . THR B 1 185 ? -9.828 7.957 6.48 1 98.5 185 THR B CA 1
ATOM 4303 C C . THR B 1 185 ? -10.414 8.539 7.762 1 98.5 185 THR B C 1
ATOM 4305 O O . THR B 1 185 ? -11.539 8.211 8.148 1 98.5 185 THR B O 1
ATOM 4308 N N . LEU B 1 186 ? -9.68 9.453 8.43 1 98.81 186 LEU B N 1
ATOM 4309 C CA . LEU B 1 186 ? -10.297 10.172 9.539 1 98.81 186 LEU B CA 1
ATOM 4310 C C . LEU B 1 186 ? -11.453 11.031 9.062 1 98.81 186 LEU B C 1
ATOM 4312 O O . LEU B 1 186 ? -12.484 11.125 9.734 1 98.81 186 LEU B O 1
ATOM 4316 N N . SER B 1 187 ? -11.297 11.656 7.93 1 98.69 187 SER B N 1
ATOM 4317 C CA . SER B 1 187 ? -12.383 12.445 7.355 1 98.69 187 SER B CA 1
ATOM 4318 C C . SER B 1 187 ? -13.602 11.578 7.062 1 98.69 187 SER B C 1
ATOM 4320 O O . SER B 1 187 ? -14.742 12.039 7.176 1 98.69 187 SER B O 1
ATOM 4322 N N . GLU B 1 188 ? -13.352 10.289 6.641 1 97.88 188 GLU B N 1
ATOM 4323 C CA . GLU B 1 188 ? -14.461 9.359 6.488 1 97.88 188 GLU B CA 1
ATOM 4324 C C . GLU B 1 188 ? -15.227 9.188 7.797 1 97.88 188 GLU B C 1
ATOM 4326 O O . GLU B 1 188 ? -16.453 9.078 7.801 1 97.88 188 GLU B O 1
ATOM 4331 N N . VAL B 1 189 ? -14.492 9.156 8.875 1 98 189 VAL B N 1
ATOM 4332 C CA . VAL B 1 189 ? -15.094 9.008 10.195 1 98 189 VAL B CA 1
ATOM 4333 C C . VAL B 1 189 ? -15.984 10.211 10.5 1 98 189 VAL B C 1
ATOM 4335 O O . VAL B 1 189 ? -17 10.086 11.18 1 98 189 VAL B O 1
ATOM 4338 N N . PHE B 1 190 ? -15.688 11.352 9.922 1 97.94 190 PHE B N 1
ATOM 4339 C CA . PHE B 1 190 ? -16.359 12.609 10.227 1 97.94 190 PHE B CA 1
ATOM 4340 C C . PHE B 1 190 ? -17.688 12.711 9.477 1 97.94 190 PHE B C 1
ATOM 4342 O O . PHE B 1 190 ? -18.516 13.562 9.789 1 97.94 190 PHE B O 1
ATOM 4349 N N . ILE B 1 191 ? -17.828 11.844 8.453 1 95 191 ILE B N 1
ATOM 4350 C CA . ILE B 1 191 ? -19.094 11.938 7.723 1 95 191 ILE B CA 1
ATOM 4351 C C . ILE B 1 191 ? -20.219 11.305 8.539 1 95 191 ILE B C 1
ATOM 4353 O O . ILE B 1 191 ? -19.984 10.359 9.305 1 95 191 ILE B O 1
ATOM 4357 N N . ASP B 1 192 ? -21.438 11.711 8.312 1 85.81 192 ASP B N 1
ATOM 4358 C CA . ASP B 1 192 ? -22.547 11.328 9.18 1 85.81 192 ASP B CA 1
ATOM 4359 C C . ASP B 1 192 ? -23.484 10.359 8.461 1 85.81 192 ASP B C 1
ATOM 4361 O O . ASP B 1 192 ? -24.344 9.742 9.094 1 85.81 192 ASP B O 1
ATOM 4365 N N . HIS B 1 193 ? -23.297 10.289 7.168 1 84.81 193 HIS B N 1
ATOM 4366 C CA . HIS B 1 193 ? -24.25 9.484 6.418 1 84.81 193 HIS B CA 1
ATOM 4367 C C . HIS B 1 193 ? -23.578 8.312 5.723 1 84.81 193 HIS B C 1
ATOM 4369 O O . HIS B 1 193 ? -22.375 8.367 5.441 1 84.81 193 HIS B O 1
ATOM 4375 N N . TYR B 1 194 ? -24.328 7.387 5.531 1 83.38 194 TYR B N 1
ATOM 4376 C CA . TYR B 1 194 ? -23.844 6.188 4.867 1 83.38 194 TYR B CA 1
ATOM 4377 C C . TYR B 1 194 ? -23.547 6.457 3.395 1 83.38 194 TYR B C 1
ATOM 4379 O O . TYR B 1 194 ? -24.344 7.082 2.701 1 83.38 194 TYR B O 1
ATOM 4387 N N . LEU B 1 195 ? -22.453 6.113 2.965 1 88.5 195 LEU B N 1
ATOM 4388 C CA . LEU B 1 195 ? -22.094 6.07 1.553 1 88.5 195 LEU B CA 1
ATOM 4389 C C . LEU B 1 195 ? -21.812 4.641 1.104 1 88.5 195 LEU B C 1
ATOM 4391 O O . LEU B 1 195 ? -21.328 3.822 1.889 1 88.5 195 LEU B O 1
ATOM 4395 N N . ASP B 1 196 ? -22.203 4.418 -0.099 1 88.44 196 ASP B N 1
ATOM 4396 C CA . ASP B 1 196 ? -21.969 3.088 -0.657 1 88.44 196 ASP B CA 1
ATOM 4397 C C . ASP B 1 196 ? -20.516 2.66 -0.483 1 88.44 196 ASP B C 1
ATOM 4399 O O . ASP B 1 196 ? -19.594 3.418 -0.801 1 88.44 196 ASP B O 1
ATOM 4403 N N . HIS B 1 197 ? -20.328 1.461 -0.067 1 86.56 197 HIS B N 1
ATOM 4404 C CA . HIS B 1 197 ? -19 0.958 0.27 1 86.56 197 HIS B CA 1
ATOM 4405 C C . HIS B 1 197 ? -18.125 0.852 -0.971 1 86.56 197 HIS B C 1
ATOM 4407 O O . HIS B 1 197 ? -16.891 0.875 -0.869 1 86.56 197 HIS B O 1
ATOM 4413 N N . SER B 1 198 ? -18.734 0.682 -2.125 1 90.31 198 SER B N 1
ATOM 4414 C CA . SER B 1 198 ? -17.969 0.507 -3.355 1 90.31 198 SER B CA 1
ATOM 4415 C C . SER B 1 198 ? -17.156 1.759 -3.686 1 90.31 198 SER B C 1
ATOM 4417 O O . SER B 1 198 ? -16.203 1.7 -4.461 1 90.31 198 SER B O 1
ATOM 4419 N N . ILE B 1 199 ? -17.5 2.844 -3.023 1 93.19 199 ILE B N 1
ATOM 4420 C CA . ILE B 1 199 ? -16.828 4.117 -3.27 1 93.19 199 ILE B CA 1
ATOM 4421 C C . ILE B 1 199 ? -15.383 4.047 -2.787 1 93.19 199 ILE B C 1
ATOM 4423 O O . ILE B 1 199 ? -14.461 4.457 -3.498 1 93.19 199 ILE B O 1
ATOM 4427 N N . TRP B 1 200 ? -15.203 3.424 -1.683 1 94.44 200 TRP B N 1
ATOM 4428 C CA . TRP B 1 200 ? -13.906 3.473 -1.012 1 94.44 200 TRP B CA 1
ATOM 4429 C C . TRP B 1 200 ? -12.93 2.486 -1.644 1 94.44 200 TRP B C 1
ATOM 4431 O O . TRP B 1 200 ? -11.719 2.602 -1.461 1 94.44 200 TRP B O 1
ATOM 4441 N N . SER B 1 201 ? -13.5 1.501 -2.398 1 94.12 201 SER B N 1
ATOM 4442 C CA . SER B 1 201 ? -12.656 0.519 -3.066 1 94.12 201 SER B CA 1
ATOM 4443 C C . SER B 1 201 ? -12.438 0.882 -4.531 1 94.12 201 SER B C 1
ATOM 4445 O O . SER B 1 201 ? -11.742 0.168 -5.254 1 94.12 201 SER B O 1
ATOM 4447 N N . SER B 1 202 ? -13.031 1.98 -4.973 1 95.44 202 SER B N 1
ATOM 4448 C CA . SER B 1 202 ? -12.883 2.404 -6.359 1 95.44 202 SER B CA 1
ATOM 4449 C C . SER B 1 202 ? -11.422 2.676 -6.707 1 95.44 202 SER B C 1
ATOM 4451 O O . SER B 1 202 ? -10.734 3.398 -5.984 1 95.44 202 SER B O 1
ATOM 4453 N N . PRO B 1 203 ? -10.953 2.088 -7.816 1 95.94 203 PRO B N 1
ATOM 4454 C CA . PRO B 1 203 ? -9.57 2.363 -8.211 1 95.94 203 PRO B CA 1
ATOM 4455 C C . PRO B 1 203 ? -9.305 3.85 -8.438 1 95.94 203 PRO B C 1
ATOM 4457 O O . PRO B 1 203 ? -8.195 4.324 -8.188 1 95.94 203 PRO B O 1
ATOM 4460 N N . ARG B 1 204 ? -10.328 4.562 -8.82 1 96.81 204 ARG B N 1
ATOM 4461 C CA . ARG B 1 204 ? -10.172 5.996 -9.031 1 96.81 204 ARG B CA 1
ATOM 4462 C C . ARG B 1 204 ? -10 6.727 -7.699 1 96.81 204 ARG B C 1
ATOM 4464 O O . ARG B 1 204 ? -9.172 7.633 -7.586 1 96.81 204 ARG B O 1
ATOM 4471 N N . TRP B 1 205 ? -10.805 6.344 -6.707 1 97.94 205 TRP B N 1
ATOM 4472 C CA . TRP B 1 205 ? -10.672 6.926 -5.379 1 97.94 205 TRP B CA 1
ATOM 4473 C C . TRP B 1 205 ? -9.273 6.672 -4.816 1 97.94 205 TRP B C 1
ATOM 4475 O O . TRP B 1 205 ? -8.625 7.59 -4.312 1 97.94 205 TRP B O 1
ATOM 4485 N N . VAL B 1 206 ? -8.812 5.473 -4.977 1 97.25 206 VAL B N 1
ATOM 4486 C CA . VAL B 1 206 ? -7.508 5.082 -4.465 1 97.25 206 VAL B CA 1
ATOM 4487 C C . VAL B 1 206 ? -6.414 5.863 -5.191 1 97.25 206 VAL B C 1
ATOM 4489 O O . VAL B 1 206 ? -5.504 6.402 -4.559 1 97.25 206 VAL B O 1
ATOM 4492 N N . LYS B 1 207 ? -6.543 5.984 -6.496 1 97.25 207 LYS B N 1
ATOM 4493 C CA . LYS B 1 207 ? -5.555 6.723 -7.281 1 97.25 207 LYS B CA 1
ATOM 4494 C C . LYS B 1 207 ? -5.543 8.203 -6.898 1 97.25 207 LYS B C 1
ATOM 4496 O O . LYS B 1 207 ? -4.48 8.82 -6.844 1 97.25 207 LYS B O 1
ATOM 4501 N N . MET B 1 208 ? -6.715 8.727 -6.691 1 98.19 208 MET B N 1
ATOM 4502 C CA . MET B 1 208 ? -6.805 10.117 -6.25 1 98.19 208 MET B CA 1
ATOM 4503 C C . MET B 1 208 ? -6.074 10.312 -4.922 1 98.19 208 MET B C 1
ATOM 4505 O O . MET B 1 208 ? -5.336 11.281 -4.754 1 98.19 208 MET B O 1
ATOM 4509 N N . ASN B 1 209 ? -6.242 9.391 -3.994 1 98.44 209 ASN B N 1
ATOM 4510 C CA . ASN B 1 209 ? -5.535 9.453 -2.721 1 98.44 209 ASN B CA 1
ATOM 4511 C C . ASN B 1 209 ? -4.023 9.391 -2.918 1 98.44 209 ASN B C 1
ATOM 4513 O O . ASN B 1 209 ? -3.273 10.117 -2.268 1 98.44 209 ASN B O 1
ATOM 4517 N N . GLU B 1 210 ? -3.604 8.539 -3.797 1 97.88 210 GLU B N 1
ATOM 4518 C CA . GLU B 1 210 ? -2.18 8.398 -4.09 1 97.88 210 GLU B CA 1
ATOM 4519 C C . GLU B 1 210 ? -1.604 9.688 -4.66 1 97.88 210 GLU B C 1
ATOM 4521 O O . GLU B 1 210 ? -0.532 10.133 -4.246 1 97.88 210 GLU B O 1
ATOM 4526 N N . ASN B 1 211 ? -2.332 10.234 -5.605 1 97.69 211 ASN B N 1
ATOM 4527 C CA . ASN B 1 211 ? -1.884 11.477 -6.223 1 97.69 211 ASN B CA 1
ATOM 4528 C C . ASN B 1 211 ? -1.721 12.586 -5.191 1 97.69 211 ASN B C 1
ATOM 4530 O O . ASN B 1 211 ? -0.712 13.297 -5.188 1 97.69 211 ASN B O 1
ATOM 4534 N N . ILE B 1 212 ? -2.656 12.656 -4.352 1 97.81 212 ILE B N 1
ATOM 4535 C CA . ILE B 1 212 ? -2.639 13.695 -3.33 1 97.81 212 ILE B CA 1
ATOM 4536 C C . ILE B 1 212 ? -1.446 13.484 -2.4 1 97.81 212 ILE B C 1
ATOM 4538 O O . ILE B 1 212 ? -0.715 14.43 -2.094 1 97.81 212 ILE B O 1
ATOM 4542 N N . ALA B 1 213 ? -1.279 12.305 -1.97 1 98.25 213 ALA B N 1
ATOM 4543 C CA . ALA B 1 213 ? -0.171 11.984 -1.071 1 98.25 213 ALA B CA 1
ATOM 4544 C C . ALA B 1 213 ? 1.169 12.344 -1.706 1 98.25 213 ALA B C 1
ATOM 4546 O O . ALA B 1 213 ? 2.045 12.906 -1.044 1 98.25 213 ALA B O 1
ATOM 4547 N N . ILE B 1 214 ? 1.303 12.078 -2.967 1 97.75 214 ILE B N 1
ATOM 4548 C CA . ILE B 1 214 ? 2.553 12.352 -3.668 1 97.75 214 ILE B CA 1
ATOM 4549 C C . ILE B 1 214 ? 2.756 13.859 -3.785 1 97.75 214 ILE B C 1
ATOM 4551 O O . ILE B 1 214 ? 3.85 14.367 -3.525 1 97.75 214 ILE B O 1
ATOM 4555 N N . VAL B 1 215 ? 1.728 14.562 -4.121 1 97.75 215 VAL B N 1
ATOM 4556 C CA . VAL B 1 215 ? 1.826 16.016 -4.27 1 97.75 215 VAL B CA 1
ATOM 4557 C C . VAL B 1 215 ? 2.154 16.641 -2.918 1 97.75 215 VAL B C 1
ATOM 4559 O O . VAL B 1 215 ? 3.025 17.516 -2.83 1 97.75 215 VAL B O 1
ATOM 4562 N N . VAL B 1 216 ? 1.472 16.203 -1.898 1 97.62 216 VAL B N 1
ATOM 4563 C CA . VAL B 1 216 ? 1.755 16.703 -0.555 1 97.62 216 VAL B CA 1
ATOM 4564 C C . VAL B 1 216 ? 3.223 16.453 -0.212 1 97.62 216 VAL B C 1
ATOM 4566 O O . VAL B 1 216 ? 3.895 17.328 0.339 1 97.62 216 VAL B O 1
ATOM 4569 N N . THR B 1 217 ? 3.729 15.328 -0.557 1 96.44 217 THR B N 1
ATOM 4570 C CA . THR B 1 217 ? 5.117 14.961 -0.315 1 96.44 217 THR B CA 1
ATOM 4571 C C . THR B 1 217 ? 6.062 15.914 -1.038 1 96.44 217 THR B C 1
ATOM 4573 O O . THR B 1 217 ? 7 16.438 -0.436 1 96.44 217 THR B O 1
ATOM 4576 N N . LEU B 1 218 ? 5.82 16.125 -2.27 1 96.06 218 LEU B N 1
ATOM 4577 C CA . LEU B 1 218 ? 6.715 16.938 -3.086 1 96.06 218 LEU B CA 1
ATOM 4578 C C . LEU B 1 218 ? 6.723 18.375 -2.605 1 96.06 218 LEU B C 1
ATOM 4580 O O . LEU B 1 218 ? 7.777 19.016 -2.564 1 96.06 218 LEU B O 1
ATOM 4584 N N . ILE B 1 219 ? 5.602 18.844 -2.191 1 95 219 ILE B N 1
ATOM 4585 C CA . ILE B 1 219 ? 5.52 20.203 -1.65 1 95 219 ILE B CA 1
ATOM 4586 C C . ILE B 1 219 ? 6.297 20.281 -0.337 1 95 219 ILE B C 1
ATOM 4588 O O . ILE B 1 219 ? 7.078 21.203 -0.124 1 95 219 ILE B O 1
ATOM 4592 N N . ASN B 1 220 ? 6.051 19.344 0.489 1 93.81 220 ASN B N 1
ATOM 4593 C CA . ASN B 1 220 ? 6.773 19.281 1.755 1 93.81 220 ASN B CA 1
ATOM 4594 C C . ASN B 1 220 ? 8.281 19.25 1.535 1 93.81 220 ASN B C 1
ATOM 4596 O O . ASN B 1 220 ? 9.039 19.891 2.279 1 93.81 220 ASN B O 1
ATOM 4600 N N . ASP B 1 221 ? 8.719 18.547 0.551 1 93.88 221 ASP B N 1
ATOM 4601 C CA . ASP B 1 221 ? 10.141 18.422 0.261 1 93.88 221 ASP B CA 1
ATOM 4602 C C . ASP B 1 221 ? 10.719 19.734 -0.256 1 93.88 221 ASP B C 1
ATOM 4604 O O . ASP B 1 221 ? 11.883 20.047 -0.001 1 93.88 221 ASP B O 1
ATOM 4608 N N . LEU B 1 222 ? 9.93 20.453 -0.966 1 94.06 222 LEU B N 1
ATOM 4609 C CA . LEU B 1 222 ? 10.375 21.766 -1.42 1 94.06 222 LEU B CA 1
ATOM 4610 C C . LEU B 1 222 ? 10.547 22.719 -0.241 1 94.06 222 LEU B C 1
ATOM 4612 O O . LEU B 1 222 ? 11.602 23.328 -0.083 1 94.06 222 LEU B O 1
ATOM 4616 N N . VAL B 1 223 ? 9.578 22.719 0.595 1 92.44 223 VAL B N 1
ATOM 4617 C CA . VAL B 1 223 ? 9.57 23.688 1.686 1 92.44 223 VAL B CA 1
ATOM 4618 C C . VAL B 1 223 ? 10.633 23.312 2.721 1 92.44 223 VAL B C 1
ATOM 4620 O O . VAL B 1 223 ? 11.211 24.188 3.369 1 92.44 223 VAL B O 1
ATOM 4623 N N . SER B 1 224 ? 10.906 22.094 2.836 1 91.12 224 SER B N 1
ATOM 4624 C CA . SER B 1 224 ? 11.82 21.609 3.873 1 91.12 224 SER B CA 1
ATOM 4625 C C . SER B 1 224 ? 13.227 21.438 3.324 1 91.12 224 SER B C 1
ATOM 4627 O O . SER B 1 224 ? 14.102 20.891 4.004 1 91.12 224 SER B O 1
ATOM 4629 N N . TYR B 1 225 ? 13.477 21.859 2.17 1 91.44 225 TYR B N 1
ATOM 4630 C CA . TYR B 1 225 ? 14.727 21.594 1.467 1 91.44 225 TYR B CA 1
ATOM 4631 C C . TYR B 1 225 ? 15.922 22.016 2.307 1 91.44 225 TYR B C 1
ATOM 4633 O O . TYR B 1 225 ? 16.844 21.234 2.543 1 91.44 225 TYR B O 1
ATOM 4641 N N . GLU B 1 226 ? 15.969 23.203 2.77 1 87.44 226 GLU B N 1
ATOM 4642 C CA . GLU B 1 226 ? 17.109 23.719 3.506 1 87.44 226 GLU B CA 1
ATOM 4643 C C . GLU B 1 226 ? 17.359 22.922 4.789 1 87.44 226 GLU B C 1
ATOM 4645 O O . GLU B 1 226 ? 18.484 22.578 5.113 1 87.44 226 GLU B O 1
ATOM 4650 N N . LYS B 1 227 ? 16.266 22.672 5.449 1 84.38 227 LYS B N 1
ATOM 4651 C CA . LYS B 1 227 ? 16.375 21.891 6.676 1 84.38 227 LYS B CA 1
ATOM 4652 C C . LYS B 1 227 ? 16.969 20.516 6.391 1 84.38 227 LYS B C 1
ATOM 4654 O O . LYS B 1 227 ? 17.859 20.047 7.117 1 84.38 227 LYS B O 1
ATOM 4659 N N . GLU B 1 228 ? 16.547 19.906 5.344 1 83.5 228 GLU B N 1
ATOM 4660 C CA . GLU B 1 228 ? 16.969 18.547 5.031 1 83.5 228 GLU B CA 1
ATOM 4661 C C . GLU B 1 228 ? 18.422 18.516 4.535 1 83.5 228 GLU B C 1
ATOM 4663 O O . GLU B 1 228 ? 19.156 17.562 4.812 1 83.5 228 GLU B O 1
ATOM 4668 N N . VAL B 1 229 ? 18.766 19.469 3.785 1 80.5 229 VAL B N 1
ATOM 4669 C CA . VAL B 1 229 ? 20.141 19.547 3.295 1 80.5 229 VAL B CA 1
ATOM 4670 C C . VAL B 1 229 ? 21.078 19.797 4.461 1 80.5 229 VAL B C 1
ATOM 4672 O O . VAL B 1 229 ? 22.156 19.188 4.539 1 80.5 229 VAL B O 1
ATOM 4675 N N . ASN B 1 230 ? 20.656 20.594 5.344 1 78 230 ASN B N 1
ATOM 4676 C CA . ASN B 1 230 ? 21.5 20.906 6.5 1 78 230 ASN B CA 1
ATOM 4677 C C . ASN B 1 230 ? 21.547 19.75 7.488 1 78 230 ASN B C 1
ATOM 4679 O O . ASN B 1 230 ? 22.609 19.438 8.039 1 78 230 ASN B O 1
ATOM 4683 N N . ASP B 1 231 ? 20.406 19.094 7.652 1 73.06 231 ASP B N 1
ATOM 4684 C CA . ASP B 1 231 ? 20.312 18.062 8.68 1 73.06 231 ASP B CA 1
ATOM 4685 C C . ASP B 1 231 ? 20.797 16.703 8.164 1 73.06 231 ASP B C 1
ATOM 4687 O O . ASP B 1 231 ? 21.391 15.93 8.914 1 73.06 231 ASP B O 1
ATOM 4691 N N . ASN B 1 232 ? 20.562 16.406 6.895 1 67.88 232 ASN B N 1
ATOM 4692 C CA . ASN B 1 232 ? 20.781 15.047 6.418 1 67.88 232 ASN B CA 1
ATOM 4693 C C . ASN B 1 232 ? 21.531 15.023 5.09 1 67.88 232 ASN B C 1
ATOM 4695 O O . ASN B 1 232 ? 21.344 14.109 4.285 1 67.88 232 ASN B O 1
ATOM 4699 N N . ALA B 1 233 ? 22.125 16.109 4.934 1 68.56 233 ALA B N 1
ATOM 4700 C CA . ALA B 1 233 ? 22.922 16.219 3.719 1 68.56 233 ALA B CA 1
ATOM 4701 C C . ALA B 1 233 ? 22.062 15.992 2.475 1 68.56 233 ALA B C 1
ATOM 4703 O O . ALA B 1 233 ? 22.531 15.391 1.5 1 68.56 233 ALA B O 1
ATOM 4704 N N . GLY B 1 234 ? 20.797 16.188 2.676 1 71.62 234 GLY B N 1
ATOM 4705 C CA . GLY B 1 234 ? 19.891 16.172 1.541 1 71.62 234 GLY B CA 1
ATOM 4706 C C . GLY B 1 234 ? 19.531 14.773 1.077 1 71.62 234 GLY B C 1
ATOM 4707 O O . GLY B 1 234 ? 18.938 14.602 0.005 1 71.62 234 GLY B O 1
ATOM 4708 N N . ALA B 1 235 ? 19.75 13.789 1.824 1 75.38 235 ALA B N 1
ATOM 4709 C CA . ALA B 1 235 ? 19.672 12.398 1.375 1 75.38 235 ALA B CA 1
ATOM 4710 C C . ALA B 1 235 ? 18.219 12 1.091 1 75.38 235 ALA B C 1
ATOM 4712 O O . ALA B 1 235 ? 17.969 11.031 0.369 1 75.38 235 ALA B O 1
ATOM 4713 N N . LEU B 1 236 ? 17.266 12.688 1.547 1 82.94 236 LEU B N 1
ATOM 4714 C CA . LEU B 1 236 ? 15.859 12.336 1.338 1 82.94 236 LEU B CA 1
ATOM 4715 C C . LEU B 1 236 ? 15.086 13.516 0.742 1 82.94 236 LEU B C 1
ATOM 4717 O O . LEU B 1 236 ? 13.961 13.797 1.156 1 82.94 236 LEU B O 1
ATOM 4721 N N . ASN B 1 237 ? 15.672 14.148 -0.173 1 91.5 237 ASN B N 1
ATOM 4722 C CA . ASN B 1 237 ? 15.016 15.258 -0.848 1 91.5 237 ASN B CA 1
ATOM 4723 C C . ASN B 1 237 ? 15.195 15.18 -2.361 1 91.5 237 ASN B C 1
ATOM 4725 O O . ASN B 1 237 ? 16.312 15.18 -2.861 1 91.5 237 ASN B O 1
ATOM 4729 N N . PRO B 1 238 ? 14.148 15.195 -3.078 1 92.5 238 PRO B N 1
ATOM 4730 C CA . PRO B 1 238 ? 14.219 14.992 -4.527 1 92.5 238 PRO B CA 1
ATOM 4731 C C . PRO B 1 238 ? 15.031 16.062 -5.238 1 92.5 238 PRO B C 1
ATOM 4733 O O . PRO B 1 238 ? 15.641 15.805 -6.277 1 92.5 238 PRO B O 1
ATOM 4736 N N . LEU B 1 239 ? 15.039 17.312 -4.738 1 92.38 239 LEU B N 1
ATOM 4737 C CA . LEU B 1 239 ? 15.883 18.344 -5.348 1 92.38 239 LEU B CA 1
ATOM 4738 C C . LEU B 1 239 ? 17.344 17.922 -5.352 1 92.38 239 LEU B C 1
ATOM 4740 O O . LEU B 1 239 ? 18.047 18.109 -6.344 1 92.38 239 LEU B O 1
ATOM 4744 N N . TYR B 1 240 ? 17.656 17.391 -4.27 1 88.44 240 TYR B N 1
ATOM 4745 C CA . TYR B 1 240 ? 19.031 16.922 -4.133 1 88.44 240 TYR B CA 1
ATOM 4746 C C . TYR B 1 240 ? 19.281 15.703 -5.02 1 88.44 240 TYR B C 1
ATOM 4748 O O . TYR B 1 240 ? 20.344 15.586 -5.645 1 88.44 240 TYR B O 1
ATOM 4756 N N . PHE B 1 241 ? 18.266 14.766 -5.102 1 89.44 241 PHE B N 1
ATOM 4757 C CA . PHE B 1 241 ? 18.375 13.586 -5.957 1 89.44 241 PHE B CA 1
ATOM 4758 C C . PHE B 1 241 ? 18.703 13.992 -7.391 1 89.44 241 PHE B C 1
ATOM 4760 O O . PHE B 1 241 ? 19.578 13.406 -8.023 1 89.44 241 PHE B O 1
ATOM 4767 N N . PHE B 1 242 ? 17.969 14.953 -7.848 1 91.75 242 PHE B N 1
ATOM 4768 C CA . PHE B 1 242 ? 18.094 15.383 -9.234 1 91.75 242 PHE B CA 1
ATOM 4769 C C . PHE B 1 242 ? 19.453 15.992 -9.5 1 91.75 242 PHE B C 1
ATOM 4771 O O . PHE B 1 242 ? 20.031 15.797 -10.578 1 91.75 242 PHE B O 1
ATOM 4778 N N . GLN B 1 243 ? 19.938 16.688 -8.555 1 89.81 243 GLN B N 1
ATOM 4779 C CA . GLN B 1 243 ? 21.266 17.281 -8.703 1 89.81 243 GLN B CA 1
ATOM 4780 C C . GLN B 1 243 ? 22.344 16.203 -8.781 1 89.81 243 GLN B C 1
ATOM 4782 O O . GLN B 1 243 ? 23.281 16.312 -9.578 1 89.81 243 GLN B O 1
ATOM 4787 N N . GLN B 1 244 ? 22.188 15.227 -8.031 1 86.12 244 GLN B N 1
ATOM 4788 C CA . GLN B 1 244 ? 23.203 14.18 -7.953 1 86.12 244 GLN B CA 1
ATOM 4789 C C . GLN B 1 244 ? 23.094 13.211 -9.133 1 86.12 244 GLN B C 1
ATOM 4791 O O . GLN B 1 244 ? 24.094 12.82 -9.719 1 86.12 244 GLN B O 1
ATOM 4796 N N . GLN B 1 245 ? 21.938 12.883 -9.523 1 86 245 GLN B N 1
ATOM 4797 C CA . GLN B 1 245 ? 21.719 11.828 -10.508 1 86 245 GLN B CA 1
ATOM 4798 C C . GLN B 1 245 ? 21.734 12.383 -11.93 1 86 245 GLN B C 1
ATOM 4800 O O . GLN B 1 245 ? 22.219 11.727 -12.852 1 86 245 GLN B O 1
ATOM 4805 N N . ARG B 1 246 ? 21.219 13.555 -12.07 1 88.25 246 ARG B N 1
ATOM 4806 C CA . ARG B 1 246 ? 21.047 14.102 -13.414 1 88.25 246 ARG B CA 1
ATOM 4807 C C . ARG B 1 246 ? 21.969 15.305 -13.641 1 88.25 246 ARG B C 1
ATOM 4809 O O . ARG B 1 246 ? 21.969 15.891 -14.719 1 88.25 246 ARG B O 1
ATOM 4816 N N . LYS B 1 247 ? 22.656 15.719 -12.633 1 91.38 247 LYS B N 1
ATOM 4817 C CA . LYS B 1 247 ? 23.594 16.844 -12.68 1 91.38 247 LYS B CA 1
ATOM 4818 C C . LYS B 1 247 ? 22.859 18.141 -13.016 1 91.38 247 LYS B C 1
ATOM 4820 O O . LYS B 1 247 ? 23.359 18.953 -13.789 1 91.38 247 LYS B O 1
ATOM 4825 N N . PHE B 1 248 ? 21.672 18.219 -12.484 1 92.12 248 PHE B N 1
ATOM 4826 C CA . PHE B 1 248 ? 20.922 19.469 -12.594 1 92.12 248 PHE B CA 1
ATOM 4827 C C . PHE B 1 248 ? 21.406 20.484 -11.586 1 92.12 248 PHE B C 1
ATOM 4829 O O . PHE B 1 248 ? 21.812 20.141 -10.477 1 92.12 248 PHE B O 1
ATOM 4836 N N . ASN B 1 249 ? 21.469 21.688 -12.031 1 94.31 249 ASN B N 1
ATOM 4837 C CA . ASN B 1 249 ? 21.578 22.719 -11.008 1 94.31 249 ASN B CA 1
ATOM 4838 C C . ASN B 1 249 ? 20.266 22.906 -10.242 1 94.31 249 ASN B C 1
ATOM 4840 O O . ASN B 1 249 ? 19.266 22.266 -10.57 1 94.31 249 ASN B O 1
ATOM 4844 N N . LEU B 1 250 ? 20.203 23.734 -9.203 1 93.31 250 LEU B N 1
ATOM 4845 C CA . LEU B 1 250 ? 19.078 23.875 -8.297 1 93.31 250 LEU B CA 1
ATOM 4846 C C . LEU B 1 250 ? 17.844 24.406 -9.031 1 93.31 250 LEU B C 1
ATOM 4848 O O . LEU B 1 250 ? 16.75 23.859 -8.914 1 93.31 250 LEU B O 1
ATOM 4852 N N . PRO B 1 251 ? 17.953 25.422 -9.906 1 95.19 251 PRO B N 1
ATOM 4853 C CA . PRO B 1 251 ? 16.781 25.922 -10.641 1 95.19 251 PRO B CA 1
ATOM 4854 C C . PRO B 1 251 ? 16.188 24.875 -11.57 1 95.19 251 PRO B C 1
ATOM 4856 O O . PRO B 1 251 ? 14.961 24.75 -11.672 1 95.19 251 PRO B O 1
ATOM 4859 N N . ASP B 1 252 ? 17.062 24.109 -12.164 1 96.12 252 ASP B N 1
ATOM 4860 C CA . ASP B 1 252 ? 16.578 23.062 -13.055 1 96.12 252 ASP B CA 1
ATOM 4861 C C . ASP B 1 252 ? 15.891 21.953 -12.266 1 96.12 252 ASP B C 1
ATOM 4863 O O . ASP B 1 252 ? 14.875 21.406 -12.711 1 96.12 252 ASP B O 1
ATOM 4867 N N . SER B 1 253 ? 16.438 21.625 -11.133 1 95.19 253 SER B N 1
ATOM 4868 C CA . SER B 1 253 ? 15.812 20.641 -10.258 1 95.19 253 SER B CA 1
ATOM 4869 C C . SER B 1 253 ? 14.438 21.094 -9.789 1 95.19 253 SER B C 1
ATOM 4871 O O . SER B 1 253 ? 13.492 20.312 -9.75 1 95.19 253 SER B O 1
ATOM 4873 N N . TYR B 1 254 ? 14.367 22.359 -9.477 1 96.19 254 TYR B N 1
ATOM 4874 C CA . TYR B 1 254 ? 13.109 22.953 -9.055 1 96.19 254 TYR B CA 1
ATOM 4875 C C . TYR B 1 254 ? 12.07 22.891 -10.172 1 96.19 254 TYR B C 1
ATOM 4877 O O . TYR B 1 254 ? 10.93 22.453 -9.938 1 96.19 254 TYR B O 1
ATOM 4885 N N . ASN B 1 255 ? 12.43 23.234 -11.336 1 96.19 255 ASN B N 1
ATOM 4886 C CA . ASN B 1 255 ? 11.516 23.203 -12.469 1 96.19 255 ASN B CA 1
ATOM 4887 C C . ASN B 1 255 ? 11.016 21.781 -12.734 1 96.19 255 ASN B C 1
ATOM 4889 O O . ASN B 1 255 ? 9.844 21.578 -13.062 1 96.19 255 ASN B O 1
ATOM 4893 N N . HIS B 1 256 ? 11.93 20.891 -12.594 1 95.44 256 HIS B N 1
ATOM 4894 C CA . HIS B 1 256 ? 11.547 19.484 -12.781 1 95.44 256 HIS B CA 1
ATOM 4895 C C . HIS B 1 256 ? 10.531 19.062 -11.734 1 95.44 256 HIS B C 1
ATOM 4897 O O . HIS B 1 256 ? 9.555 18.375 -12.055 1 95.44 256 HIS B O 1
ATOM 4903 N N . MET B 1 257 ? 10.742 19.453 -10.539 1 95.44 257 MET B N 1
ATOM 4904 C CA . MET B 1 257 ? 9.82 19.125 -9.453 1 95.44 257 MET B CA 1
ATOM 4905 C C . MET B 1 257 ? 8.461 19.781 -9.672 1 95.44 257 MET B C 1
ATOM 4907 O O . MET B 1 257 ? 7.426 19.156 -9.445 1 95.44 257 MET B O 1
ATOM 4911 N N . VAL B 1 258 ? 8.461 20.953 -10.094 1 96.44 258 VAL B N 1
ATOM 4912 C CA . VAL B 1 258 ? 7.223 21.672 -10.383 1 96.44 258 VAL B CA 1
ATOM 4913 C C . VAL B 1 258 ? 6.449 20.953 -11.477 1 96.44 258 VAL B C 1
ATOM 4915 O O . VAL B 1 258 ? 5.234 20.766 -11.375 1 96.44 258 VAL B O 1
ATOM 4918 N N . ASN B 1 259 ? 7.168 20.516 -12.492 1 95.88 259 ASN B N 1
ATOM 4919 C CA . ASN B 1 259 ? 6.539 19.766 -13.57 1 95.88 259 ASN B CA 1
ATOM 4920 C C . ASN B 1 259 ? 5.93 18.453 -13.062 1 95.88 259 ASN B C 1
ATOM 4922 O O . ASN B 1 259 ? 4.848 18.062 -13.5 1 95.88 259 ASN B O 1
ATOM 4926 N N . LEU B 1 260 ? 6.617 17.828 -12.172 1 95.62 260 LEU B N 1
ATOM 4927 C CA . LEU B 1 260 ? 6.117 16.594 -11.586 1 95.62 260 LEU B CA 1
ATOM 4928 C C . LEU B 1 260 ? 4.852 16.844 -10.773 1 95.62 260 LEU B C 1
ATOM 4930 O O . LEU B 1 260 ? 3.895 16.078 -10.859 1 95.62 260 LEU B O 1
ATOM 4934 N N . ILE B 1 261 ? 4.855 17.875 -9.992 1 97.19 261 ILE B N 1
ATOM 4935 C CA . ILE B 1 261 ? 3.688 18.234 -9.203 1 97.19 261 ILE B CA 1
ATOM 4936 C C . ILE B 1 261 ? 2.494 18.484 -10.125 1 97.19 261 ILE B C 1
ATOM 4938 O O . ILE B 1 261 ? 1.404 17.969 -9.891 1 97.19 261 ILE B O 1
ATOM 4942 N N . HIS B 1 262 ? 2.701 19.203 -11.172 1 97.06 262 HIS B N 1
ATOM 4943 C CA . HIS B 1 262 ? 1.626 19.516 -12.109 1 97.06 262 HIS B CA 1
ATOM 4944 C C . HIS B 1 262 ? 1.123 18.25 -12.797 1 97.06 262 HIS B C 1
ATOM 4946 O O . HIS B 1 262 ? -0.071 18.125 -13.078 1 97.06 262 HIS B O 1
ATOM 4952 N N . PHE B 1 263 ? 2.006 17.375 -13.039 1 95.62 263 PHE B N 1
ATOM 4953 C CA . PHE B 1 263 ? 1.619 16.109 -13.641 1 95.62 263 PHE B CA 1
ATOM 4954 C C . PHE B 1 263 ? 0.648 15.359 -12.734 1 95.62 263 PHE B C 1
ATOM 4956 O O . PHE B 1 263 ? -0.405 14.906 -13.18 1 95.62 263 PHE B O 1
ATOM 4963 N N . PHE B 1 264 ? 0.956 15.258 -11.5 1 96.69 264 PHE B N 1
ATOM 4964 C CA . PHE B 1 264 ? 0.115 14.508 -10.57 1 96.69 264 PHE B CA 1
ATOM 4965 C C . PHE B 1 264 ? -1.19 15.25 -10.312 1 96.69 264 PHE B C 1
ATOM 4967 O O . PHE B 1 264 ? -2.232 14.625 -10.102 1 96.69 264 PHE B O 1
ATOM 4974 N N . VAL B 1 265 ? -1.161 16.562 -10.328 1 97.62 265 VAL B N 1
ATOM 4975 C CA . VAL B 1 265 ? -2.387 17.344 -10.172 1 97.62 265 VAL B CA 1
ATOM 4976 C C . VAL B 1 265 ? -3.316 17.094 -11.359 1 97.62 265 VAL B C 1
ATOM 4978 O O . VAL B 1 265 ? -4.52 16.891 -11.18 1 97.62 265 VAL B O 1
ATOM 4981 N N . GLN B 1 266 ? -2.762 17.094 -12.531 1 97.19 266 GLN B N 1
ATOM 4982 C CA . GLN B 1 266 ? -3.564 16.828 -13.719 1 97.19 266 GLN B CA 1
ATOM 4983 C C . GLN B 1 266 ? -4.137 15.414 -13.688 1 97.19 266 GLN B C 1
ATOM 4985 O O . GLN B 1 266 ? -5.293 15.195 -14.055 1 97.19 266 GLN B O 1
ATOM 4990 N N . ASP B 1 267 ? -3.32 14.492 -13.32 1 96.31 267 ASP B N 1
ATOM 4991 C CA . ASP B 1 267 ? -3.791 13.117 -13.188 1 96.31 267 ASP B CA 1
ATOM 4992 C C . ASP B 1 267 ? -4.914 13.023 -12.156 1 96.31 267 ASP B C 1
ATOM 4994 O O . ASP B 1 267 ? -5.902 12.312 -12.367 1 96.31 267 ASP B O 1
ATOM 4998 N N . TYR B 1 268 ? -4.773 13.719 -11.023 1 98.06 268 TYR B N 1
ATOM 4999 C CA . TYR B 1 268 ? -5.824 13.781 -10.016 1 98.06 268 TYR B CA 1
ATOM 5000 C C . TYR B 1 268 ? -7.121 14.312 -10.617 1 98.06 268 TYR B C 1
ATOM 5002 O O . TYR B 1 268 ? -8.188 13.719 -10.422 1 98.06 268 TYR B O 1
ATOM 5010 N N . LEU B 1 269 ? -7.027 15.391 -11.305 1 98 269 LEU B N 1
ATOM 5011 C CA . LEU B 1 269 ? -8.211 16.031 -11.867 1 98 269 LEU B CA 1
ATOM 5012 C C . LEU B 1 269 ? -8.914 15.102 -12.844 1 98 269 LEU B C 1
ATOM 5014 O O . LEU B 1 269 ? -10.148 15.031 -12.859 1 98 269 LEU B O 1
ATOM 5018 N N . ALA B 1 270 ? -8.156 14.406 -13.648 1 96.56 270 ALA B N 1
ATOM 5019 C CA . ALA B 1 270 ? -8.734 13.445 -14.578 1 96.56 270 ALA B CA 1
ATOM 5020 C C . ALA B 1 270 ? -9.445 12.32 -13.836 1 96.56 270 ALA B C 1
ATOM 5022 O O . ALA B 1 270 ? -10.555 11.922 -14.211 1 96.56 270 ALA B O 1
ATOM 5023 N N . ASN B 1 271 ? -8.867 11.828 -12.805 1 97 271 ASN B N 1
ATOM 5024 C CA . ASN B 1 271 ? -9.469 10.773 -12 1 97 271 ASN B CA 1
ATOM 5025 C C . ASN B 1 271 ? -10.703 11.273 -11.25 1 97 271 ASN B C 1
ATOM 5027 O O . ASN B 1 271 ? -11.68 10.531 -11.086 1 97 271 ASN B O 1
ATOM 5031 N N . GLU B 1 272 ? -10.609 12.516 -10.75 1 97.62 272 GLU B N 1
ATOM 5032 C CA . GLU B 1 272 ? -11.75 13.094 -10.047 1 97.62 272 GLU B CA 1
ATOM 5033 C C . GLU B 1 272 ? -12.969 13.195 -10.961 1 97.62 272 GLU B C 1
ATOM 5035 O O . GLU B 1 272 ? -14.078 12.836 -10.57 1 97.62 272 GLU B O 1
ATOM 5040 N N . GLU B 1 273 ? -12.734 13.633 -12.164 1 96.62 273 GLU B N 1
ATOM 5041 C CA . GLU B 1 273 ? -13.812 13.719 -13.141 1 96.62 273 GLU B CA 1
ATOM 5042 C C . GLU B 1 273 ? -14.406 12.344 -13.43 1 96.62 273 GLU B C 1
ATOM 5044 O O . GLU B 1 273 ? -15.633 12.172 -13.406 1 96.62 273 GLU B O 1
ATOM 5049 N N . SER B 1 274 ? -13.547 11.359 -13.68 1 95 274 SER B N 1
ATOM 5050 C CA . SER B 1 274 ? -13.992 10 -13.969 1 95 274 SER B CA 1
ATOM 5051 C C . SER B 1 274 ? -14.703 9.383 -12.766 1 95 274 SER B C 1
ATOM 5053 O O . SER B 1 274 ? -15.664 8.625 -12.93 1 95 274 SER B O 1
ATOM 5055 N N . PHE B 1 275 ? -14.273 9.688 -11.602 1 96.69 275 PHE B N 1
ATOM 5056 C CA . PHE B 1 275 ? -14.859 9.195 -10.359 1 96.69 275 PHE B CA 1
ATOM 5057 C C . PHE B 1 275 ? -16.281 9.711 -10.195 1 96.69 275 PHE B C 1
ATOM 5059 O O . PHE B 1 275 ? -17.203 8.938 -9.945 1 96.69 275 PHE B O 1
ATOM 5066 N N . LEU B 1 276 ? -16.453 10.984 -10.406 1 95.75 276 LEU B N 1
ATOM 5067 C CA . LEU B 1 276 ? -17.766 11.594 -10.258 1 95.75 276 LEU B CA 1
ATOM 5068 C C . LEU B 1 276 ? -18.734 11.031 -11.289 1 95.75 276 LEU B C 1
ATOM 5070 O O . LEU B 1 276 ? -19.906 10.773 -10.969 1 95.75 276 LEU B O 1
ATOM 5074 N N . LYS B 1 277 ? -18.234 10.758 -12.477 1 93.12 277 LYS B N 1
ATOM 5075 C CA . LYS B 1 277 ? -19.078 10.195 -13.539 1 93.12 277 LYS B CA 1
ATOM 5076 C C . LYS B 1 277 ? -19.469 8.75 -13.219 1 93.12 277 LYS B C 1
ATOM 5078 O O . LYS B 1 277 ? -20.5 8.266 -13.68 1 93.12 277 LYS B O 1
ATOM 5083 N N . SER B 1 278 ? -18.656 8.078 -12.422 1 90.38 278 SER B N 1
ATOM 5084 C CA . SER B 1 278 ? -18.875 6.656 -12.156 1 90.38 278 SER B CA 1
ATOM 5085 C C . SER B 1 278 ? -19.828 6.457 -10.977 1 90.38 278 SER B C 1
ATOM 5087 O O . SER B 1 278 ? -20.297 5.344 -10.742 1 90.38 278 SER B O 1
ATOM 5089 N N . LEU B 1 279 ? -20.094 7.531 -10.258 1 91.62 279 LEU B N 1
ATOM 5090 C CA . LEU B 1 279 ? -20.922 7.402 -9.062 1 91.62 279 LEU B CA 1
ATOM 5091 C C . LEU B 1 279 ? -22.391 7.199 -9.445 1 91.62 279 LEU B C 1
ATOM 5093 O O . LEU B 1 279 ? -22.875 7.805 -10.406 1 91.62 279 LEU B O 1
ATOM 5097 N N . GLU B 1 280 ? -23.047 6.289 -8.75 1 86.19 280 GLU B N 1
ATOM 5098 C CA . GLU B 1 280 ? -24.5 6.141 -8.883 1 86.19 280 GLU B CA 1
ATOM 5099 C C . GLU B 1 280 ? -25.219 7.359 -8.328 1 86.19 280 GLU B C 1
ATOM 5101 O O . GLU B 1 280 ? -24.688 8.086 -7.496 1 86.19 280 GLU B O 1
ATOM 5106 N N . PRO B 1 281 ? -26.438 7.484 -8.758 1 87.88 281 PRO B N 1
ATOM 5107 C CA . PRO B 1 281 ? -27.203 8.594 -8.195 1 87.88 281 PRO B CA 1
ATOM 5108 C C . PRO B 1 281 ? -27.359 8.492 -6.68 1 87.88 281 PRO B C 1
ATOM 5110 O O . PRO B 1 281 ? -27.562 7.395 -6.148 1 87.88 281 PRO B O 1
ATOM 5113 N N . PHE B 1 282 ? -27.203 9.586 -6.102 1 88.44 282 PHE B N 1
ATOM 5114 C CA . PHE B 1 282 ? -27.328 9.617 -4.648 1 88.44 282 PHE B CA 1
ATOM 5115 C C . PHE B 1 282 ? -28.781 9.477 -4.223 1 88.44 282 PHE B C 1
ATOM 5117 O O . PHE B 1 282 ? -29.688 9.953 -4.906 1 88.44 282 PHE B O 1
ATOM 5124 N N . GLU B 1 283 ? -28.953 8.82 -3.154 1 87.31 283 GLU B N 1
ATOM 5125 C CA . GLU B 1 283 ? -30.297 8.641 -2.625 1 87.31 283 GLU B CA 1
ATOM 5126 C C . GLU B 1 283 ? -30.859 9.953 -2.072 1 87.31 283 GLU B C 1
ATOM 5128 O O . GLU B 1 283 ? -32.062 10.164 -2.061 1 87.31 283 GLU B O 1
ATOM 5133 N N . ASN B 1 284 ? -29.969 10.75 -1.483 1 88.88 284 ASN B N 1
ATOM 5134 C CA . ASN B 1 284 ? -30.375 12.039 -0.934 1 88.88 284 ASN B CA 1
ATOM 5135 C C . ASN B 1 284 ? -29.234 13.062 -1.009 1 88.88 284 ASN B C 1
ATOM 5137 O O . ASN B 1 284 ? -28.109 12.719 -1.372 1 88.88 284 ASN B O 1
ATOM 5141 N N . GLU B 1 285 ? -29.547 14.219 -0.651 1 91.38 285 GLU B N 1
ATOM 5142 C CA . GLU B 1 285 ? -28.625 15.344 -0.749 1 91.38 285 GLU B CA 1
ATOM 5143 C C . GLU B 1 285 ? -27.5 15.227 0.265 1 91.38 285 GLU B C 1
ATOM 5145 O O . GLU B 1 285 ? -26.391 15.703 0.021 1 91.38 285 GLU B O 1
ATOM 5150 N N . LYS B 1 286 ? -27.781 14.633 1.277 1 91.56 286 LYS B N 1
ATOM 5151 C CA . LYS B 1 286 ? -26.797 14.5 2.34 1 91.56 286 LYS B CA 1
ATOM 5152 C C . LYS B 1 286 ? -25.641 13.602 1.907 1 91.56 286 LYS B C 1
ATOM 5154 O O . LYS B 1 286 ? -24.484 13.867 2.236 1 91.56 286 LYS B O 1
ATOM 5159 N N . GLN B 1 287 ? -25.969 12.609 1.138 1 90.94 287 GLN B N 1
ATOM 5160 C CA . GLN B 1 287 ? -24.938 11.727 0.587 1 90.94 287 GLN B CA 1
ATOM 5161 C C . GLN B 1 287 ? -24.047 12.477 -0.393 1 90.94 287 GLN B C 1
ATOM 5163 O O . GLN B 1 287 ? -22.828 12.297 -0.387 1 90.94 287 GLN B O 1
ATOM 5168 N N . GLN B 1 288 ? -24.672 13.281 -1.101 1 93.19 288 GLN B N 1
ATOM 5169 C CA . GLN B 1 288 ? -23.922 14.094 -2.041 1 93.19 288 GLN B CA 1
ATOM 5170 C C . GLN B 1 288 ? -22.984 15.062 -1.308 1 93.19 288 GLN B C 1
ATOM 5172 O O . GLN B 1 288 ? -21.828 15.211 -1.681 1 93.19 288 GLN B O 1
ATOM 5177 N N . GLN B 1 289 ? -23.484 15.656 -0.298 1 95.12 289 GLN B N 1
ATOM 5178 C CA . GLN B 1 289 ? -22.688 16.578 0.504 1 95.12 289 GLN B CA 1
ATOM 5179 C C . GLN B 1 289 ? -21.5 15.867 1.128 1 95.12 289 GLN B C 1
ATOM 5181 O O . GLN B 1 289 ? -20.406 16.438 1.201 1 95.12 289 GLN B O 1
ATOM 5186 N N . ASP B 1 290 ? -21.672 14.656 1.511 1 95.5 290 ASP B N 1
ATOM 5187 C CA . ASP B 1 290 ? -20.609 13.883 2.129 1 95.5 290 ASP B CA 1
ATOM 5188 C C . ASP B 1 290 ? -19.5 13.578 1.121 1 95.5 290 ASP B C 1
ATOM 5190 O O . ASP B 1 290 ? -18.312 13.617 1.459 1 95.5 290 ASP B O 1
ATOM 5194 N N . ILE B 1 291 ? -19.891 13.289 -0.106 1 96.19 291 ILE B N 1
ATOM 5195 C CA . ILE B 1 291 ? -18.906 13 -1.141 1 96.19 291 ILE B CA 1
ATOM 5196 C C . ILE B 1 291 ? -18.109 14.258 -1.455 1 96.19 291 ILE B C 1
ATOM 5198 O O . ILE B 1 291 ? -16.875 14.211 -1.574 1 96.19 291 ILE B O 1
ATOM 5202 N N . TYR B 1 292 ? -18.75 15.375 -1.494 1 96 292 TYR B N 1
ATOM 5203 C CA . TYR B 1 292 ? -18.047 16.625 -1.785 1 96 292 TYR B CA 1
ATOM 5204 C C . TYR B 1 292 ? -17.188 17.047 -0.608 1 96 292 TYR B C 1
ATOM 5206 O O . TYR B 1 292 ? -16.109 17.625 -0.797 1 96 292 TYR B O 1
ATOM 5214 N N . PHE B 1 293 ? -17.641 16.734 0.578 1 97.44 293 PHE B N 1
ATOM 5215 C CA . PHE B 1 293 ? -16.812 16.938 1.757 1 97.44 293 PHE B CA 1
ATOM 5216 C C . PHE B 1 293 ? -15.5 16.172 1.642 1 97.44 293 PHE B C 1
ATOM 5218 O O . PHE B 1 293 ? -14.43 16.703 1.931 1 97.44 293 PHE B O 1
ATOM 5225 N N . MET B 1 294 ? -15.602 14.945 1.161 1 97.88 294 MET B N 1
ATOM 5226 C CA . MET B 1 294 ? -14.43 14.094 1.006 1 97.88 294 MET B CA 1
ATOM 5227 C C . MET B 1 294 ? -13.516 14.625 -0.094 1 97.88 294 MET B C 1
ATOM 5229 O O . MET B 1 294 ? -12.289 14.641 0.06 1 97.88 294 MET B O 1
ATOM 5233 N N . LEU B 1 295 ? -14.117 15.047 -1.169 1 97.94 295 LEU B N 1
ATOM 5234 C CA . LEU B 1 295 ? -13.328 15.594 -2.273 1 97.94 295 LEU B CA 1
ATOM 5235 C C . LEU B 1 295 ? -12.633 16.891 -1.861 1 97.94 295 LEU B C 1
ATOM 5237 O O . LEU B 1 295 ? -11.453 17.078 -2.158 1 97.94 295 LEU B O 1
ATOM 5241 N N . ASP B 1 296 ? -13.312 17.719 -1.162 1 97.88 296 ASP B N 1
ATOM 5242 C CA . ASP B 1 296 ? -12.727 18.953 -0.641 1 97.88 296 ASP B CA 1
ATOM 5243 C C . ASP B 1 296 ? -11.547 18.656 0.28 1 97.88 296 ASP B C 1
ATOM 5245 O O . ASP B 1 296 ? -10.523 19.344 0.232 1 97.88 296 ASP B O 1
ATOM 5249 N N . HIS B 1 297 ? -11.727 17.688 1.088 1 98.25 297 HIS B N 1
ATOM 5250 C CA . HIS B 1 297 ? -10.648 17.328 1.999 1 98.25 297 HIS B CA 1
ATOM 5251 C C . HIS B 1 297 ? -9.383 16.953 1.234 1 98.25 297 HIS B C 1
ATOM 5253 O O . HIS B 1 297 ? -8.273 17.312 1.644 1 98.25 297 HIS B O 1
ATOM 5259 N N . LEU B 1 298 ? -9.547 16.172 0.163 1 98.38 298 LEU B N 1
ATOM 5260 C CA . LEU B 1 298 ? -8.383 15.828 -0.655 1 98.38 298 LEU B CA 1
ATOM 5261 C C . LEU B 1 298 ? -7.691 17.078 -1.168 1 98.38 298 LEU B C 1
ATOM 5263 O O . LEU B 1 298 ? -6.461 17.172 -1.141 1 98.38 298 LEU B O 1
ATOM 5267 N N . HIS B 1 299 ? -8.492 18.047 -1.545 1 98.44 299 HIS B N 1
ATOM 5268 C CA . HIS B 1 299 ? -7.949 19.312 -1.998 1 98.44 299 HIS B CA 1
ATOM 5269 C C . HIS B 1 299 ? -7.223 20.047 -0.868 1 98.44 299 HIS B C 1
ATOM 5271 O O . HIS B 1 299 ? -6.113 20.547 -1.058 1 98.44 299 HIS B O 1
ATOM 5277 N N . PHE B 1 300 ? -7.758 20 0.255 1 98.31 300 PHE B N 1
ATOM 5278 C CA . PHE B 1 300 ? -7.234 20.734 1.398 1 98.31 300 PHE B CA 1
ATOM 5279 C C . PHE B 1 300 ? -5.953 20.094 1.916 1 98.31 300 PHE B C 1
ATOM 5281 O O . PHE B 1 300 ? -5.105 20.766 2.504 1 98.31 300 PHE B O 1
ATOM 5288 N N . LEU B 1 301 ? -5.805 18.828 1.687 1 98.25 301 LEU B N 1
ATOM 5289 C CA . LEU B 1 301 ? -4.543 18.203 2.068 1 98.25 301 LEU B CA 1
ATOM 5290 C C . LEU B 1 301 ? -3.377 18.828 1.312 1 98.25 301 LEU B C 1
ATOM 5292 O O . LEU B 1 301 ? -2.293 19 1.872 1 98.25 301 LEU B O 1
ATOM 5296 N N . ILE B 1 302 ? -3.639 19.219 0.087 1 97.19 302 ILE B N 1
ATOM 5297 C CA . ILE B 1 302 ? -2.592 19.828 -0.718 1 97.19 302 ILE B CA 1
ATOM 5298 C C . ILE B 1 302 ? -2.461 21.312 -0.35 1 97.19 302 ILE B C 1
ATOM 5300 O O . ILE B 1 302 ? -1.402 21.75 0.107 1 97.19 302 ILE B O 1
ATOM 5304 N N . SER B 1 303 ? -3.551 22.031 -0.437 1 96.38 303 SER B N 1
ATOM 5305 C CA . SER B 1 303 ? -3.512 23.469 -0.216 1 96.38 303 SER B CA 1
ATOM 5306 C C . SER B 1 303 ? -3.229 23.797 1.246 1 96.38 303 SER B C 1
ATOM 5308 O O . SER B 1 303 ? -2.533 24.766 1.546 1 96.38 303 SER B O 1
ATOM 5310 N N . GLY B 1 304 ? -3.801 23 2.109 1 96.25 304 GLY B N 1
ATOM 5311 C CA . GLY B 1 304 ? -3.561 23.203 3.529 1 96.25 304 GLY B CA 1
ATOM 5312 C C . GLY B 1 304 ? -2.123 22.938 3.934 1 96.25 304 GLY B C 1
ATOM 5313 O O . GLY B 1 304 ? -1.541 23.703 4.711 1 96.25 304 GLY B O 1
ATOM 5314 N N . SER B 1 305 ? -1.582 21.859 3.434 1 95.12 305 SER B N 1
ATOM 5315 C CA . SER B 1 305 ? -0.181 21.547 3.705 1 95.12 305 SER B CA 1
ATOM 5316 C C . SER B 1 305 ? 0.731 22.672 3.234 1 95.12 305 SER B C 1
ATOM 5318 O O . SER B 1 305 ? 1.658 23.062 3.945 1 95.12 305 SER B O 1
ATOM 5320 N N . ARG B 1 306 ? 0.471 23.141 2.088 1 93.81 306 ARG B N 1
ATOM 5321 C CA . ARG B 1 306 ? 1.27 24.234 1.538 1 93.81 306 ARG B CA 1
ATOM 5322 C C . ARG B 1 306 ? 1.157 25.484 2.402 1 93.81 306 ARG B C 1
ATOM 5324 O O . ARG B 1 306 ? 2.17 26.078 2.779 1 93.81 306 ARG B O 1
ATOM 5331 N N . MET B 1 307 ? -0.058 25.859 2.693 1 93.19 307 MET B N 1
ATOM 5332 C CA . MET B 1 307 ? -0.296 27.062 3.477 1 93.19 307 MET B CA 1
ATOM 5333 C C . MET B 1 307 ? 0.353 26.953 4.852 1 93.19 307 MET B C 1
ATOM 5335 O O . MET B 1 307 ? 1.029 27.891 5.297 1 93.19 307 MET B O 1
ATOM 5339 N N . TRP B 1 308 ? 0.157 25.875 5.449 1 94.19 308 TRP B N 1
ATOM 5340 C CA . TRP B 1 308 ? 0.744 25.641 6.766 1 94.19 308 TRP B CA 1
ATOM 5341 C C . TRP B 1 308 ? 2.268 25.656 6.691 1 94.19 308 TRP B C 1
ATOM 5343 O O . TRP B 1 308 ? 2.924 26.312 7.512 1 94.19 308 TRP B O 1
ATOM 5353 N N . SER B 1 309 ? 2.863 25 5.73 1 90.31 309 SER B N 1
ATOM 5354 C CA . SER B 1 309 ? 4.312 24.859 5.609 1 90.31 309 SER B CA 1
ATOM 5355 C C . SER B 1 309 ? 4.977 26.219 5.367 1 90.31 309 SER B C 1
ATOM 5357 O O . SER B 1 309 ? 6.105 26.438 5.805 1 90.31 309 SER B O 1
ATOM 5359 N N . MET B 1 310 ? 4.316 27.047 4.738 1 87.75 310 MET B N 1
ATOM 5360 C CA . MET B 1 310 ? 4.875 28.359 4.395 1 87.75 310 MET B CA 1
ATOM 5361 C C . MET B 1 310 ? 4.82 29.312 5.586 1 87.75 310 MET B C 1
ATOM 5363 O O . MET B 1 310 ? 5.484 30.344 5.59 1 87.75 310 MET B O 1
ATOM 5367 N N . GLN B 1 311 ? 4.062 28.938 6.559 1 85.25 311 GLN B N 1
ATOM 5368 C CA . GLN B 1 311 ? 3.9 29.844 7.695 1 85.25 311 GLN B CA 1
ATOM 5369 C C . GLN B 1 311 ? 4.578 29.281 8.945 1 85.25 311 GLN B C 1
ATOM 5371 O O . GLN B 1 311 ? 4.812 30.016 9.906 1 85.25 311 GLN B O 1
ATOM 5376 N N . THR B 1 312 ? 4.906 28.062 8.891 1 85.75 312 THR B N 1
ATOM 5377 C CA . THR B 1 312 ? 5.473 27.438 10.078 1 85.75 312 THR B CA 1
ATOM 5378 C C . THR B 1 312 ? 6.945 27.812 10.234 1 85.75 312 THR B C 1
ATOM 5380 O O . THR B 1 312 ? 7.703 27.781 9.258 1 85.75 312 THR B O 1
ATOM 5383 N N . PRO B 1 313 ? 7.406 28.141 11.406 1 84.69 313 PRO B N 1
ATOM 5384 C CA . PRO B 1 313 ? 8.828 28.438 11.625 1 84.69 313 PRO B CA 1
ATOM 5385 C C . PRO B 1 313 ? 9.719 27.203 11.461 1 84.69 313 PRO B C 1
ATOM 5387 O O . PRO B 1 313 ? 10.938 27.344 11.32 1 84.69 313 PRO B O 1
ATOM 5390 N N . ARG B 1 314 ? 9.125 26.125 11.414 1 82.12 314 ARG B N 1
ATOM 5391 C CA . ARG B 1 314 ? 9.836 24.859 11.305 1 82.12 314 ARG B CA 1
ATOM 5392 C C . ARG B 1 314 ? 10.711 24.812 10.055 1 82.12 314 ARG B C 1
ATOM 5394 O O . ARG B 1 314 ? 11.789 24.219 10.055 1 82.12 314 ARG B O 1
ATOM 5401 N N . TYR B 1 315 ? 10.344 25.5 9 1 87.44 315 TYR B N 1
ATOM 5402 C CA . TYR B 1 315 ? 11.023 25.344 7.715 1 87.44 315 TYR B CA 1
ATOM 5403 C C . TYR B 1 315 ? 11.641 26.672 7.262 1 87.44 315 TYR B C 1
ATOM 5405 O O . TYR B 1 315 ? 12.297 26.734 6.227 1 87.44 315 TYR B O 1
ATOM 5413 N N . CYS B 1 316 ? 11.508 27.656 8.047 1 85.62 316 CYS B N 1
ATOM 5414 C CA . CYS B 1 316 ? 12.016 28.969 7.68 1 85.62 316 CYS B CA 1
ATOM 5415 C C . CYS B 1 316 ? 13.516 29.062 7.93 1 85.62 316 CYS B C 1
ATOM 5417 O O . CYS B 1 316 ? 14.016 28.578 8.945 1 85.62 316 CYS B O 1
ATOM 5419 N N . SER B 1 317 ? 14.156 29.656 6.914 1 86.38 317 SER B N 1
ATOM 5420 C CA . SER B 1 317 ? 15.594 29.875 7.008 1 86.38 317 SER B CA 1
ATOM 5421 C C . SER B 1 317 ? 16.031 31.094 6.215 1 86.38 317 SER B C 1
ATOM 5423 O O . SER B 1 317 ? 15.547 31.328 5.102 1 86.38 317 SER B O 1
ATOM 5425 N N . PRO B 1 318 ? 16.984 31.781 6.781 1 86.81 318 PRO B N 1
ATOM 5426 C CA . PRO B 1 318 ? 17.453 32.969 6.059 1 86.81 318 PRO B CA 1
ATOM 5427 C C . PRO B 1 318 ? 18.188 32.625 4.766 1 86.81 318 PRO B C 1
ATOM 5429 O O . PRO B 1 318 ? 18.359 33.469 3.891 1 86.81 318 PRO B O 1
ATOM 5432 N N . THR B 1 319 ? 18.609 31.391 4.609 1 88.19 319 THR B N 1
ATOM 5433 C CA . THR B 1 319 ? 19.406 31 3.453 1 88.19 319 THR B CA 1
ATOM 5434 C C . THR B 1 319 ? 18.578 30.109 2.514 1 88.19 319 THR B C 1
ATOM 5436 O O . THR B 1 319 ? 19.125 29.516 1.582 1 88.19 319 THR B O 1
ATOM 5439 N N . SER B 1 320 ? 17.312 30.078 2.846 1 91.19 320 SER B N 1
ATOM 5440 C CA . SER B 1 320 ? 16.453 29.281 1.971 1 91.19 320 SER B CA 1
ATOM 5441 C C . SER B 1 320 ? 16.531 29.781 0.531 1 91.19 320 SER B C 1
ATOM 5443 O O . SER B 1 320 ? 16.531 30.984 0.287 1 91.19 320 SER B O 1
ATOM 5445 N N . PRO B 1 321 ? 16.594 28.859 -0.417 1 92.31 321 PRO B N 1
ATOM 5446 C CA . PRO B 1 321 ? 16.562 29.297 -1.817 1 92.31 321 PRO B CA 1
ATOM 5447 C C . PRO B 1 321 ? 15.188 29.797 -2.246 1 92.31 321 PRO B C 1
ATOM 5449 O O . PRO B 1 321 ? 15.039 30.375 -3.33 1 92.31 321 PRO B O 1
ATOM 5452 N N . PHE B 1 322 ? 14.234 29.594 -1.399 1 93.31 322 PHE B N 1
ATOM 5453 C CA . PHE B 1 322 ? 12.875 30.031 -1.693 1 93.31 322 PHE B CA 1
ATOM 5454 C C . PHE B 1 322 ? 12.539 31.312 -0.934 1 93.31 322 PHE B C 1
ATOM 5456 O O . PHE B 1 322 ? 12.633 31.359 0.294 1 93.31 322 PHE B O 1
ATOM 5463 N N . ILE B 1 323 ? 12.039 32.25 -1.617 1 91.75 323 ILE B N 1
ATOM 5464 C CA . ILE B 1 323 ? 11.836 33.594 -1.062 1 91.75 323 ILE B CA 1
ATOM 5465 C C . ILE B 1 323 ? 10.773 33.531 0.033 1 91.75 323 ILE B C 1
ATOM 5467 O O . ILE B 1 323 ? 10.883 34.219 1.045 1 91.75 323 ILE B O 1
ATOM 5471 N N . GLU B 1 324 ? 9.742 32.688 -0.072 1 90.38 324 GLU B N 1
ATOM 5472 C CA . GLU B 1 324 ? 8.641 32.594 0.881 1 90.38 324 GLU B CA 1
ATOM 5473 C C . GLU B 1 324 ? 9.102 32 2.203 1 90.38 324 GLU B C 1
ATOM 5475 O O . GLU B 1 324 ? 8.43 32.156 3.225 1 90.38 324 GLU B O 1
ATOM 5480 N N . MET B 1 325 ? 10.227 31.328 2.152 1 91 325 MET B N 1
ATOM 5481 C CA . MET B 1 325 ? 10.688 30.625 3.348 1 91 325 MET B CA 1
ATOM 5482 C C . MET B 1 325 ? 11.719 31.453 4.102 1 91 325 MET B C 1
ATOM 5484 O O . MET B 1 325 ? 12.305 30.984 5.086 1 91 325 MET B O 1
ATOM 5488 N N . ARG B 1 326 ? 11.969 32.594 3.674 1 89.44 326 ARG B N 1
ATOM 5489 C CA . ARG B 1 326 ? 12.867 33.5 4.383 1 89.44 326 ARG B CA 1
ATOM 5490 C C . ARG B 1 326 ? 12.102 34.375 5.371 1 89.44 326 ARG B C 1
ATOM 5492 O O . ARG B 1 326 ? 10.977 34.781 5.094 1 89.44 326 ARG B O 1
ATOM 5499 N N . PRO B 1 327 ? 12.727 34.594 6.52 1 78.88 327 PRO B N 1
ATOM 5500 C CA . PRO B 1 327 ? 12.039 35.344 7.574 1 78.88 327 PRO B CA 1
ATOM 5501 C C . PRO B 1 327 ? 11.5 36.688 7.094 1 78.88 327 PRO B C 1
ATOM 5503 O O . PRO B 1 327 ? 10.445 37.125 7.555 1 78.88 327 PRO B O 1
ATOM 5506 N N . SER B 1 328 ? 12.188 37.438 6.348 1 66.44 328 SER B N 1
ATOM 5507 C CA . SER B 1 328 ? 11.758 38.781 5.922 1 66.44 328 SER B CA 1
ATOM 5508 C C . SER B 1 328 ? 10.453 38.719 5.141 1 66.44 328 SER B C 1
ATOM 5510 O O . SER B 1 328 ? 9.648 39.656 5.188 1 66.44 328 SER B O 1
ATOM 5512 N N . PHE B 1 329 ? 10.258 37.719 4.473 1 59.91 329 PHE B N 1
ATOM 5513 C CA . PHE B 1 329 ? 9.023 37.531 3.707 1 59.91 329 PHE B CA 1
ATOM 5514 C C . PHE B 1 329 ? 7.844 37.281 4.633 1 59.91 329 PHE B C 1
ATOM 5516 O O . PHE B 1 329 ? 6.762 37.844 4.434 1 59.91 329 PHE B O 1
ATOM 5523 N N . ASN B 1 330 ? 8.008 36.469 5.621 1 56.22 330 ASN B N 1
ATOM 5524 C CA . ASN B 1 330 ? 6.941 36.094 6.535 1 56.22 330 ASN B CA 1
ATOM 5525 C C . ASN B 1 330 ? 6.656 37.188 7.562 1 56.22 330 ASN B C 1
ATOM 5527 O O . ASN B 1 330 ? 5.527 37.312 8.039 1 56.22 330 ASN B O 1
ATOM 5531 N N . GLN B 1 331 ? 7.637 37.906 7.988 1 50 331 GLN B N 1
ATOM 5532 C CA . GLN B 1 331 ? 7.398 39.062 8.867 1 50 331 GLN B CA 1
ATOM 5533 C C . GLN B 1 331 ? 6.602 40.125 8.156 1 50 331 GLN B C 1
ATOM 5535 O O . GLN B 1 331 ? 5.773 40.812 8.773 1 50 331 GLN B O 1
ATOM 5540 N N . GLY B 1 332 ? 6.887 40.312 6.992 1 43.38 332 GLY B N 1
ATOM 5541 C CA . GLY B 1 332 ? 6.137 41.344 6.289 1 43.38 332 GLY B CA 1
ATOM 5542 C C . GLY B 1 332 ? 4.684 40.969 6.066 1 43.38 332 GLY B C 1
ATOM 5543 O O . GLY B 1 332 ? 3.799 41.844 6.141 1 43.38 332 GLY B O 1
ATOM 5544 N N . ASN B 1 333 ? 4.484 39.75 5.773 1 45.22 333 ASN B N 1
ATOM 5545 C CA . ASN B 1 333 ? 3.098 39.344 5.57 1 45.22 333 ASN B CA 1
ATOM 5546 C C . ASN B 1 333 ? 2.334 39.281 6.891 1 45.22 333 ASN B C 1
ATOM 5548 O O . ASN B 1 333 ? 1.104 39.375 6.906 1 45.22 333 ASN B O 1
ATOM 5552 N N . LEU B 1 334 ? 2.928 38.969 7.988 1 40.25 334 LEU B N 1
ATOM 5553 C CA . LEU B 1 334 ? 2.289 39.094 9.297 1 40.25 334 LEU B CA 1
ATOM 5554 C C . LEU B 1 334 ? 2.006 40.562 9.625 1 40.25 334 LEU B C 1
ATOM 5556 O O . LEU B 1 334 ? 0.97 40.875 10.219 1 40.25 334 LEU B O 1
ATOM 5560 N N . MET B 1 335 ? 2.832 41.469 9.297 1 36.47 335 MET B N 1
ATOM 5561 C CA . MET B 1 335 ? 2.592 42.875 9.578 1 36.47 335 MET B CA 1
ATOM 5562 C C . MET B 1 335 ? 1.509 43.438 8.672 1 36.47 335 MET B C 1
ATOM 5564 O O . MET B 1 335 ? 0.876 44.438 9 1 36.47 335 MET B O 1
ATOM 5568 N N . SER B 1 336 ? 1.421 43 7.516 1 37.22 336 SER B N 1
ATOM 5569 C CA . SER B 1 336 ? 0.387 43.594 6.688 1 37.22 336 SER B CA 1
ATOM 5570 C C . SER B 1 336 ? -0.999 43.094 7.062 1 37.22 336 SER B C 1
ATOM 5572 O O . SER B 1 336 ? -2.01 43.594 6.574 1 37.22 336 SER B O 1
ATOM 5574 N N . LYS B 1 337 ? -1.178 42.031 7.762 1 36.84 337 LYS B N 1
ATOM 5575 C CA . LYS B 1 337 ? -2.49 41.562 8.203 1 36.84 337 LYS B CA 1
ATOM 5576 C C . LYS B 1 337 ? -2.775 42 9.633 1 36.84 337 LYS B C 1
ATOM 5578 O O . LYS B 1 337 ? -3.811 41.656 10.203 1 36.84 337 LYS B O 1
ATOM 5583 N N . LEU B 1 338 ? -1.848 42.531 10.312 1 28.05 338 LEU B N 1
ATOM 5584 C CA . LEU B 1 338 ? -2.25 43.281 11.5 1 28.05 338 LEU B CA 1
ATOM 5585 C C . LEU B 1 338 ? -2.672 44.719 11.117 1 28.05 338 LEU B C 1
ATOM 5587 O O . LEU B 1 338 ? -2.006 45.375 10.312 1 28.05 338 LEU B O 1
#

Sequence (676 aa):
MLSLNEIKFPVHWNLKPNPTSYVDHVYQEGLEFGVWRPDNKRDIVAHNNVVSLSKFFWPTVDFERLVMGGELMLWFFTFDDALDSGIYDDTKSLEIVRRMSAVFMEGTLCDDASGPEKVGYRLRQKCLEMCGKRRRDTFNRFITSCVQWIDSIIPFNKVKDGGSPHIELYSFLRKINIGAYPCVTLSEVFIDHYLDHSIWSSPRWVKMNENIAIVVTLINDLVSYEKEVNDNAGALNPLYFFQQQRKFNLPDSYNHMVNLIHFFVQDYLANEESFLKSLEPFENEKQQQDIYFMLDHLHFLISGSRMWSMQTPRYCSPTSPFIEMRPSFNQGNLMSKLMLSLNEIKFPVHWNLKPNPTSYVDHVYQEGLEFGVWRPDNKRDIVAHNNVVSLSKFFWPTVDFERLVMGGELMLWFFTFDDALDSGIYDDTKSLEIVRRMSAVFMEGTLCDDASGPEKVGYRLRQKCLEMCGKRRRDTFNRFITSCVQWIDSIIPFNKVKDGGSPHIELYSFLRKINIGAYPCVTLSEVFIDHYLDHSIWSSPRWVKMNENIAIVVTLINDLVSYEKEVNDNAGALNPLYFFQQQRKFNLPDSYNHMVNLIHFFVQDYLANEESFLKSLEPFENEKQQQDIYFMLDHLHFLISGSRMWSMQTPRYCSPTSPFIEMRPSFNQGNLMSKL

Organism: Cavenderia fasciculata (NCBI:txid261658)

GO terms:
  GO:0061923 (2S,3R,6S,9S)-(-)-protoillud-7-ene synthase activity (F, EXP)

Solvent-accessible surface area (backbone atoms only — not comparable to full-atom values): 35661 Å² total; per-residue (Å²): 127,46,61,72,78,73,64,78,72,66,74,87,38,65,80,62,62,32,82,75,91,45,62,66,61,52,47,51,50,31,44,76,46,55,62,39,63,82,96,34,68,67,48,52,53,50,46,54,58,46,26,53,48,29,28,33,43,42,39,81,59,55,70,72,59,40,42,51,40,22,47,50,36,45,27,51,53,52,45,52,49,57,70,65,64,63,79,57,54,70,69,54,47,50,49,53,46,52,50,47,39,38,19,55,75,69,69,50,78,61,94,80,56,48,20,43,49,49,46,46,37,51,51,49,52,52,45,46,63,66,34,42,82,88,30,44,36,49,40,22,40,27,40,30,34,45,39,53,30,55,65,32,50,63,28,55,63,54,49,57,76,45,42,65,61,55,67,60,37,48,45,65,53,37,30,46,52,67,49,44,54,35,55,53,31,49,52,57,51,70,47,89,62,83,67,71,69,39,55,77,32,24,45,44,51,49,48,36,53,46,33,41,19,35,41,37,44,55,50,50,42,60,56,32,38,59,55,37,36,72,72,51,70,23,44,87,29,66,55,49,26,35,29,71,74,69,65,35,54,70,70,57,22,48,53,50,50,51,51,51,43,50,49,38,50,50,52,29,52,56,32,52,54,53,41,61,70,67,52,73,84,64,94,46,68,65,46,48,50,46,52,50,52,54,53,48,34,54,35,17,46,42,47,20,48,52,54,44,54,57,66,37,71,87,41,47,31,86,78,38,64,31,54,59,32,18,56,71,49,47,54,50,56,56,54,70,74,99,126,46,61,72,79,75,65,79,73,66,74,87,38,65,81,63,60,32,82,74,91,44,62,66,62,52,48,53,51,30,45,75,46,54,62,40,64,82,95,34,68,68,48,52,53,50,47,53,56,48,27,52,47,28,28,33,44,43,38,82,58,56,68,72,58,41,44,52,40,22,45,50,34,45,28,53,53,52,46,50,48,56,71,66,63,64,80,57,55,71,69,54,47,51,48,52,44,51,51,48,40,38,20,56,76,69,68,50,78,60,95,80,57,51,19,44,50,47,47,47,38,50,51,49,51,51,42,47,61,66,32,41,83,87,30,44,36,49,39,20,41,26,40,30,34,45,41,51,31,56,65,33,49,64,28,55,64,52,50,56,76,46,42,66,61,54,67,59,39,49,45,65,53,38,29,48,53,66,47,43,53,35,56,52,30,48,51,57,51,70,47,90,62,82,67,71,69,40,55,76,33,22,45,43,52,49,49,35,51,45,31,44,19,36,42,37,44,55,50,51,41,59,56,32,37,59,59,37,37,71,73,52,70,24,44,88,27,66,57,48,27,35,30,71,75,68,64,35,54,70,71,56,23,48,51,50,51,51,52,50,43,50,49,38,50,52,51,29,52,54,33,50,54,54,42,62,70,66,53,73,83,64,93,47,67,65,45,49,50,46,52,50,50,53,53,48,36,54,35,15,46,40,48,21,48,51,56,43,55,57,66,37,71,88,42,49,31,86,78,38,63,31,55,59,33,17,57,73,50,48,54,52,57,53,53,69,73,97

Radius of gyration: 25.51 Å; Cα contacts (8 Å, |Δi|>4): 867; chains: 2; bounding box: 59×86×65 Å

Foldseek 3Di:
DDAPVVQDDDPVLDDDFAPDDQLVVLVVLLPVLVLDDPPDPVRSLVSCLQLSLLRLLQVDADNVLSNLSSLLSSLLVSLLCVLVVPPDDPVVLVVSLVQLLCCLPPVDADPPHHSSSVSSSVSLVVLCVLCDPVNVVLSVQLSVLVNQLSVLSVVLVCQLVVFADDPVVLLVSQLSNVSQSNSLSSLVSRADDDDDPVLCVDPLNVLLSSLLSSLLVLLLLLLQVVVCCVPSVRRNHQLVSCCVPVVDDNVVSVVVSSVVSVVSSVVSVVSVVVSVVPDDDDPDDSNVVSVVSSVSSSSSSNVSSNVSSLQRLNRADCPRPYPSRHPVNNVVVVVVVD/DDAPVVQDDDPVLDDDFAPDPQLVVLVVLLPVLVLDDPPDPVRSLVSCLQLSLLRLLQVDADRVLSNLSSLLSSLLVSLLCVLVVPPDDPVVLVVSLVQLLCCLPPLDADPPHHSSSVSSSVSLVVLCVLCDPVNVVLSVQLSVLVNQLSVLSVVLVCQLVVFADDPVVLLVSQLSNVSQSNSLSSLVSRADDDDDPVLCVDPLNVLLSSLLSSLLVLLLLLLQVVVCCVPPVRRNHQLVSCCVPVVDDNVVSVVVSSVVSVVSSVVSVVSVVVSVVPDDDDPDDSNVVSVVSSVSSSSSSNVSSNVSSLQRLNRADCPRPHPSRHPVNNVVVVVVVD

Nearest PDB structures (foldseek):
  4okz-assembly3_C  TM=7.909E-01  e=4.284E-09  Streptomyces pristinaespiralis ATCC 25486
  6egk-assembly1_A  TM=7.960E-01  e=9.458E-09  Streptomyces clavuligerus
  6egk-assembly1_B  TM=7.955E-01  e=1.376E-08  Streptomyces clavuligerus
  6ax9-assembly1_A  TM=7.867E-01  e=6.993E-08  Streptomyces coelicolor A3(2)
  6oh6-assembly1_A  TM=8.360E-01  e=1.982E-07  Streptomyces sp.